Protein AF-A0A6G1U3M0-F1 (afdb_monomer_lite)

Organism: NCBI:txid165179

pLDDT: mean 90.53, std 10.16, range [32.28, 98.75]

Structure (mmCIF, N/CA/C/O backbone):
data_AF-A0A6G1U3M0-F1
#
_entry.id   AF-A0A6G1U3M0-F1
#
loop_
_atom_site.group_PDB
_atom_site.id
_atom_site.type_symbol
_atom_site.label_atom_id
_atom_site.label_alt_id
_atom_site.label_comp_id
_atom_site.label_asym_id
_atom_site.label_entity_id
_atom_site.label_seq_id
_atom_site.pdbx_PDB_ins_code
_atom_site.Cartn_x
_atom_site.Cartn_y
_atom_site.Cartn_z
_atom_site.occupancy
_atom_site.B_iso_or_equiv
_atom_site.auth_seq_id
_atom_site.auth_comp_id
_atom_site.auth_asym_id
_atom_site.auth_atom_id
_atom_site.pdbx_PDB_model_num
ATOM 1 N N . MET A 1 1 ? 19.502 -10.747 -30.727 1.00 72.38 1 MET A N 1
ATOM 2 C CA . MET A 1 1 ? 19.897 -9.466 -30.106 1.00 72.38 1 MET A CA 1
ATOM 3 C C . MET A 1 1 ? 21.375 -9.275 -30.328 1.00 72.38 1 MET A C 1
ATOM 5 O O . MET A 1 1 ? 22.090 -10.270 -30.321 1.00 72.38 1 MET A O 1
ATOM 9 N N . THR A 1 2 ? 21.805 -8.041 -30.568 1.00 90.31 2 THR A N 1
ATOM 10 C CA . THR A 1 2 ? 23.216 -7.715 -30.801 1.00 90.31 2 THR A CA 1
ATOM 11 C C . THR A 1 2 ? 23.738 -6.958 -29.591 1.00 90.31 2 THR A C 1
ATOM 13 O O . THR A 1 2 ? 23.081 -6.024 -29.129 1.00 90.31 2 THR A O 1
ATOM 16 N N . TYR A 1 3 ? 24.885 -7.372 -29.063 1.00 95.06 3 TYR A N 1
ATOM 17 C CA . TYR A 1 3 ? 25.551 -6.678 -27.964 1.00 95.06 3 TYR A CA 1
ATOM 18 C C . TYR A 1 3 ? 26.467 -5.574 -28.481 1.00 95.06 3 TYR A C 1
ATOM 20 O O . TYR A 1 3 ? 26.946 -5.639 -29.614 1.00 95.06 3 TYR A O 1
ATOM 28 N N . LYS A 1 4 ? 26.739 -4.590 -27.624 1.00 95.12 4 LYS A N 1
ATOM 29 C CA . LYS A 1 4 ? 27.793 -3.600 -27.844 1.00 95.12 4 LYS A CA 1
ATOM 30 C C . LYS A 1 4 ? 29.148 -4.306 -27.967 1.00 95.12 4 LYS A C 1
ATOM 32 O O . LYS A 1 4 ? 29.433 -5.254 -27.238 1.00 95.12 4 LYS A O 1
ATOM 37 N N . ASN A 1 5 ? 30.013 -3.815 -28.853 1.00 93.25 5 ASN A N 1
ATOM 38 C CA . ASN A 1 5 ? 31.336 -4.414 -29.093 1.00 93.25 5 ASN A CA 1
ATOM 39 C C . ASN A 1 5 ? 32.220 -4.477 -27.832 1.00 93.25 5 ASN A C 1
ATOM 41 O O . ASN A 1 5 ? 33.058 -5.364 -27.721 1.00 93.25 5 ASN A O 1
ATOM 45 N N . ASN A 1 6 ? 32.030 -3.552 -26.889 1.00 93.94 6 ASN A N 1
ATOM 46 C CA . ASN A 1 6 ? 32.744 -3.472 -25.614 1.00 93.94 6 ASN A CA 1
ATOM 47 C C . ASN A 1 6 ? 31.873 -3.897 -24.414 1.00 93.94 6 ASN A C 1
ATOM 49 O O . ASN A 1 6 ? 32.053 -3.387 -23.310 1.00 93.94 6 ASN A O 1
ATOM 53 N N . TYR A 1 7 ? 30.913 -4.814 -24.601 1.00 94.94 7 TYR A N 1
ATOM 54 C CA . TYR A 1 7 ? 29.978 -5.200 -23.533 1.00 94.94 7 TYR A CA 1
ATOM 55 C C . TYR A 1 7 ? 30.664 -5.724 -22.255 1.00 94.94 7 TYR A C 1
ATOM 57 O O . TYR A 1 7 ? 30.123 -5.549 -21.163 1.00 94.94 7 TYR A O 1
ATOM 65 N N . ASP A 1 8 ? 31.859 -6.319 -22.357 1.00 95.69 8 ASP A N 1
ATOM 66 C CA . ASP A 1 8 ? 32.619 -6.800 -21.195 1.00 95.69 8 ASP A CA 1
ATOM 67 C C . ASP A 1 8 ? 32.977 -5.667 -20.209 1.00 95.69 8 ASP A C 1
ATOM 69 O O . ASP A 1 8 ? 33.116 -5.914 -19.011 1.00 95.69 8 ASP A O 1
ATOM 73 N N . GLU A 1 9 ? 33.107 -4.421 -20.678 1.00 96.44 9 GLU A N 1
ATOM 74 C CA . GLU A 1 9 ? 33.352 -3.250 -19.820 1.00 96.44 9 GLU A CA 1
ATOM 75 C C . GLU A 1 9 ? 32.110 -2.887 -19.002 1.00 96.44 9 GLU A C 1
ATOM 77 O O . GLU A 1 9 ? 32.201 -2.694 -17.789 1.00 96.44 9 GLU A O 1
ATOM 82 N N . PHE A 1 10 ? 30.937 -2.882 -19.642 1.00 96.62 10 PHE A N 1
ATOM 83 C CA . PHE A 1 10 ? 29.656 -2.687 -18.961 1.00 96.62 10 PHE A CA 1
ATOM 84 C C . PHE A 1 10 ? 29.416 -3.784 -17.930 1.00 96.62 10 PHE A C 1
ATOM 86 O O . PHE A 1 10 ? 29.018 -3.496 -16.802 1.00 96.62 10 PHE A O 1
ATOM 93 N N . LYS A 1 11 ? 29.707 -5.037 -18.299 1.00 95.69 11 LYS A N 1
ATOM 94 C CA . LYS A 1 11 ? 29.565 -6.192 -17.414 1.00 95.69 11 LYS A CA 1
ATOM 95 C C . LYS A 1 11 ? 30.404 -6.049 -16.146 1.00 95.69 11 LYS A C 1
ATOM 97 O O . LYS A 1 11 ? 29.877 -6.192 -15.047 1.00 95.69 11 LYS A O 1
ATOM 102 N N . LYS A 1 12 ? 31.682 -5.684 -16.284 1.00 95.81 12 LYS A N 1
ATOM 103 C CA . LYS A 1 12 ? 32.561 -5.418 -15.134 1.00 95.81 12 LYS A CA 1
ATOM 104 C C . LYS A 1 12 ? 32.010 -4.316 -14.233 1.00 95.81 12 LYS A C 1
ATOM 106 O O . LYS A 1 12 ? 32.075 -4.447 -13.013 1.00 95.81 12 LYS A O 1
ATOM 111 N N . LEU A 1 13 ? 31.461 -3.249 -14.817 1.00 94.50 13 LEU A N 1
ATOM 11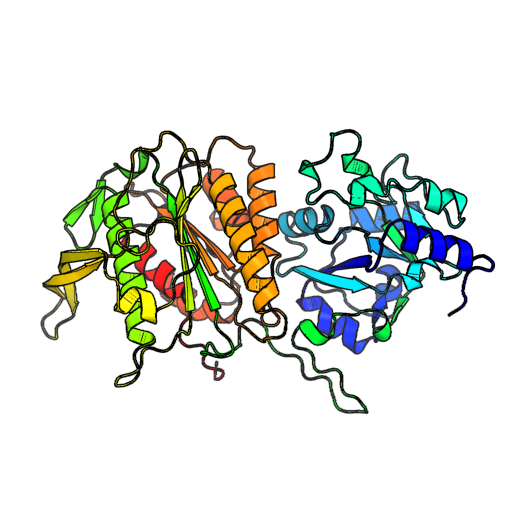2 C CA . LEU A 1 13 ? 30.933 -2.136 -14.034 1.00 94.50 13 LEU A CA 1
ATOM 113 C C . LEU A 1 13 ? 29.682 -2.543 -13.246 1.00 94.50 13 LEU A C 1
ATOM 115 O O . LEU A 1 13 ? 29.586 -2.240 -12.056 1.00 94.50 13 LEU A O 1
ATOM 119 N N . ILE A 1 14 ? 28.751 -3.283 -13.855 1.00 94.31 14 ILE A N 1
ATOM 120 C CA . ILE A 1 14 ? 27.574 -3.751 -13.115 1.00 94.31 14 ILE A CA 1
ATOM 121 C C . ILE A 1 14 ? 27.943 -4.744 -12.007 1.00 94.31 14 ILE A C 1
ATOM 123 O O . ILE A 1 14 ? 27.359 -4.679 -10.927 1.00 94.31 14 ILE A O 1
ATOM 127 N N . GLU A 1 15 ? 28.942 -5.607 -12.230 1.00 94.38 15 GLU A N 1
ATOM 128 C CA . GLU A 1 15 ? 29.451 -6.552 -11.230 1.00 94.38 15 GLU A CA 1
ATOM 129 C C . GLU A 1 15 ? 30.099 -5.800 -10.059 1.00 94.38 15 GLU A C 1
ATOM 131 O O . GLU A 1 15 ? 29.783 -6.066 -8.901 1.00 94.38 15 GLU A O 1
ATOM 136 N N . GLN A 1 16 ? 30.925 -4.789 -10.346 1.00 94.44 16 GLN A N 1
ATOM 137 C CA . GLN A 1 16 ? 31.543 -3.921 -9.339 1.00 94.44 16 GLN A CA 1
ATOM 138 C C . GLN A 1 16 ? 30.497 -3.196 -8.476 1.00 94.44 16 GLN A C 1
ATOM 140 O O . GLN A 1 16 ? 30.653 -3.075 -7.256 1.00 94.44 16 GLN A O 1
ATOM 145 N N . HIS A 1 17 ? 29.416 -2.721 -9.093 1.00 92.56 17 HIS A N 1
ATOM 146 C CA . HIS A 1 17 ? 28.344 -2.002 -8.406 1.00 92.56 17 HIS A CA 1
ATOM 147 C C . HIS A 1 17 ? 27.221 -2.907 -7.879 1.00 92.56 17 HIS A C 1
ATOM 149 O O . HIS A 1 17 ? 26.290 -2.393 -7.263 1.00 92.56 17 HIS A O 1
ATOM 155 N N . HIS A 1 18 ? 27.352 -4.232 -8.026 1.00 92.88 18 HIS A N 1
ATOM 156 C CA . HIS A 1 18 ? 26.386 -5.239 -7.574 1.00 92.88 18 HIS A CA 1
ATOM 157 C C . HIS A 1 18 ? 24.974 -5.036 -8.156 1.00 92.88 18 HIS A C 1
ATOM 159 O O . HIS A 1 18 ? 23.972 -5.297 -7.490 1.00 92.88 18 HIS A O 1
ATOM 165 N N . ILE A 1 19 ? 24.879 -4.575 -9.407 1.00 93.00 19 ILE A N 1
ATOM 166 C CA . ILE A 1 19 ? 23.597 -4.447 -10.108 1.00 93.00 19 ILE A CA 1
ATOM 167 C C . ILE A 1 19 ? 23.210 -5.823 -10.645 1.00 93.00 19 ILE A C 1
ATOM 169 O O . ILE A 1 19 ? 23.734 -6.291 -11.653 1.00 93.00 19 ILE A O 1
ATOM 173 N N . THR A 1 20 ? 22.277 -6.478 -9.962 1.00 94.00 20 THR A N 1
ATOM 174 C CA . THR A 1 20 ? 21.806 -7.826 -10.313 1.00 94.00 20 THR A CA 1
ATOM 175 C C . THR A 1 20 ? 20.482 -7.824 -11.075 1.00 94.00 20 THR A C 1
ATOM 177 O O . THR A 1 20 ? 20.171 -8.798 -11.766 1.00 94.00 20 THR A O 1
ATOM 180 N N . THR A 1 21 ? 19.718 -6.735 -10.978 1.00 96.06 21 THR A N 1
ATOM 181 C CA . THR A 1 21 ? 18.357 -6.610 -11.508 1.00 96.06 21 THR A CA 1
ATOM 182 C C . THR A 1 21 ? 18.044 -5.148 -11.822 1.00 96.06 21 THR A C 1
ATOM 184 O O . THR A 1 21 ? 18.457 -4.249 -11.090 1.00 96.06 21 THR A O 1
ATOM 187 N N . LEU A 1 22 ? 17.306 -4.924 -12.909 1.00 97.56 22 LEU A N 1
ATOM 188 C CA . LEU A 1 22 ? 16.659 -3.655 -13.242 1.00 97.56 22 LEU A CA 1
ATOM 189 C C . LEU A 1 22 ? 15.148 -3.775 -13.031 1.00 97.56 22 LEU A C 1
ATOM 191 O O . LEU A 1 22 ? 14.618 -4.876 -12.922 1.00 97.56 22 LEU A O 1
ATOM 195 N N . TYR A 1 23 ? 14.436 -2.656 -12.999 1.00 97.38 23 TYR A N 1
ATOM 196 C CA . TYR A 1 23 ? 13.029 -2.633 -12.612 1.00 97.38 23 TYR A CA 1
ATOM 197 C C . TYR A 1 23 ? 12.165 -1.874 -13.613 1.00 97.38 23 TYR A C 1
ATOM 199 O O . TYR A 1 23 ? 12.537 -0.810 -14.100 1.00 97.38 23 TYR A O 1
ATOM 207 N N . HIS A 1 24 ? 10.974 -2.391 -13.892 1.00 97.19 24 HIS A N 1
ATOM 208 C CA . HIS A 1 24 ? 9.946 -1.682 -14.649 1.00 97.19 24 HIS A CA 1
ATOM 209 C C . HIS A 1 24 ? 8.618 -1.774 -13.908 1.00 97.19 24 HIS A C 1
ATOM 211 O O . HIS A 1 24 ? 8.101 -2.871 -13.706 1.00 97.19 24 HIS A O 1
ATOM 217 N N . PHE A 1 25 ? 8.048 -0.638 -13.505 1.00 95.62 25 PHE A N 1
ATOM 218 C CA . PHE A 1 25 ? 6.722 -0.638 -12.895 1.00 95.62 25 PHE A CA 1
ATOM 219 C C . PHE A 1 25 ? 5.630 -0.579 -13.968 1.00 95.62 25 PHE A C 1
ATOM 221 O O . PHE A 1 25 ? 5.744 0.133 -14.964 1.00 95.62 25 PHE A O 1
ATOM 228 N N . THR A 1 26 ? 4.545 -1.308 -13.743 1.00 95.06 26 THR A N 1
ATOM 229 C CA . THR A 1 26 ? 3.332 -1.280 -14.569 1.00 95.06 26 THR A CA 1
ATOM 230 C C . THR A 1 26 ? 2.117 -1.561 -13.686 1.00 95.06 26 THR A C 1
ATOM 232 O O . THR A 1 26 ? 2.270 -1.856 -12.504 1.00 95.06 26 THR A O 1
ATOM 235 N N . ASP A 1 27 ? 0.902 -1.456 -14.218 1.00 93.69 27 ASP A N 1
ATOM 236 C CA . ASP A 1 27 ? -0.289 -1.946 -13.519 1.00 93.69 27 ASP A CA 1
ATOM 237 C C . ASP A 1 27 ? -0.496 -3.439 -13.802 1.00 93.69 27 ASP A C 1
ATOM 239 O O . ASP A 1 27 ? -0.243 -3.911 -14.916 1.00 93.69 27 ASP A O 1
ATOM 243 N N . ARG A 1 28 ? -0.999 -4.178 -12.810 1.00 90.00 28 ARG A N 1
ATOM 244 C CA . ARG A 1 28 ? -1.356 -5.595 -12.939 1.00 90.00 28 ARG A CA 1
ATOM 245 C C . ARG A 1 28 ? -2.291 -5.864 -14.126 1.00 90.00 28 ARG A C 1
ATOM 247 O O . ARG A 1 28 ? -2.145 -6.898 -14.772 1.00 90.00 28 ARG A O 1
ATOM 254 N N . GLU A 1 29 ? -3.190 -4.935 -14.461 1.00 89.38 29 GLU A N 1
ATOM 255 C CA . GLU A 1 29 ? -4.094 -5.041 -15.620 1.00 89.38 29 GLU A CA 1
ATOM 256 C C . GLU A 1 29 ? -3.359 -5.080 -16.975 1.00 89.38 29 GLU A C 1
ATOM 258 O O . GLU A 1 29 ? -3.915 -5.550 -17.965 1.00 89.38 29 GLU A O 1
ATOM 263 N N . ASN A 1 30 ? -2.101 -4.630 -17.044 1.00 92.94 30 ASN A N 1
ATOM 264 C CA . ASN A 1 30 ? -1.310 -4.691 -18.274 1.00 92.94 30 ASN A CA 1
ATOM 265 C C . ASN A 1 30 ? -0.571 -6.030 -18.449 1.00 92.94 30 ASN A C 1
ATOM 267 O O . ASN A 1 30 ? -0.087 -6.303 -19.548 1.00 92.94 30 ASN A O 1
ATOM 271 N N . LEU A 1 31 ? -0.448 -6.856 -17.399 1.00 90.94 31 LEU A N 1
ATOM 272 C CA . LEU A 1 31 ? 0.399 -8.056 -17.421 1.00 90.94 31 LEU A CA 1
ATOM 273 C C . LEU A 1 31 ? -0.041 -9.066 -18.478 1.00 90.94 31 LEU A C 1
ATOM 275 O O . LEU A 1 31 ? 0.801 -9.565 -19.216 1.00 90.94 31 LEU A O 1
ATOM 279 N N . GLU A 1 32 ? -1.344 -9.314 -18.610 1.00 88.12 32 GLU A N 1
ATOM 280 C CA . GLU A 1 32 ? -1.874 -10.219 -19.636 1.00 88.12 32 GLU A CA 1
ATOM 281 C C . GLU A 1 32 ? -1.493 -9.755 -21.050 1.00 88.12 32 GLU A C 1
ATOM 283 O O . GLU A 1 32 ? -1.047 -10.557 -21.869 1.00 88.12 32 GLU A O 1
ATOM 288 N N . SER A 1 33 ? -1.594 -8.451 -21.325 1.00 91.75 33 SER A N 1
ATOM 289 C CA . SER A 1 33 ? -1.199 -7.874 -22.614 1.00 91.75 33 SER A CA 1
ATOM 290 C C . SER A 1 33 ? 0.303 -8.039 -22.870 1.00 91.75 33 SER A C 1
ATOM 292 O O . SER A 1 33 ? 0.695 -8.499 -23.942 1.00 91.75 33 SER A O 1
ATOM 294 N N . ILE A 1 34 ? 1.149 -7.736 -21.879 1.00 93.12 34 ILE A N 1
ATOM 295 C CA . ILE A 1 34 ? 2.614 -7.898 -21.957 1.00 93.12 34 ILE A CA 1
ATOM 296 C C . ILE A 1 34 ? 2.973 -9.350 -22.286 1.00 93.12 34 ILE A C 1
ATOM 298 O O . ILE A 1 34 ? 3.768 -9.637 -23.181 1.00 93.12 34 ILE A O 1
ATOM 302 N N . ILE A 1 35 ? 2.344 -10.274 -21.572 1.00 90.56 35 ILE A N 1
ATOM 303 C CA . ILE A 1 35 ? 2.569 -11.706 -21.675 1.00 90.56 35 ILE A CA 1
ATOM 304 C C . ILE A 1 35 ? 2.120 -12.246 -23.045 1.00 90.56 35 ILE A C 1
ATOM 306 O O . ILE A 1 35 ? 2.903 -12.907 -23.730 1.00 90.56 35 ILE A O 1
ATOM 310 N N . ASN A 1 36 ? 0.905 -11.911 -23.491 1.00 89.12 36 ASN A N 1
ATOM 311 C CA . ASN A 1 36 ? 0.354 -12.353 -24.778 1.00 89.12 36 ASN A CA 1
ATOM 312 C C . ASN A 1 36 ? 1.135 -11.808 -25.981 1.00 89.12 36 ASN A C 1
ATOM 314 O O . ASN A 1 36 ? 1.176 -12.446 -27.032 1.00 89.12 36 ASN A O 1
ATOM 318 N N . ASN A 1 37 ? 1.783 -10.652 -25.826 1.00 91.94 37 ASN A N 1
ATOM 319 C CA . ASN A 1 37 ? 2.637 -10.054 -26.851 1.00 91.94 37 ASN A CA 1
ATOM 320 C C . ASN A 1 37 ? 4.119 -10.455 -26.715 1.00 91.94 37 ASN A C 1
ATOM 322 O O . ASN A 1 37 ? 4.964 -9.964 -27.464 1.00 91.94 37 ASN A O 1
ATOM 326 N N . GLY A 1 38 ? 4.458 -11.360 -25.791 1.00 91.69 38 GLY A N 1
ATOM 327 C CA . GLY A 1 38 ? 5.807 -11.908 -25.647 1.00 91.69 38 GLY A CA 1
ATOM 328 C C . GLY A 1 38 ? 6.834 -10.948 -25.038 1.00 91.69 38 GLY A C 1
ATOM 329 O O . GLY A 1 38 ? 8.035 -11.162 -25.219 1.00 91.69 38 GLY A O 1
ATOM 330 N N . GLY A 1 39 ? 6.406 -9.896 -24.334 1.00 94.69 39 GLY A N 1
ATOM 331 C CA . GLY A 1 39 ? 7.287 -8.987 -23.596 1.00 94.69 39 GLY A CA 1
ATOM 332 C C . GLY A 1 39 ? 6.803 -7.535 -23.529 1.00 94.69 39 GLY A C 1
ATOM 333 O O . GLY A 1 39 ? 5.691 -7.203 -23.936 1.00 94.69 39 GLY A O 1
ATOM 334 N N . LEU A 1 40 ? 7.657 -6.654 -23.004 1.00 96.56 40 LEU A N 1
ATOM 335 C CA . LEU A 1 40 ? 7.395 -5.218 -22.883 1.00 96.56 40 LEU A CA 1
ATOM 336 C C . LEU A 1 40 ? 7.747 -4.501 -24.181 1.00 96.56 40 LEU A C 1
ATOM 338 O O . LEU A 1 40 ? 8.893 -4.561 -24.615 1.00 96.56 40 LEU A O 1
ATOM 342 N N . TYR A 1 41 ? 6.799 -3.777 -24.761 1.00 97.31 41 TYR A N 1
ATOM 343 C CA . TYR A 1 41 ? 7.044 -2.873 -25.883 1.00 97.31 41 TYR A CA 1
ATOM 344 C C . TYR A 1 41 ? 7.079 -1.420 -25.416 1.00 97.31 41 TYR A C 1
ATOM 346 O O . TYR A 1 41 ? 6.450 -1.062 -24.416 1.00 97.31 41 TYR A O 1
ATOM 354 N N . SER A 1 42 ? 7.805 -0.570 -26.147 1.00 96.94 42 SER A N 1
ATOM 355 C CA . SER A 1 42 ? 7.694 0.876 -25.956 1.00 96.94 42 SER A CA 1
ATOM 356 C C . SER A 1 42 ? 6.257 1.330 -26.242 1.00 96.94 42 SER A C 1
ATOM 358 O O . SER A 1 42 ? 5.517 0.671 -26.979 1.00 96.94 42 SER A O 1
ATOM 360 N N . TRP A 1 43 ? 5.845 2.478 -25.702 1.00 95.62 43 TRP A N 1
ATOM 361 C CA . TRP A 1 43 ? 4.476 2.942 -25.922 1.00 95.62 43 TRP A CA 1
ATOM 362 C C . TRP A 1 43 ? 4.194 3.246 -27.403 1.00 95.62 43 TRP A C 1
ATOM 364 O O . TRP A 1 43 ? 3.072 3.016 -27.854 1.00 95.62 43 TRP A O 1
ATOM 374 N N . ALA A 1 44 ? 5.189 3.706 -28.170 1.00 96.56 44 ALA A N 1
ATOM 375 C CA . ALA A 1 44 ? 5.022 3.968 -29.598 1.00 96.56 44 ALA A CA 1
ATOM 376 C C . ALA A 1 44 ? 4.953 2.673 -30.416 1.00 96.56 44 ALA A C 1
ATOM 378 O O . ALA A 1 44 ? 4.170 2.581 -31.360 1.00 96.56 44 ALA A O 1
ATOM 379 N N . ASP A 1 45 ? 5.724 1.652 -30.032 1.00 96.94 45 ASP A N 1
ATOM 380 C CA . ASP A 1 45 ? 5.639 0.330 -30.655 1.00 96.94 45 ASP A CA 1
ATOM 381 C C . ASP A 1 45 ? 4.294 -0.346 -30.348 1.00 96.94 45 ASP A C 1
ATOM 383 O O . ASP A 1 45 ? 3.724 -0.993 -31.227 1.00 96.94 45 ASP A O 1
ATOM 387 N N . CYS A 1 46 ? 3.741 -0.149 -29.145 1.00 96.19 46 CYS A N 1
ATOM 388 C CA . CYS A 1 46 ? 2.380 -0.577 -28.818 1.00 96.19 46 CYS A CA 1
ATOM 389 C C . CYS A 1 46 ? 1.343 0.077 -29.742 1.00 96.19 46 CYS A C 1
ATOM 391 O O . CYS A 1 46 ? 0.526 -0.633 -30.327 1.00 96.19 46 CYS A O 1
ATOM 393 N N . GLU A 1 47 ? 1.402 1.402 -29.934 1.00 94.94 47 GLU A N 1
ATOM 394 C CA . GLU A 1 47 ? 0.509 2.122 -30.858 1.00 94.94 47 GLU A CA 1
ATOM 395 C C . GLU A 1 47 ? 0.630 1.585 -32.294 1.00 94.94 47 GLU A C 1
ATOM 397 O O . GLU A 1 47 ? -0.381 1.290 -32.930 1.00 94.94 47 GLU A O 1
ATOM 402 N N . GLN A 1 48 ? 1.855 1.377 -32.788 1.00 96.19 48 GLN A N 1
ATOM 403 C CA . GLN A 1 48 ? 2.096 0.855 -34.137 1.00 96.19 48 GLN A CA 1
ATOM 404 C C . GLN A 1 48 ? 1.569 -0.576 -34.328 1.00 96.19 48 GLN A C 1
ATOM 406 O O . GLN A 1 48 ? 1.094 -0.926 -35.409 1.00 96.19 48 GLN A O 1
ATOM 411 N N . LYS A 1 49 ? 1.658 -1.411 -33.289 1.00 95.38 49 LYS A N 1
ATOM 412 C CA . LYS A 1 49 ? 1.221 -2.816 -33.307 1.00 95.38 49 LYS A CA 1
ATOM 413 C C . LYS A 1 49 ? -0.261 -2.999 -32.971 1.00 95.38 49 LYS A C 1
ATOM 415 O O . LYS A 1 49 ? -0.742 -4.127 -33.011 1.00 95.38 49 LYS A O 1
ATOM 420 N N . GLY A 1 50 ? -0.980 -1.927 -32.630 1.00 95.12 50 GLY A N 1
ATOM 421 C CA . GLY A 1 50 ? -2.368 -2.007 -32.170 1.00 95.12 50 GLY A CA 1
ATOM 422 C C . GLY A 1 50 ? -2.518 -2.659 -30.789 1.00 95.12 50 GLY A C 1
ATOM 423 O O . GLY A 1 50 ? -3.577 -3.198 -30.476 1.00 95.12 50 GLY A O 1
ATOM 424 N N . ILE A 1 51 ? -1.467 -2.630 -29.964 1.00 94.31 51 ILE A N 1
ATOM 425 C CA . ILE A 1 51 ? -1.485 -3.139 -28.591 1.00 94.31 51 ILE A CA 1
ATOM 426 C C . ILE A 1 51 ? -2.025 -2.036 -27.678 1.00 94.31 51 ILE A C 1
ATOM 428 O O . ILE A 1 51 ? -1.417 -0.974 -27.534 1.00 94.31 51 ILE A O 1
ATOM 432 N N . SER A 1 52 ? -3.162 -2.293 -27.034 1.00 91.69 52 SER A N 1
ATOM 433 C CA . SER A 1 52 ? -3.728 -1.372 -26.046 1.00 91.69 52 SER A CA 1
ATOM 434 C C . SER A 1 52 ? -2.989 -1.468 -24.707 1.00 91.69 52 SER A C 1
ATOM 436 O O . SER A 1 52 ? -2.736 -2.566 -24.205 1.00 91.69 52 SER A O 1
ATOM 438 N N . ILE A 1 53 ? -2.678 -0.311 -24.112 1.00 92.25 53 ILE A N 1
ATOM 439 C CA . ILE A 1 53 ? -2.139 -0.192 -22.750 1.00 92.25 53 ILE A CA 1
ATOM 440 C C . ILE A 1 53 ? -3.259 0.351 -21.862 1.00 92.25 53 ILE A C 1
ATOM 442 O O . ILE A 1 53 ? -3.489 1.561 -21.832 1.00 92.25 53 ILE A O 1
ATOM 446 N N . SER A 1 54 ? -3.952 -0.535 -21.150 1.00 90.12 54 SER A N 1
ATOM 447 C CA . SER A 1 54 ? -5.126 -0.188 -20.338 1.00 90.12 54 SER A CA 1
ATOM 448 C C . SER A 1 54 ? -4.812 0.840 -19.245 1.00 90.12 54 SER A C 1
ATOM 450 O O . SER A 1 54 ? -5.611 1.742 -18.995 1.00 90.12 54 SER A O 1
ATOM 452 N N . LYS A 1 55 ? -3.639 0.723 -18.606 1.00 92.69 55 LYS A N 1
ATOM 453 C CA . LYS A 1 55 ? -3.218 1.551 -17.462 1.00 92.69 55 LYS A CA 1
ATOM 454 C C . LYS A 1 55 ? -1.770 2.039 -17.627 1.00 92.69 55 LYS A C 1
ATOM 456 O O . LYS A 1 55 ? -0.846 1.416 -17.102 1.00 92.69 55 LYS A O 1
ATOM 461 N N . PRO A 1 56 ? -1.510 3.101 -18.408 1.00 92.12 56 PRO A N 1
ATOM 462 C CA . PRO A 1 56 ? -0.146 3.513 -18.729 1.00 92.12 56 PRO A CA 1
ATOM 463 C C . PRO A 1 56 ? 0.575 4.188 -17.549 1.00 92.12 56 PRO A C 1
ATOM 465 O O . PRO A 1 56 ? 0.061 5.112 -16.920 1.00 92.12 56 PRO A O 1
ATOM 468 N N . GLY A 1 57 ? 1.833 3.795 -17.316 1.00 87.56 57 GLY A N 1
ATOM 469 C CA . GLY A 1 57 ? 2.711 4.419 -16.316 1.00 87.56 57 GLY A CA 1
ATOM 470 C C . GLY A 1 57 ? 3.198 5.831 -16.679 1.00 87.56 57 GLY A C 1
ATOM 471 O O . GLY A 1 57 ? 3.645 6.560 -15.795 1.00 87.56 57 GLY A O 1
ATOM 472 N N . GLY A 1 58 ? 3.068 6.253 -17.943 1.00 87.88 58 GLY A N 1
ATOM 473 C CA . GLY A 1 58 ? 3.346 7.616 -18.420 1.00 87.88 58 GLY A CA 1
ATOM 474 C C . GLY A 1 58 ? 2.069 8.392 -18.767 1.00 87.88 58 GLY A C 1
ATOM 475 O O . GLY A 1 58 ? 1.065 7.802 -19.166 1.00 87.88 58 GLY A O 1
ATOM 476 N N . SER A 1 59 ? 2.101 9.717 -18.621 1.00 89.44 59 SER A N 1
ATOM 477 C CA . SER A 1 59 ? 1.020 10.622 -19.041 1.00 89.44 59 SER A CA 1
ATOM 478 C C . SER A 1 59 ? 1.101 10.958 -20.538 1.00 89.44 59 SER A C 1
ATOM 480 O O . SER A 1 59 ? 2.122 10.727 -21.185 1.00 89.44 59 SER A O 1
ATOM 482 N N . MET A 1 60 ? 0.055 11.584 -21.088 1.00 89.00 60 MET A N 1
ATOM 483 C CA . MET A 1 60 ? 0.101 12.141 -22.450 1.00 89.00 60 MET A CA 1
ATOM 484 C C . MET A 1 60 ? 1.226 13.171 -22.612 1.00 89.00 60 MET A C 1
ATOM 486 O O . MET A 1 60 ? 1.984 13.099 -23.572 1.00 89.00 60 MET A O 1
ATOM 490 N N . SER A 1 61 ? 1.408 14.053 -21.623 1.00 89.50 61 SER A N 1
ATOM 491 C CA . SER A 1 61 ? 2.513 15.018 -21.621 1.00 89.50 61 SER A CA 1
ATOM 492 C C . SER A 1 61 ? 3.887 14.342 -21.641 1.00 89.50 61 SER A C 1
ATOM 494 O O . SER A 1 61 ? 4.786 14.815 -22.328 1.00 89.50 61 SER A O 1
ATOM 496 N N . SER A 1 62 ? 4.049 13.206 -20.952 1.00 89.12 62 SER A N 1
ATOM 497 C CA . SER A 1 62 ? 5.281 12.410 -21.011 1.00 89.12 62 SER A CA 1
ATOM 498 C C . SER A 1 62 ? 5.542 11.863 -22.416 1.00 89.12 62 SER A C 1
ATOM 500 O O . SER A 1 62 ? 6.683 11.889 -22.864 1.00 89.12 62 SER A O 1
ATOM 502 N N . ARG A 1 63 ? 4.504 11.407 -23.132 1.00 92.81 63 ARG A N 1
ATOM 503 C CA . ARG A 1 63 ? 4.645 10.912 -24.514 1.00 92.81 63 ARG A CA 1
ATOM 504 C C . ARG A 1 63 ? 5.048 12.019 -25.486 1.00 92.81 63 ARG A C 1
ATOM 506 O O . ARG A 1 63 ? 5.810 11.775 -26.417 1.00 92.81 63 ARG A O 1
ATOM 513 N N . ASP A 1 64 ? 4.563 13.238 -25.274 1.00 92.88 64 ASP A N 1
ATOM 514 C CA . ASP A 1 64 ? 4.950 14.381 -26.105 1.00 92.88 64 ASP A CA 1
ATOM 515 C C . ASP A 1 64 ? 6.406 14.800 -25.857 1.00 92.88 64 ASP A C 1
ATOM 517 O O . ASP A 1 64 ? 7.122 15.115 -26.810 1.00 92.88 64 ASP A O 1
ATOM 521 N N . LEU A 1 65 ? 6.877 14.729 -24.606 1.00 91.50 65 LEU A N 1
ATOM 522 C CA . LEU A 1 65 ? 8.295 14.912 -24.279 1.00 91.50 65 LEU A CA 1
ATOM 523 C C . LEU A 1 65 ? 9.166 13.822 -24.916 1.00 91.50 65 LEU A C 1
ATOM 525 O O . LEU A 1 65 ? 10.194 14.137 -25.509 1.00 91.50 65 LEU A O 1
ATOM 529 N N . ASP A 1 66 ? 8.724 12.564 -24.878 1.00 92.50 66 ASP A N 1
ATOM 530 C CA . ASP A 1 66 ? 9.420 11.468 -25.555 1.00 92.50 66 ASP A CA 1
ATOM 531 C C . ASP A 1 66 ? 9.547 11.720 -27.060 1.00 92.50 66 ASP A C 1
ATOM 533 O O . ASP A 1 66 ? 10.623 11.537 -27.621 1.00 92.50 66 ASP A O 1
ATOM 537 N N . ARG A 1 67 ? 8.478 12.179 -27.726 1.00 94.25 67 ARG A N 1
ATOM 538 C CA . ARG A 1 67 ? 8.521 12.530 -29.157 1.00 94.25 67 ARG A CA 1
ATOM 539 C C . ARG A 1 67 ? 9.476 13.687 -29.434 1.00 94.25 67 ARG A C 1
ATOM 541 O O . ARG A 1 67 ? 10.196 13.646 -30.428 1.00 94.25 67 ARG A O 1
ATOM 548 N N . ARG A 1 68 ? 9.486 14.709 -28.572 1.00 93.06 68 ARG A N 1
ATOM 549 C CA . ARG A 1 68 ? 10.407 15.853 -28.675 1.00 93.06 68 ARG A CA 1
ATOM 550 C C . ARG A 1 68 ? 11.864 15.391 -28.622 1.00 93.06 68 ARG A C 1
ATOM 552 O O . ARG A 1 68 ? 12.677 15.866 -29.411 1.00 93.06 68 ARG A O 1
ATOM 559 N N . ASP A 1 69 ? 12.162 14.452 -27.729 1.00 91.12 69 ASP A N 1
ATOM 560 C CA . ASP A 1 69 ? 13.523 13.988 -27.446 1.00 91.12 69 ASP A CA 1
ATOM 561 C C . ASP A 1 69 ? 13.906 12.720 -28.244 1.00 91.12 69 ASP A C 1
ATOM 563 O O . ASP A 1 69 ? 15.005 12.195 -28.090 1.00 91.12 69 ASP A O 1
ATOM 567 N N . ASN A 1 70 ? 13.035 12.247 -29.148 1.00 94.25 70 ASN A N 1
ATOM 568 C CA . ASN A 1 70 ? 13.181 11.016 -29.944 1.00 94.25 70 ASN A CA 1
ATOM 569 C C . ASN A 1 70 ? 13.306 9.717 -29.117 1.00 94.25 70 ASN A C 1
ATOM 571 O O . ASN A 1 70 ? 13.949 8.747 -29.536 1.00 94.25 70 ASN A O 1
ATOM 575 N N . LEU A 1 71 ? 12.666 9.678 -27.947 1.00 95.69 71 LEU A N 1
ATOM 576 C CA . LEU A 1 71 ? 12.699 8.568 -26.992 1.00 95.69 71 LEU A CA 1
ATOM 577 C C . LEU A 1 71 ? 11.439 7.683 -27.014 1.00 95.69 71 LEU A C 1
ATOM 579 O O . LEU A 1 71 ? 11.351 6.713 -26.266 1.00 95.69 71 LEU A O 1
ATOM 583 N N . GLN A 1 72 ? 10.476 7.953 -27.898 1.00 96.44 72 GLN A N 1
ATOM 584 C CA . GLN A 1 72 ? 9.180 7.261 -27.932 1.00 96.44 72 GLN A CA 1
ATOM 585 C C . GLN A 1 72 ? 9.265 5.742 -28.149 1.00 96.44 72 GLN A C 1
ATOM 587 O O . GLN A 1 72 ? 8.383 5.002 -27.720 1.00 96.44 72 GLN A O 1
ATOM 592 N N . ASN A 1 73 ? 10.333 5.282 -28.806 1.00 97.44 73 ASN A N 1
ATOM 593 C CA . ASN A 1 73 ? 10.577 3.875 -29.125 1.00 97.44 73 ASN A CA 1
ATOM 594 C C . ASN A 1 73 ? 11.477 3.173 -28.097 1.00 97.44 73 ASN A C 1
ATOM 596 O O . ASN A 1 73 ? 12.211 2.251 -28.450 1.00 97.44 73 ASN A O 1
ATOM 600 N N . PHE A 1 74 ? 11.493 3.630 -26.846 1.00 97.81 74 PHE A N 1
ATOM 601 C CA . PHE A 1 74 ? 12.280 3.008 -25.786 1.00 97.81 74 PHE A CA 1
ATOM 602 C C . PHE A 1 74 ? 11.395 2.536 -24.633 1.00 97.81 74 PHE A C 1
ATOM 604 O O . PHE A 1 74 ? 10.523 3.254 -24.145 1.00 97.81 74 PHE A O 1
ATOM 611 N N . VAL A 1 75 ? 11.643 1.309 -24.186 1.00 97.12 75 VAL A N 1
ATOM 612 C CA . VAL A 1 75 ? 11.170 0.796 -22.904 1.00 97.12 75 VAL A CA 1
ATOM 613 C C . VAL A 1 75 ? 12.093 1.347 -21.826 1.00 97.12 75 VAL A C 1
ATOM 615 O O . VAL A 1 75 ? 13.307 1.166 -21.888 1.00 97.12 75 VAL A O 1
ATOM 618 N N . ARG A 1 76 ? 11.518 2.030 -20.839 1.00 95.75 76 ARG A N 1
ATOM 619 C CA . ARG A 1 76 ? 12.261 2.606 -19.715 1.00 95.75 76 ARG A CA 1
ATOM 620 C C . ARG A 1 76 ? 12.340 1.591 -18.583 1.00 95.75 76 ARG A C 1
ATOM 622 O O . ARG A 1 76 ? 11.299 1.112 -18.126 1.00 95.75 76 ARG A O 1
ATOM 629 N N . VAL A 1 77 ? 13.545 1.276 -18.128 1.00 96.88 77 VAL A N 1
ATOM 630 C CA . VAL A 1 77 ? 13.778 0.456 -16.931 1.00 96.88 77 VAL A CA 1
ATOM 631 C C . VAL A 1 77 ? 14.702 1.207 -15.974 1.00 96.88 77 VAL A C 1
ATOM 633 O O . VAL A 1 77 ? 15.512 2.023 -16.401 1.00 96.88 77 VAL A O 1
ATOM 636 N N . SER A 1 78 ? 14.561 0.977 -14.675 1.00 96.19 78 SER A N 1
ATOM 637 C CA . SER A 1 78 ? 15.244 1.720 -13.617 1.00 96.19 78 SER A CA 1
ATOM 638 C C . SER A 1 78 ? 16.200 0.835 -12.821 1.00 96.19 78 SER A C 1
ATOM 640 O O . SER A 1 78 ? 16.048 -0.385 -12.783 1.00 96.19 78 SER A O 1
ATOM 642 N N . PHE A 1 79 ? 17.165 1.454 -12.145 1.00 95.19 79 PHE A N 1
ATOM 643 C CA . PHE A 1 79 ? 18.050 0.787 -11.187 1.00 95.19 79 PHE A CA 1
ATOM 644 C C . PHE A 1 79 ? 17.400 0.566 -9.816 1.00 95.19 79 PHE A C 1
ATOM 646 O O . PHE A 1 79 ? 17.924 -0.200 -9.012 1.00 95.19 79 PHE A O 1
ATOM 653 N N . VAL A 1 80 ? 16.266 1.219 -9.543 1.00 92.94 80 VAL A N 1
ATOM 654 C CA . VAL A 1 80 ? 15.596 1.186 -8.236 1.00 92.94 80 VAL A CA 1
ATOM 655 C C . VAL A 1 80 ? 14.209 0.558 -8.337 1.00 92.94 80 VAL A C 1
ATOM 657 O O . VAL A 1 80 ? 13.463 0.803 -9.285 1.00 92.94 80 VAL A O 1
ATOM 660 N N . ARG A 1 81 ? 13.854 -0.254 -7.335 1.00 91.25 81 ARG A N 1
ATOM 661 C CA . ARG A 1 81 ? 12.550 -0.932 -7.261 1.00 91.25 81 ARG A CA 1
ATOM 662 C C . ARG A 1 81 ? 11.419 0.044 -6.931 1.00 91.25 81 ARG A C 1
ATOM 664 O O . ARG A 1 81 ? 10.371 0.016 -7.568 1.00 91.25 81 ARG A O 1
ATOM 671 N N . GLU A 1 82 ? 11.644 0.922 -5.956 1.00 88.38 82 GLU A N 1
ATOM 672 C CA . GLU A 1 82 ? 10.680 1.913 -5.459 1.00 88.38 82 GLU A CA 1
ATOM 673 C C . GLU A 1 82 ? 10.773 3.228 -6.260 1.00 88.38 82 GLU A C 1
ATOM 675 O O . GLU A 1 82 ? 11.098 4.295 -5.738 1.00 88.38 82 GLU A O 1
ATOM 680 N N . HIS A 1 83 ? 10.532 3.156 -7.573 1.00 91.56 83 HIS A N 1
ATOM 681 C CA . HIS A 1 83 ? 10.742 4.299 -8.464 1.00 91.56 83 HIS A CA 1
ATOM 682 C C . HIS A 1 83 ? 9.721 5.439 -8.226 1.00 91.56 83 HIS A C 1
ATOM 684 O O . HIS A 1 83 ? 8.515 5.194 -8.327 1.00 91.56 83 HIS A O 1
ATOM 690 N N . PRO A 1 84 ? 10.145 6.711 -8.034 1.00 90.25 84 PRO A N 1
ATOM 691 C CA . PRO A 1 84 ? 9.246 7.827 -7.704 1.00 90.25 84 PRO A CA 1
ATOM 692 C C . PRO A 1 84 ? 8.075 8.027 -8.675 1.00 90.25 84 PRO A C 1
ATOM 694 O O . PRO A 1 84 ? 6.954 8.329 -8.265 1.00 90.25 84 PRO A O 1
ATOM 697 N N . MET A 1 85 ? 8.306 7.813 -9.975 1.00 91.94 85 MET A N 1
ATOM 698 C CA . MET A 1 85 ? 7.260 7.986 -10.993 1.00 91.94 85 MET A CA 1
ATOM 699 C C . MET A 1 85 ? 6.122 6.961 -10.888 1.00 91.94 85 MET A C 1
ATOM 701 O O . MET A 1 85 ? 5.035 7.231 -11.401 1.00 91.94 85 MET A O 1
ATOM 705 N N . MET A 1 86 ? 6.336 5.830 -10.204 1.00 94.25 86 MET A N 1
ATOM 706 C CA . MET A 1 86 ? 5.270 4.876 -9.890 1.00 94.25 86 MET A CA 1
ATOM 707 C C . MET A 1 86 ? 4.228 5.532 -8.983 1.00 94.25 86 MET A C 1
ATOM 709 O O . MET A 1 86 ? 3.039 5.521 -9.288 1.00 94.25 86 MET A O 1
ATOM 713 N N . TYR A 1 87 ? 4.678 6.192 -7.918 1.00 92.31 87 TYR A N 1
ATOM 714 C CA . TYR A 1 87 ? 3.806 6.842 -6.942 1.00 92.31 87 TYR A CA 1
ATOM 715 C C . TYR A 1 87 ? 3.116 8.081 -7.514 1.00 92.31 87 TYR A C 1
ATOM 717 O O . TYR A 1 87 ? 1.941 8.317 -7.239 1.00 92.31 87 TYR A O 1
ATOM 725 N N . VAL A 1 88 ? 3.797 8.827 -8.393 1.00 91.12 88 VAL A N 1
ATOM 726 C CA . VAL A 1 88 ? 3.161 9.903 -9.174 1.00 91.12 88 VAL A CA 1
ATOM 727 C C . VAL A 1 88 ? 2.029 9.339 -10.039 1.00 91.12 88 VAL A C 1
ATOM 729 O O . VAL A 1 88 ? 0.931 9.883 -10.047 1.00 91.12 88 VAL A O 1
ATOM 732 N N . ALA A 1 89 ? 2.251 8.211 -10.724 1.00 93.12 89 ALA A N 1
ATOM 733 C CA . ALA A 1 89 ? 1.213 7.565 -11.527 1.00 93.12 89 ALA A CA 1
ATOM 734 C C . ALA A 1 89 ? 0.029 7.044 -10.701 1.00 93.12 89 ALA A C 1
ATOM 736 O O . ALA A 1 89 ? -1.104 7.087 -11.184 1.00 93.12 89 ALA A O 1
ATOM 737 N N . MET A 1 90 ? 0.276 6.593 -9.469 1.00 92.44 90 MET A N 1
ATOM 738 C CA . MET A 1 90 ? -0.781 6.220 -8.525 1.00 92.44 90 MET A CA 1
ATOM 739 C C . MET A 1 90 ? -1.603 7.438 -8.093 1.00 92.44 90 MET A C 1
ATOM 741 O O . MET A 1 90 ? -2.830 7.396 -8.142 1.00 92.44 90 MET A O 1
ATOM 745 N N . ASN A 1 91 ? -0.940 8.539 -7.731 1.00 87.94 91 ASN A N 1
ATOM 746 C CA . ASN A 1 91 ? -1.601 9.779 -7.308 1.00 87.94 91 ASN A CA 1
ATOM 747 C C . ASN A 1 91 ? -2.439 10.411 -8.429 1.00 87.94 91 ASN A C 1
ATOM 749 O O . ASN A 1 91 ? -3.525 10.927 -8.171 1.00 87.94 91 ASN A O 1
ATOM 753 N N . ASP A 1 92 ? -1.971 10.317 -9.675 1.00 89.94 92 ASP A N 1
ATOM 754 C CA . ASP A 1 92 ? -2.709 10.763 -10.862 1.00 89.94 92 ASP A CA 1
ATOM 755 C C . ASP A 1 92 ? -3.885 9.831 -11.230 1.00 89.94 92 ASP A C 1
ATOM 757 O O . ASP A 1 92 ? -4.619 10.109 -12.178 1.00 89.94 92 ASP A O 1
ATOM 761 N N . GLY A 1 93 ? -4.043 8.687 -10.550 1.00 88.25 93 GLY A N 1
ATOM 762 C CA . GLY A 1 93 ? -5.058 7.675 -10.862 1.00 88.25 93 GLY A CA 1
ATOM 763 C C . GLY A 1 93 ? -4.806 6.899 -12.161 1.00 88.25 93 GLY A C 1
ATOM 764 O O . GLY A 1 93 ? -5.708 6.225 -12.664 1.00 88.25 93 GLY A O 1
ATOM 765 N N . ARG A 1 94 ? -3.592 6.982 -12.725 1.00 92.50 94 ARG A N 1
ATOM 766 C CA . ARG A 1 94 ? -3.212 6.310 -13.982 1.00 92.50 94 ARG A CA 1
ATOM 767 C C . ARG A 1 94 ? -2.981 4.814 -13.788 1.00 92.50 94 ARG A C 1
ATOM 769 O O . ARG A 1 94 ? -3.326 4.026 -14.668 1.00 92.50 94 ARG A O 1
ATOM 776 N N . ILE A 1 95 ? -2.438 4.435 -12.633 1.00 93.12 95 ILE A N 1
ATOM 777 C CA . ILE A 1 95 ? -2.285 3.044 -12.190 1.00 93.12 95 ILE A CA 1
ATOM 778 C C . ILE A 1 95 ? -2.895 2.893 -10.794 1.00 93.12 95 ILE A C 1
ATOM 780 O O . ILE A 1 95 ? -2.886 3.833 -10.004 1.00 93.12 95 ILE A O 1
ATOM 784 N N . SER A 1 96 ? -3.443 1.721 -10.496 1.00 88.19 96 SER A N 1
ATOM 785 C CA . SER A 1 96 ? -4.156 1.444 -9.242 1.00 88.19 96 SER A CA 1
ATOM 786 C C . SER A 1 96 ? -3.623 0.219 -8.503 1.00 88.19 96 SER A C 1
ATOM 788 O O . SER A 1 96 ? -3.606 0.223 -7.276 1.00 88.19 96 SER A O 1
ATOM 790 N N . ASN A 1 97 ? -3.141 -0.787 -9.235 1.00 89.19 97 ASN A N 1
ATOM 791 C CA . ASN A 1 97 ? -2.584 -2.024 -8.697 1.00 89.19 97 ASN A CA 1
ATOM 792 C C . ASN A 1 97 ? -1.161 -2.199 -9.257 1.00 89.19 97 ASN A C 1
ATOM 794 O O . ASN A 1 97 ? -0.956 -2.996 -10.179 1.00 89.19 97 ASN A O 1
ATOM 798 N N . PRO A 1 98 ? -0.186 -1.400 -8.791 1.00 93.12 98 PRO A N 1
ATOM 799 C CA . PRO A 1 98 ? 1.151 -1.402 -9.363 1.00 93.12 98 PRO A CA 1
ATOM 800 C C . PRO A 1 98 ? 1.871 -2.726 -9.084 1.00 93.12 98 PRO A C 1
ATOM 802 O O . PRO A 1 98 ? 1.777 -3.300 -8.003 1.00 93.12 98 PRO A O 1
ATOM 805 N N . VAL A 1 99 ? 2.640 -3.189 -10.056 1.00 92.69 99 VAL A N 1
ATOM 806 C CA . VAL A 1 99 ? 3.565 -4.316 -9.940 1.00 92.69 99 VAL A CA 1
ATOM 807 C C . VAL A 1 99 ? 4.916 -3.895 -10.495 1.00 92.69 99 VAL A C 1
ATOM 809 O O . VAL A 1 99 ? 4.989 -3.056 -11.396 1.00 92.69 99 VAL A O 1
ATOM 812 N N . VAL A 1 100 ? 5.990 -4.481 -9.969 1.00 94.75 100 VAL A N 1
ATOM 813 C CA . VAL A 1 100 ? 7.354 -4.183 -10.416 1.00 94.75 100 VAL A CA 1
ATOM 814 C C . VAL A 1 100 ? 7.953 -5.418 -11.069 1.00 94.75 100 VAL A C 1
ATOM 816 O O . VAL A 1 100 ? 8.175 -6.437 -10.417 1.00 94.75 100 VAL A O 1
ATOM 819 N N . LEU A 1 101 ? 8.204 -5.315 -12.368 1.00 95.62 101 LEU A N 1
ATOM 820 C CA . LEU A 1 101 ? 8.864 -6.332 -13.169 1.00 95.62 101 LEU A CA 1
ATOM 821 C C . LEU A 1 101 ? 10.369 -6.270 -12.934 1.00 95.62 101 LEU A C 1
ATOM 823 O O . LEU A 1 101 ? 10.967 -5.200 -13.032 1.00 95.62 101 LEU A O 1
ATOM 827 N N . GLU A 1 102 ? 10.967 -7.420 -12.655 1.00 96.31 102 GLU A N 1
ATOM 828 C CA . GLU A 1 102 ? 12.409 -7.585 -12.515 1.00 96.31 102 GLU A CA 1
ATOM 829 C C . GLU A 1 102 ? 13.003 -7.939 -13.871 1.00 96.31 102 GLU A C 1
ATOM 831 O O . GLU A 1 102 ? 12.728 -8.998 -14.434 1.00 96.31 102 GLU A O 1
ATOM 836 N N . ILE A 1 103 ? 13.801 -7.029 -14.408 1.00 98.00 103 ILE A N 1
ATOM 837 C CA . ILE A 1 103 ? 14.395 -7.111 -15.731 1.00 98.00 103 ILE A CA 1
ATOM 838 C C . ILE A 1 103 ? 15.849 -7.553 -15.600 1.00 98.00 103 ILE A C 1
ATOM 840 O O . ILE A 1 103 ? 16.594 -7.083 -14.735 1.00 98.00 103 ILE A O 1
ATOM 844 N N . ASP A 1 104 ? 16.256 -8.472 -16.466 1.00 97.19 104 ASP A N 1
ATOM 845 C CA . ASP A 1 104 ? 17.636 -8.923 -16.533 1.00 97.19 104 ASP A CA 1
ATOM 846 C C . ASP A 1 104 ? 18.582 -7.767 -16.896 1.00 97.19 104 ASP A C 1
ATOM 848 O O . ASP A 1 104 ? 18.341 -7.081 -17.894 1.00 97.19 104 ASP A O 1
ATOM 852 N N . PRO A 1 105 ? 19.661 -7.525 -16.125 1.00 97.00 105 PRO A N 1
ATOM 853 C CA . PRO A 1 105 ? 20.610 -6.460 -16.426 1.00 97.00 105 PRO A CA 1
ATOM 854 C C . PRO A 1 105 ? 21.333 -6.657 -17.766 1.00 97.00 105 PRO A C 1
ATOM 856 O O . PRO A 1 105 ? 21.931 -5.705 -18.259 1.00 97.00 105 PRO A O 1
ATOM 859 N N . GLU A 1 106 ? 21.247 -7.829 -18.407 1.00 96.12 106 GLU A N 1
ATOM 860 C CA . GLU A 1 106 ? 21.763 -8.046 -19.762 1.00 96.12 106 GLU A CA 1
ATOM 861 C C . GLU A 1 106 ? 21.244 -7.014 -20.780 1.00 96.12 106 GLU A C 1
ATOM 863 O O . GLU A 1 106 ? 21.961 -6.659 -21.719 1.00 96.12 106 GLU A O 1
ATOM 868 N N . VAL A 1 107 ? 20.042 -6.456 -20.574 1.00 97.12 107 VAL A N 1
ATOM 869 C CA . VAL A 1 107 ? 19.489 -5.404 -21.447 1.00 97.12 107 VAL A CA 1
ATOM 870 C C . VAL A 1 107 ? 20.375 -4.152 -21.519 1.00 97.12 107 VAL A C 1
ATOM 872 O O . VAL A 1 107 ? 20.301 -3.405 -22.495 1.00 97.12 107 VAL A O 1
ATOM 875 N N . ILE A 1 108 ? 21.253 -3.925 -20.534 1.00 97.31 108 ILE A N 1
ATOM 876 C CA . ILE A 1 108 ? 22.250 -2.840 -20.531 1.00 97.31 108 ILE A CA 1
ATOM 877 C C . ILE A 1 108 ? 23.204 -2.997 -21.711 1.00 97.31 108 ILE A C 1
ATOM 879 O O . ILE A 1 108 ? 23.602 -2.007 -22.314 1.00 97.31 108 ILE A O 1
ATOM 883 N N . TYR A 1 109 ? 23.562 -4.226 -22.068 1.00 95.25 109 TYR A N 1
ATOM 884 C CA . TYR A 1 109 ? 24.614 -4.516 -23.040 1.00 95.25 109 TYR A CA 1
ATOM 885 C C . TYR A 1 109 ? 24.149 -4.447 -24.487 1.00 95.25 109 TYR A C 1
ATOM 887 O O . TYR A 1 109 ? 24.964 -4.586 -25.401 1.00 95.25 109 TYR A O 1
ATOM 895 N N . TRP A 1 110 ? 22.847 -4.305 -24.723 1.00 97.06 110 TRP A N 1
ATOM 896 C CA . TRP A 1 110 ? 22.305 -4.333 -26.072 1.00 97.06 110 TRP A CA 1
ATOM 897 C C . TRP A 1 110 ? 22.769 -3.113 -26.867 1.00 97.06 110 TRP A C 1
ATOM 899 O O . TRP A 1 110 ? 22.904 -2.009 -26.336 1.00 97.06 110 TRP A O 1
ATOM 909 N N . GLN A 1 111 ? 23.023 -3.328 -28.158 1.00 96.56 111 GLN A N 1
ATOM 910 C CA . GLN A 1 111 ? 23.642 -2.351 -29.054 1.00 96.56 111 GLN A CA 1
ATOM 911 C C . GLN A 1 111 ? 22.968 -0.973 -28.975 1.00 96.56 111 GLN A C 1
ATOM 913 O O . GLN A 1 111 ? 23.658 0.037 -28.826 1.00 96.56 111 GLN A O 1
ATOM 918 N N . ASP A 1 112 ? 21.635 -0.958 -28.990 1.00 96.25 112 ASP A N 1
ATOM 919 C CA . ASP A 1 112 ? 20.815 0.256 -29.040 1.00 96.25 112 ASP A CA 1
ATOM 920 C C . ASP A 1 112 ? 20.360 0.760 -27.662 1.00 96.25 112 ASP A C 1
ATOM 922 O O . ASP A 1 112 ? 19.579 1.708 -27.592 1.00 96.25 112 ASP A O 1
ATOM 926 N N . SER A 1 113 ? 20.814 0.148 -26.563 1.00 97.06 113 SER A N 1
ATOM 927 C CA . SER A 1 113 ? 20.484 0.630 -25.219 1.00 97.06 113 SER A CA 1
ATOM 928 C C . SER A 1 113 ? 21.180 1.957 -24.926 1.00 97.06 113 SER A C 1
ATOM 930 O O . SER A 1 113 ? 22.362 2.136 -25.256 1.00 97.06 113 SER A O 1
ATOM 932 N N . LEU A 1 114 ? 20.432 2.868 -24.298 1.00 97.56 114 LEU A N 1
ATOM 933 C CA . LEU A 1 114 ? 20.911 4.165 -23.820 1.00 97.56 114 LEU A CA 1
ATOM 934 C C . LEU A 1 114 ? 20.811 4.248 -22.294 1.00 97.56 114 LEU A C 1
ATOM 936 O O . LEU A 1 114 ? 20.036 3.523 -21.668 1.00 97.56 114 LEU A O 1
ATOM 940 N N . TYR A 1 115 ? 21.559 5.174 -21.711 1.00 97.25 115 TYR A N 1
ATOM 941 C CA . TYR A 1 115 ? 21.644 5.404 -20.275 1.00 97.25 115 TYR A CA 1
ATOM 942 C C . TYR A 1 115 ? 21.370 6.870 -19.998 1.00 97.25 115 TYR A C 1
ATOM 944 O O . TYR A 1 115 ? 21.996 7.736 -20.609 1.00 97.25 115 TYR A O 1
ATOM 952 N N . ALA A 1 116 ? 20.428 7.126 -19.098 1.00 95.56 116 ALA A N 1
ATOM 953 C CA . ALA A 1 116 ? 20.082 8.454 -18.634 1.00 95.56 116 ALA A CA 1
ATOM 954 C C . ALA A 1 116 ? 20.476 8.600 -17.160 1.00 95.56 116 ALA A C 1
ATOM 956 O O . ALA A 1 116 ? 20.076 7.785 -16.328 1.00 95.56 116 ALA A O 1
ATOM 957 N N . ASP A 1 117 ? 21.238 9.644 -16.829 1.00 93.00 117 ASP A N 1
ATOM 958 C CA . ASP A 1 117 ? 21.691 9.932 -15.455 1.00 93.00 117 ASP A CA 1
ATOM 959 C C . ASP A 1 117 ? 20.546 10.282 -14.489 1.00 93.00 117 ASP A C 1
ATOM 961 O O . ASP A 1 117 ? 20.680 10.186 -13.273 1.00 93.00 117 ASP A O 1
ATOM 965 N N . ARG A 1 118 ? 19.405 10.684 -15.039 1.00 90.94 118 ARG A N 1
ATOM 966 C CA . ARG A 1 118 ? 18.150 11.017 -14.362 1.00 90.94 118 ARG A CA 1
ATOM 967 C C . ARG A 1 118 ? 16.995 10.723 -15.317 1.00 90.94 118 ARG A C 1
ATOM 969 O O . ARG A 1 118 ? 17.222 10.242 -16.422 1.00 90.94 118 ARG A O 1
ATOM 976 N N . ASN A 1 119 ? 15.776 11.115 -14.945 1.00 85.69 119 ASN A N 1
ATOM 977 C CA . ASN A 1 119 ? 14.620 11.048 -15.843 1.00 85.69 119 ASN A CA 1
ATOM 978 C C . ASN A 1 119 ? 14.964 11.634 -17.228 1.00 85.69 119 ASN A C 1
ATOM 980 O O . ASN A 1 119 ? 15.252 12.831 -17.333 1.00 85.69 119 ASN A O 1
ATOM 984 N N . ALA A 1 120 ? 14.902 10.797 -18.269 1.00 81.81 120 ALA A N 1
ATOM 985 C CA . ALA A 1 120 ? 15.504 11.082 -19.573 1.00 81.81 120 ALA A CA 1
ATOM 986 C C . ALA A 1 120 ? 14.931 12.315 -20.294 1.00 81.81 120 ALA A C 1
ATOM 988 O O . ALA A 1 120 ? 15.601 12.921 -21.121 1.00 81.81 120 ALA A O 1
ATOM 989 N N . THR A 1 121 ? 13.702 12.713 -19.961 1.00 84.06 121 THR A N 1
ATOM 990 C CA . THR A 1 121 ? 13.001 13.865 -20.563 1.00 84.06 121 THR A CA 1
ATOM 991 C C . THR A 1 121 ? 13.138 15.160 -19.755 1.00 84.06 121 THR A C 1
ATOM 993 O O . THR A 1 121 ? 12.598 16.208 -20.130 1.00 84.06 121 THR A O 1
ATOM 996 N N . LYS A 1 122 ? 13.823 15.111 -18.604 1.00 84.44 122 LYS A N 1
ATOM 997 C CA . LYS A 1 122 ? 14.012 16.268 -17.722 1.00 84.44 122 LYS A CA 1
ATOM 998 C C . LYS A 1 122 ? 15.135 17.161 -18.250 1.00 84.44 122 LYS A C 1
ATOM 1000 O O . LYS A 1 122 ? 16.162 16.683 -18.721 1.00 84.44 122 LYS A O 1
ATOM 1005 N N . ASN A 1 123 ? 14.972 18.479 -18.117 1.00 82.94 123 ASN A N 1
ATOM 1006 C CA . ASN A 1 123 ? 16.001 19.435 -18.534 1.00 82.94 123 ASN A CA 1
ATOM 1007 C C . ASN A 1 123 ? 17.352 19.128 -17.860 1.00 82.94 123 ASN A C 1
ATOM 1009 O O . ASN A 1 123 ? 17.433 19.003 -16.634 1.00 82.94 123 ASN A O 1
ATOM 1013 N N . GLY A 1 124 ? 18.405 19.034 -18.675 1.00 83.75 124 GLY A N 1
ATOM 1014 C CA . GLY A 1 124 ? 19.760 18.715 -18.225 1.00 83.75 124 GLY A CA 1
ATOM 1015 C C . GLY A 1 124 ? 20.015 17.230 -17.953 1.00 83.75 124 GLY A C 1
ATOM 1016 O O . GLY A 1 124 ? 20.974 16.934 -17.245 1.00 83.75 124 GLY A O 1
ATOM 1017 N N . ALA A 1 125 ? 19.164 16.324 -18.445 1.00 88.62 125 ALA A N 1
ATOM 1018 C CA . ALA A 1 125 ? 19.470 14.897 -18.489 1.00 88.62 125 ALA A CA 1
ATOM 1019 C C . ALA A 1 125 ? 20.607 14.622 -19.482 1.00 88.62 125 ALA A C 1
ATOM 1021 O O . ALA A 1 125 ? 20.610 15.144 -20.600 1.00 88.62 125 ALA A O 1
ATOM 1022 N N . LEU A 1 126 ? 21.563 13.802 -19.061 1.00 91.38 126 LEU A N 1
ATOM 1023 C CA . LEU A 1 126 ? 22.621 13.273 -19.907 1.00 91.38 126 LEU A CA 1
ATOM 1024 C C . LEU A 1 126 ? 22.173 11.900 -20.387 1.00 91.38 126 LEU A C 1
ATOM 1026 O O . LEU A 1 126 ? 22.030 10.985 -19.580 1.00 91.38 126 LEU A O 1
ATOM 1030 N N . VAL A 1 127 ? 21.915 11.789 -21.689 1.00 95.00 127 VAL A N 1
ATOM 1031 C CA . VAL A 1 127 ? 21.479 10.546 -22.328 1.00 95.00 127 VAL A CA 1
ATOM 1032 C C . VAL A 1 127 ? 22.512 10.142 -23.365 1.00 95.00 127 VAL A C 1
ATOM 1034 O O . VAL A 1 127 ? 22.774 10.891 -24.307 1.00 95.00 127 VAL A O 1
ATOM 1037 N N . GLY A 1 128 ? 23.077 8.951 -23.207 1.00 95.56 128 GLY A N 1
ATOM 1038 C CA . GLY A 1 128 ? 24.110 8.452 -24.105 1.00 95.56 128 GLY A CA 1
ATOM 1039 C C . GLY A 1 128 ? 24.144 6.932 -24.188 1.00 95.56 128 GLY A C 1
ATOM 1040 O O . GLY A 1 128 ? 23.321 6.247 -23.592 1.00 95.56 128 GLY A O 1
ATOM 1041 N N . SER A 1 129 ? 25.056 6.394 -24.992 1.00 95.31 129 SER A N 1
ATOM 1042 C CA . SER A 1 129 ? 25.108 4.958 -25.330 1.00 95.31 129 SER A CA 1
ATOM 1043 C C . SER A 1 129 ? 26.465 4.311 -25.063 1.00 95.31 129 SER A C 1
ATOM 1045 O O . SER A 1 129 ? 26.616 3.100 -25.265 1.00 95.31 129 SER A O 1
ATOM 1047 N N . SER A 1 130 ? 27.449 5.117 -24.659 1.00 96.06 130 SER A N 1
ATOM 1048 C CA . SER A 1 130 ? 28.836 4.714 -24.463 1.00 96.06 130 SER A CA 1
ATOM 1049 C C . SER A 1 130 ? 29.097 4.244 -23.032 1.00 96.06 130 SER A C 1
ATOM 1051 O O . SER A 1 130 ? 28.279 4.431 -22.128 1.00 96.06 130 SER A O 1
ATOM 1053 N N . ILE A 1 131 ? 30.263 3.630 -22.826 1.00 95.19 131 ILE A N 1
ATOM 1054 C CA . ILE A 1 131 ? 30.722 3.247 -21.488 1.00 95.19 131 ILE A CA 1
ATOM 1055 C C . ILE A 1 131 ? 30.991 4.478 -20.612 1.00 95.19 131 ILE A C 1
ATOM 1057 O O . ILE A 1 131 ? 30.747 4.436 -19.408 1.00 95.19 131 ILE A O 1
ATOM 1061 N N . ASP A 1 132 ? 31.407 5.594 -21.213 1.00 94.75 132 ASP A N 1
ATOM 1062 C CA . ASP A 1 132 ? 31.629 6.852 -20.501 1.00 94.75 132 ASP A CA 1
ATOM 1063 C C . ASP A 1 132 ? 30.307 7.417 -19.971 1.00 94.75 132 ASP A C 1
ATOM 1065 O O . ASP A 1 132 ? 30.242 7.849 -18.822 1.00 94.75 132 ASP A O 1
ATOM 1069 N N . ASP A 1 133 ? 29.231 7.348 -20.759 1.00 95.44 133 ASP A N 1
ATOM 1070 C CA . ASP A 1 133 ? 27.890 7.764 -20.322 1.00 95.44 133 ASP A CA 1
ATOM 1071 C C . ASP A 1 133 ? 27.395 6.894 -19.157 1.00 95.44 133 ASP A C 1
ATOM 1073 O O . ASP A 1 133 ? 26.849 7.393 -18.175 1.00 95.44 133 ASP A O 1
ATOM 1077 N N . PHE A 1 134 ? 27.631 5.582 -19.244 1.00 95.50 134 PHE A N 1
ATOM 1078 C CA . PHE A 1 134 ? 27.226 4.632 -18.212 1.00 95.50 134 PHE A CA 1
ATOM 1079 C C . PHE A 1 134 ? 28.050 4.760 -16.923 1.00 95.50 134 PHE A C 1
ATOM 1081 O O . PHE A 1 134 ? 27.509 4.642 -15.827 1.00 95.50 134 PHE A O 1
ATOM 1088 N N . SER A 1 135 ? 29.352 5.035 -17.027 1.00 93.50 135 SER A N 1
ATOM 1089 C CA . SER A 1 135 ? 30.236 5.186 -15.862 1.00 93.50 135 SER A CA 1
ATOM 1090 C C . SER A 1 135 ? 30.001 6.470 -15.066 1.00 93.50 135 SER A C 1
ATOM 1092 O O . SER A 1 135 ? 30.339 6.524 -13.885 1.00 93.50 135 SER A O 1
ATOM 1094 N N . GLN A 1 136 ? 29.375 7.474 -15.684 1.00 93.25 136 GLN A N 1
ATOM 1095 C CA . GLN A 1 136 ? 28.982 8.726 -15.035 1.00 93.25 136 GLN A CA 1
ATOM 1096 C C . GLN A 1 136 ? 27.682 8.617 -14.230 1.00 93.25 136 GLN A C 1
ATOM 1098 O O . GLN A 1 136 ? 27.316 9.566 -13.538 1.00 93.25 136 GLN A O 1
ATOM 1103 N N . LEU A 1 137 ? 26.976 7.485 -14.294 1.00 94.38 137 LEU A N 1
ATOM 1104 C CA . LEU A 1 137 ? 25.794 7.268 -13.469 1.00 94.38 137 LEU A CA 1
ATOM 1105 C C . LEU A 1 137 ? 26.153 7.298 -11.980 1.00 94.38 137 LEU A C 1
ATOM 1107 O O . LEU A 1 137 ? 27.166 6.755 -11.535 1.00 94.38 137 LEU A O 1
ATOM 1111 N N . HIS A 1 138 ? 25.273 7.892 -11.177 1.00 93.31 138 HIS A N 1
ATOM 1112 C CA . HIS A 1 138 ? 25.476 7.989 -9.737 1.00 93.31 138 HIS A CA 1
ATOM 1113 C C . HIS A 1 138 ? 25.065 6.678 -9.044 1.00 93.31 138 HIS A C 1
ATOM 1115 O O . HIS A 1 138 ? 24.050 6.591 -8.357 1.00 93.31 138 HIS A O 1
ATOM 1121 N N . PHE A 1 139 ? 25.878 5.630 -9.198 1.00 90.75 139 PHE A N 1
ATOM 1122 C CA . PHE A 1 139 ? 25.584 4.290 -8.671 1.00 90.75 139 PHE A CA 1
ATOM 1123 C C . PHE A 1 139 ? 25.326 4.237 -7.159 1.00 90.75 139 PHE A C 1
ATOM 1125 O O . PHE A 1 139 ? 24.657 3.326 -6.675 1.00 90.75 139 PHE A O 1
ATOM 1132 N N . ASN A 1 140 ? 25.870 5.187 -6.393 1.00 87.69 140 ASN A N 1
ATOM 1133 C CA . ASN A 1 140 ? 25.621 5.265 -4.955 1.00 87.69 140 ASN A CA 1
ATOM 1134 C C . ASN A 1 140 ? 24.199 5.738 -4.637 1.00 87.69 140 ASN A C 1
ATOM 1136 O O . ASN A 1 140 ? 23.633 5.276 -3.650 1.00 87.69 140 ASN A O 1
ATOM 1140 N N . SER A 1 141 ? 23.593 6.570 -5.485 1.00 88.56 141 SER A N 1
ATOM 1141 C CA . SER A 1 141 ? 22.218 7.042 -5.299 1.00 88.56 141 SER A CA 1
ATOM 1142 C C . SER A 1 141 ? 21.235 5.874 -5.413 1.00 88.56 141 SER A C 1
ATOM 1144 O O . SER A 1 141 ? 20.269 5.813 -4.664 1.00 88.56 141 SER A O 1
ATOM 1146 N N . PHE A 1 142 ? 21.524 4.873 -6.254 1.00 86.81 142 PHE A N 1
ATOM 1147 C CA . PHE A 1 142 ? 20.677 3.679 -6.419 1.00 86.81 142 PHE A CA 1
ATOM 1148 C C . PHE A 1 142 ? 20.709 2.733 -5.208 1.00 86.81 142 PHE A C 1
ATOM 1150 O O . PHE A 1 142 ? 19.847 1.868 -5.087 1.00 86.81 142 PHE A O 1
ATOM 1157 N N . LYS A 1 143 ? 21.702 2.878 -4.317 1.00 84.56 143 LYS A N 1
ATOM 1158 C CA . LYS A 1 143 ? 21.830 2.070 -3.091 1.00 84.56 143 LYS A CA 1
ATOM 1159 C C . LYS A 1 143 ? 20.981 2.601 -1.936 1.00 84.56 143 LYS A C 1
ATOM 1161 O O . LYS A 1 143 ? 20.836 1.902 -0.933 1.00 84.56 143 LYS A O 1
ATOM 1166 N N . ALA A 1 144 ? 20.458 3.823 -2.043 1.00 84.12 144 ALA A N 1
ATOM 1167 C CA . ALA A 1 144 ? 19.540 4.360 -1.048 1.00 84.12 144 ALA A CA 1
ATOM 1168 C C . ALA A 1 144 ? 18.237 3.551 -1.039 1.00 84.12 144 ALA A C 1
ATOM 1170 O O . ALA A 1 144 ? 17.725 3.168 -2.094 1.00 84.12 144 ALA A O 1
ATOM 1171 N N . LYS A 1 145 ? 17.694 3.303 0.160 1.00 78.25 145 LYS A N 1
ATOM 1172 C CA . LYS A 1 145 ? 16.443 2.548 0.304 1.00 78.25 145 LYS A CA 1
ATOM 1173 C C . LYS A 1 145 ? 15.285 3.320 -0.313 1.00 78.25 145 LYS A C 1
ATOM 1175 O O . LYS A 1 145 ? 14.516 2.737 -1.068 1.00 78.25 145 LYS A O 1
ATOM 1180 N N . LYS A 1 146 ? 15.204 4.623 -0.030 1.00 78.88 146 LYS A N 1
ATOM 1181 C CA . LYS A 1 146 ? 14.163 5.511 -0.543 1.00 78.88 146 LYS A CA 1
ATOM 1182 C C . LYS A 1 146 ? 14.754 6.744 -1.205 1.00 78.88 146 LYS A C 1
ATOM 1184 O O . LYS A 1 146 ? 15.830 7.221 -0.856 1.00 78.88 146 LYS A O 1
ATOM 1189 N N . HIS A 1 147 ? 13.971 7.325 -2.108 1.00 80.94 147 HIS A N 1
ATOM 1190 C CA . HIS A 1 147 ? 14.272 8.614 -2.726 1.00 80.94 147 HIS A CA 1
ATOM 1191 C C . HIS A 1 147 ? 14.514 9.722 -1.688 1.00 80.94 147 HIS A C 1
ATOM 1193 O O . HIS A 1 147 ? 15.437 10.512 -1.841 1.00 80.94 147 HIS A O 1
ATOM 1199 N N . PHE A 1 148 ? 13.713 9.757 -0.620 1.00 81.25 148 PHE A N 1
ATOM 1200 C CA . PHE A 1 148 ? 13.788 10.784 0.423 1.00 81.25 148 PHE A CA 1
ATOM 1201 C C . PHE A 1 148 ? 14.943 10.591 1.417 1.00 81.25 148 PHE A C 1
ATOM 1203 O O . PHE A 1 148 ? 15.197 11.498 2.204 1.00 81.25 148 PHE A O 1
ATOM 1210 N N . ASP A 1 149 ? 15.665 9.466 1.353 1.00 84.00 149 ASP A N 1
ATOM 1211 C CA . ASP A 1 149 ? 16.875 9.243 2.159 1.00 84.00 149 ASP A CA 1
ATOM 1212 C C . ASP A 1 149 ? 18.098 9.969 1.569 1.00 84.00 149 ASP A C 1
ATOM 1214 O O . ASP A 1 149 ? 19.151 10.033 2.201 1.00 84.00 149 ASP A O 1
ATOM 1218 N N . LEU A 1 150 ? 17.977 10.476 0.337 1.00 85.88 150 LEU A N 1
ATOM 1219 C CA . LEU A 1 150 ? 19.024 11.208 -0.365 1.00 85.88 150 LEU A CA 1
ATOM 1220 C C . LEU A 1 150 ? 18.909 12.714 -0.136 1.00 85.88 150 LEU A C 1
ATOM 1222 O O . LEU A 1 150 ? 17.806 13.273 -0.082 1.00 85.88 150 LEU A O 1
ATOM 1226 N N . ASP A 1 151 ? 20.066 13.374 -0.141 1.00 87.56 151 ASP A N 1
ATOM 1227 C CA . ASP A 1 151 ? 20.158 14.828 -0.211 1.00 87.56 151 ASP A CA 1
ATOM 1228 C C . ASP A 1 151 ? 19.426 15.366 -1.456 1.00 87.56 151 ASP A C 1
ATOM 1230 O O . ASP A 1 151 ? 19.340 14.717 -2.506 1.00 87.56 151 ASP A O 1
ATOM 1234 N N . ALA A 1 152 ? 18.862 16.569 -1.339 1.00 84.81 152 ALA A N 1
ATOM 1235 C CA . ALA A 1 152 ? 17.952 17.134 -2.340 1.00 84.81 152 ALA A CA 1
ATOM 1236 C C . ALA A 1 152 ? 18.575 17.276 -3.745 1.00 84.81 152 ALA A C 1
ATOM 1238 O O . ALA A 1 152 ? 17.874 17.224 -4.759 1.00 84.81 152 ALA A O 1
ATOM 1239 N N . ASP A 1 153 ? 19.889 17.465 -3.829 1.00 87.19 153 ASP A N 1
ATOM 1240 C CA . ASP A 1 153 ? 20.646 17.550 -5.074 1.00 87.19 153 ASP A CA 1
ATOM 1241 C C . ASP A 1 153 ? 20.911 16.182 -5.721 1.00 87.19 153 ASP A C 1
ATOM 1243 O O . ASP A 1 153 ? 20.978 16.118 -6.956 1.00 87.19 153 ASP A O 1
ATOM 1247 N N . GLU A 1 154 ? 20.963 15.113 -4.920 1.00 90.50 154 GLU A N 1
ATOM 1248 C CA . GLU A 1 154 ? 21.159 13.723 -5.352 1.00 90.50 154 GLU A CA 1
ATOM 1249 C C . GLU A 1 154 ? 19.856 13.011 -5.743 1.00 90.50 154 GLU A C 1
ATOM 1251 O O . GLU A 1 154 ? 19.840 12.145 -6.621 1.00 90.50 154 GLU A O 1
ATOM 1256 N N . GLN A 1 155 ? 18.727 13.432 -5.1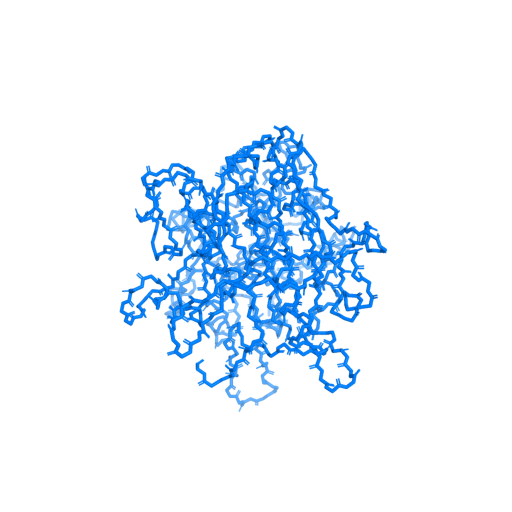74 1.00 87.44 155 GLN A N 1
ATOM 1257 C CA . GLN A 1 155 ? 17.392 12.878 -5.433 1.00 87.44 155 GLN A CA 1
ATOM 1258 C C . GLN A 1 155 ? 17.051 12.716 -6.923 1.00 87.44 155 GLN A C 1
ATOM 1260 O O . GLN A 1 155 ? 16.408 11.745 -7.330 1.00 87.44 155 GLN A O 1
ATOM 1265 N N . LYS A 1 156 ? 17.483 13.650 -7.778 1.00 89.19 156 LYS A N 1
ATOM 1266 C CA . LYS A 1 156 ? 17.219 13.588 -9.227 1.00 89.19 156 LYS A CA 1
ATOM 1267 C C . LYS A 1 156 ? 17.895 12.392 -9.907 1.00 89.19 156 LYS A C 1
ATOM 1269 O O . LYS A 1 156 ? 17.317 11.864 -10.853 1.00 89.19 156 LYS A O 1
ATOM 1274 N N . PHE A 1 157 ? 19.061 11.966 -9.422 1.00 92.31 157 PHE A N 1
ATOM 1275 C CA . PHE A 1 157 ? 19.805 10.842 -9.986 1.00 92.31 157 PHE A CA 1
ATOM 1276 C C . PHE A 1 157 ? 19.221 9.495 -9.554 1.00 92.31 157 PHE A C 1
ATOM 1278 O O . PHE A 1 157 ? 19.367 8.516 -10.269 1.00 92.31 157 PHE A O 1
ATOM 1285 N N . TYR A 1 158 ? 18.429 9.443 -8.474 1.00 91.12 158 TYR A N 1
ATOM 1286 C CA . TYR A 1 158 ? 17.635 8.255 -8.113 1.00 91.12 158 TYR A CA 1
ATOM 1287 C C . TYR A 1 158 ? 16.687 7.791 -9.238 1.00 91.12 158 TYR A C 1
ATOM 1289 O O . TYR A 1 158 ? 16.256 6.644 -9.267 1.00 91.12 158 TYR A O 1
ATOM 1297 N N . GLN A 1 159 ? 16.356 8.693 -10.169 1.00 90.75 159 GLN A N 1
ATOM 1298 C CA . GLN A 1 159 ? 15.503 8.438 -11.332 1.00 90.75 159 GLN A CA 1
ATOM 1299 C C . GLN A 1 159 ? 16.306 8.120 -12.602 1.00 90.75 159 GLN A C 1
ATOM 1301 O O . GLN A 1 159 ? 15.812 8.369 -13.698 1.00 90.75 159 GLN A O 1
ATOM 1306 N N . ALA A 1 160 ? 17.552 7.658 -12.483 1.00 93.88 160 ALA A N 1
ATOM 1307 C CA . ALA A 1 160 ? 18.319 7.183 -13.630 1.00 93.88 160 ALA A CA 1
ATOM 1308 C C . ALA A 1 160 ? 17.609 6.009 -14.326 1.00 93.88 160 ALA A C 1
ATOM 1310 O O . ALA A 1 160 ? 16.974 5.162 -13.681 1.00 93.88 160 ALA A O 1
ATOM 1311 N N . GLU A 1 161 ? 17.737 5.955 -15.649 1.00 95.25 161 GLU A N 1
ATOM 1312 C CA . GLU A 1 161 ? 17.015 5.013 -16.505 1.00 95.25 161 GLU A CA 1
ATOM 1313 C C . GLU A 1 161 ? 17.963 4.342 -17.504 1.00 95.25 161 GLU A C 1
ATOM 1315 O O . GLU A 1 161 ? 18.860 4.969 -18.069 1.00 95.25 161 GLU A O 1
ATOM 1320 N N . VAL A 1 162 ? 17.715 3.063 -17.776 1.00 97.25 162 VAL A N 1
ATOM 1321 C CA . VAL A 1 162 ? 18.194 2.383 -18.978 1.00 97.25 162 VAL A CA 1
ATOM 1322 C C . VAL A 1 162 ? 17.051 2.401 -19.989 1.00 97.25 162 VAL A C 1
ATOM 1324 O O . VAL A 1 162 ? 15.932 1.967 -19.705 1.00 97.25 162 VAL A O 1
ATOM 1327 N N . LEU A 1 163 ? 17.326 2.931 -21.175 1.00 97.94 163 LEU A N 1
ATOM 1328 C CA . LEU A 1 163 ? 16.376 3.036 -22.274 1.00 97.94 163 LEU A CA 1
ATOM 1329 C C . LEU A 1 163 ? 16.653 1.892 -23.246 1.00 97.94 163 LEU A C 1
ATOM 1331 O O . LEU A 1 163 ? 17.658 1.899 -23.954 1.00 97.94 163 LEU A O 1
ATOM 1335 N N . VAL A 1 164 ? 15.756 0.911 -23.289 1.00 97.75 164 VAL A N 1
ATOM 1336 C CA . VAL A 1 164 ? 15.899 -0.287 -24.120 1.00 97.75 164 VAL A CA 1
ATOM 1337 C C . VAL A 1 164 ? 15.064 -0.145 -25.386 1.00 97.75 164 VAL A C 1
ATOM 1339 O O . VAL A 1 164 ? 13.855 0.075 -25.325 1.00 97.75 164 VAL A O 1
ATOM 1342 N N . LYS A 1 165 ? 15.697 -0.249 -26.555 1.00 97.38 165 LYS A N 1
ATOM 1343 C CA . LYS A 1 165 ? 15.037 0.028 -27.835 1.00 97.38 165 LYS A CA 1
ATOM 1344 C C . LYS A 1 165 ? 13.944 -1.002 -28.160 1.00 97.38 165 LYS A C 1
ATOM 1346 O O . LYS A 1 165 ? 14.191 -2.203 -28.185 1.00 97.38 165 LYS A O 1
ATOM 1351 N N . ASN A 1 166 ? 12.760 -0.502 -28.501 1.00 96.50 166 ASN A N 1
ATOM 1352 C CA . ASN A 1 166 ? 11.565 -1.187 -29.001 1.00 96.50 166 ASN A CA 1
ATOM 1353 C C . ASN A 1 166 ? 10.910 -2.231 -28.077 1.00 96.50 166 ASN A C 1
ATOM 1355 O O . ASN A 1 166 ? 9.711 -2.131 -27.814 1.00 96.50 166 ASN A O 1
ATOM 1359 N N . HIS A 1 167 ? 11.641 -3.266 -27.643 1.00 96.75 167 HIS A N 1
ATOM 1360 C CA . HIS A 1 167 ? 11.065 -4.467 -27.026 1.00 96.75 167 HIS A CA 1
ATOM 1361 C C . HIS A 1 167 ? 12.017 -5.160 -26.045 1.00 96.75 167 HIS A C 1
ATOM 1363 O O . HIS A 1 167 ? 13.172 -5.413 -26.378 1.00 96.75 167 HIS A O 1
ATOM 1369 N N . ILE A 1 168 ? 11.503 -5.543 -24.874 1.00 97.75 168 ILE A N 1
ATOM 1370 C CA . ILE A 1 168 ? 12.149 -6.456 -23.922 1.00 97.75 168 ILE A CA 1
ATOM 1371 C C . ILE A 1 168 ? 11.357 -7.771 -23.915 1.00 97.75 168 ILE A C 1
ATOM 1373 O O . ILE A 1 168 ? 10.240 -7.793 -23.392 1.00 97.75 168 ILE A O 1
ATOM 1377 N N . PRO A 1 169 ? 11.893 -8.874 -24.470 1.00 96.06 169 PRO A N 1
ATOM 1378 C CA . PRO A 1 169 ? 11.204 -10.158 -24.482 1.00 96.06 169 PRO A CA 1
ATOM 1379 C C . PRO A 1 169 ? 10.961 -10.741 -23.096 1.00 96.06 169 PRO A C 1
ATOM 1381 O O . PRO A 1 169 ? 11.745 -10.539 -22.171 1.00 96.06 169 PRO A O 1
ATOM 1384 N N . LEU A 1 170 ? 9.919 -11.567 -23.005 1.00 93.00 170 LEU A N 1
ATOM 1385 C CA . LEU A 1 170 ? 9.456 -12.198 -21.769 1.00 93.00 170 LEU A CA 1
ATOM 1386 C C . LEU A 1 170 ? 10.558 -12.945 -20.999 1.00 93.00 170 LEU A C 1
ATOM 1388 O O . LEU A 1 170 ? 10.578 -12.904 -19.776 1.00 93.00 170 LEU A O 1
ATOM 1392 N N . GLN A 1 171 ? 11.499 -13.581 -21.704 1.00 93.44 171 GLN A N 1
ATOM 1393 C CA . GLN A 1 171 ? 12.606 -14.328 -21.089 1.00 93.44 171 GLN A CA 1
ATOM 1394 C C . GLN A 1 171 ? 13.560 -13.457 -20.250 1.00 93.44 171 GLN A C 1
ATOM 1396 O O . GLN A 1 171 ? 14.288 -13.990 -19.423 1.00 93.44 171 GLN A O 1
ATOM 1401 N N . PHE A 1 172 ? 13.560 -12.134 -20.458 1.00 95.88 172 PHE A N 1
ATOM 1402 C CA . PHE A 1 172 ? 14.349 -11.180 -19.673 1.00 95.88 172 PHE A CA 1
ATOM 1403 C C . PHE A 1 172 ? 13.550 -10.568 -18.514 1.00 95.88 172 PHE A C 1
ATOM 1405 O O . PHE A 1 172 ? 14.064 -9.690 -17.828 1.00 95.88 172 PHE A O 1
ATOM 1412 N N . ILE A 1 173 ? 12.307 -11.009 -18.286 1.00 95.88 173 ILE A N 1
ATOM 1413 C CA . ILE A 1 173 ? 11.469 -10.600 -17.154 1.00 95.88 173 ILE A CA 1
ATOM 1414 C C . ILE A 1 173 ? 11.474 -11.732 -16.119 1.00 95.88 173 ILE A C 1
ATOM 1416 O O . ILE A 1 173 ? 10.693 -12.680 -16.198 1.00 95.88 173 ILE A O 1
ATOM 1420 N N . LYS A 1 174 ? 12.379 -11.636 -15.143 1.00 92.81 174 LYS A N 1
ATOM 1421 C CA . LYS A 1 174 ? 12.740 -12.700 -14.192 1.00 92.81 174 LYS A CA 1
ATOM 1422 C C . LYS A 1 174 ? 11.581 -13.157 -13.311 1.00 92.81 174 LYS A C 1
ATOM 1424 O O . LYS A 1 174 ? 11.463 -14.341 -13.015 1.00 92.81 174 LYS A O 1
ATOM 1429 N N . ASN A 1 175 ? 10.723 -12.226 -12.900 1.00 90.81 175 ASN A N 1
ATOM 1430 C CA . ASN A 1 175 ? 9.665 -12.475 -11.922 1.00 90.81 175 ASN A CA 1
ATOM 1431 C C . ASN A 1 175 ? 8.262 -12.586 -12.540 1.00 90.81 175 ASN A C 1
ATOM 1433 O O . ASN A 1 175 ? 7.276 -12.545 -11.809 1.00 90.81 175 ASN A O 1
ATOM 1437 N N . ILE A 1 176 ? 8.133 -12.740 -13.866 1.00 87.62 176 ILE A N 1
ATOM 1438 C CA . ILE A 1 176 ? 6.812 -12.725 -14.517 1.00 87.62 176 ILE A CA 1
ATOM 1439 C C . ILE A 1 176 ? 5.880 -13.850 -14.023 1.00 87.62 176 ILE A C 1
ATOM 1441 O O . ILE A 1 176 ? 4.670 -13.654 -13.920 1.00 87.62 176 ILE A O 1
ATOM 1445 N N . GLY A 1 177 ? 6.441 -15.004 -13.643 1.00 78.56 177 GLY A N 1
ATOM 1446 C CA . GLY A 1 177 ? 5.686 -16.118 -13.056 1.00 78.56 177 GLY A CA 1
ATOM 1447 C C . GLY A 1 177 ? 5.124 -15.826 -11.659 1.00 78.56 177 GLY A C 1
ATOM 1448 O O . GLY A 1 177 ? 4.144 -16.447 -11.251 1.00 78.56 177 GLY A O 1
ATOM 1449 N N . ASN A 1 178 ? 5.674 -14.838 -10.947 1.00 79.75 178 ASN A N 1
ATOM 1450 C CA . ASN A 1 178 ? 5.255 -14.501 -9.585 1.00 79.75 178 ASN A CA 1
ATOM 1451 C C . ASN A 1 178 ? 3.921 -13.741 -9.563 1.00 79.75 178 ASN A C 1
ATOM 1453 O O . ASN A 1 178 ? 3.314 -13.592 -8.515 1.00 79.75 178 ASN A O 1
ATOM 1457 N N . PHE A 1 179 ? 3.398 -13.283 -10.701 1.00 79.12 179 PHE A N 1
ATOM 1458 C CA . PHE A 1 179 ? 2.139 -12.528 -10.731 1.00 79.12 179 PHE A CA 1
ATOM 1459 C C . PHE A 1 179 ? 0.889 -13.397 -10.934 1.00 79.12 179 PHE A C 1
ATOM 1461 O O . PHE A 1 179 ? -0.155 -12.878 -11.327 1.00 79.12 179 PHE A O 1
ATOM 1468 N N . GLY A 1 180 ? 0.984 -14.706 -10.675 1.00 65.19 180 GLY A N 1
ATOM 1469 C CA . GLY A 1 180 ? -0.135 -15.641 -10.826 1.00 65.19 180 GLY A CA 1
ATOM 1470 C C . GLY A 1 180 ? -0.376 -16.096 -12.270 1.00 65.19 180 GLY A C 1
ATOM 1471 O O . GLY A 1 180 ? -1.480 -16.529 -12.598 1.00 65.19 180 GLY A O 1
ATOM 1472 N N . PHE A 1 181 ? 0.643 -16.005 -13.132 1.00 64.06 181 PHE A N 1
ATOM 1473 C CA . PHE A 1 181 ? 0.605 -16.514 -14.504 1.00 64.06 181 PHE A CA 1
ATOM 1474 C C . PHE A 1 181 ? 1.436 -17.791 -14.603 1.00 64.06 181 PHE A C 1
ATOM 1476 O O . PHE A 1 181 ? 2.621 -17.805 -14.273 1.00 64.06 181 PHE A O 1
ATOM 1483 N N . THR A 1 182 ? 0.833 -18.868 -15.101 1.00 54.72 182 THR A N 1
ATOM 1484 C CA . THR A 1 182 ? 1.591 -20.060 -15.495 1.00 54.72 182 THR A CA 1
ATOM 1485 C C . THR A 1 182 ? 2.107 -19.863 -16.914 1.00 54.72 182 THR A C 1
ATOM 1487 O O . THR A 1 182 ? 1.317 -19.774 -17.851 1.00 54.72 182 THR A O 1
ATOM 1490 N N . ILE A 1 183 ? 3.431 -19.776 -17.082 1.00 53.41 183 ILE A N 1
ATOM 1491 C CA . ILE A 1 183 ? 4.061 -19.748 -18.408 1.00 53.41 183 ILE A CA 1
ATOM 1492 C C . ILE A 1 183 ? 4.045 -21.192 -18.943 1.00 53.41 183 ILE A C 1
ATOM 1494 O O . ILE A 1 183 ? 4.737 -22.047 -18.385 1.00 53.41 183 ILE A O 1
ATOM 1498 N N . PRO A 1 184 ? 3.262 -21.520 -19.983 1.00 45.22 184 PRO A N 1
ATOM 1499 C CA . PRO A 1 184 ? 3.185 -22.870 -20.508 1.00 45.22 184 PRO A CA 1
ATOM 1500 C C . PRO A 1 184 ? 4.498 -23.198 -21.213 1.00 45.22 184 PRO A C 1
ATOM 1502 O O . PRO A 1 184 ? 4.958 -22.447 -22.072 1.00 45.22 184 PRO A O 1
ATOM 1505 N N . SER A 1 185 ? 5.078 -24.354 -20.898 1.00 47.12 185 SER A N 1
ATOM 1506 C CA . SER A 1 185 ? 6.310 -24.832 -21.529 1.00 47.12 185 SER A CA 1
ATOM 1507 C C . SER A 1 185 ? 6.134 -25.281 -22.984 1.00 47.12 185 SER A C 1
ATOM 1509 O O . SER A 1 185 ? 7.135 -25.494 -23.657 1.00 47.12 185 SER A O 1
ATOM 1511 N N . GLN A 1 186 ? 4.907 -25.384 -23.504 1.00 39.88 186 GLN A N 1
ATOM 1512 C CA . GLN A 1 186 ? 4.595 -25.545 -24.929 1.00 39.88 186 GLN A CA 1
ATOM 1513 C C . GLN A 1 186 ? 3.076 -25.407 -25.139 1.00 39.88 186 GLN A C 1
ATOM 1515 O O . GLN A 1 186 ? 2.295 -26.116 -24.512 1.00 39.88 186 GLN A O 1
ATOM 1520 N N . SER A 1 187 ? 2.667 -24.494 -26.028 1.00 47.00 187 SER A N 1
ATOM 1521 C CA . SER A 1 187 ? 1.385 -24.503 -26.766 1.00 47.00 187 SER A CA 1
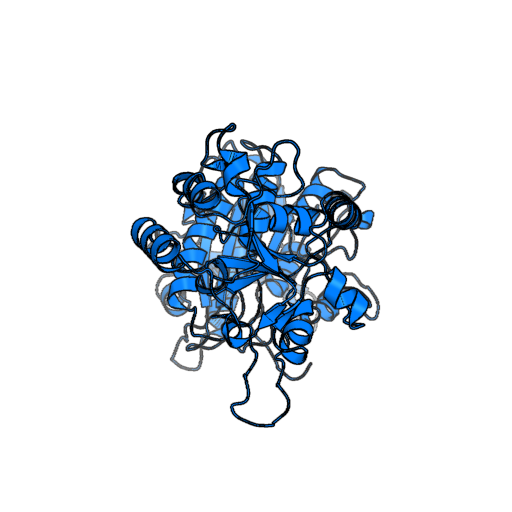ATOM 1522 C C . SER A 1 187 ? 0.094 -24.887 -26.009 1.00 47.00 187 SER A C 1
ATOM 1524 O O . SER A 1 187 ? -0.715 -25.658 -26.523 1.00 47.00 187 SER A O 1
ATOM 1526 N N . ALA A 1 188 ? -0.151 -24.317 -24.831 1.00 42.22 188 ALA A N 1
ATOM 1527 C CA . ALA A 1 188 ? -1.476 -24.279 -24.205 1.00 42.22 188 ALA A CA 1
ATOM 1528 C C . ALA A 1 188 ? -1.737 -22.848 -23.719 1.00 42.22 188 ALA A C 1
ATOM 1530 O O . ALA A 1 188 ? -0.800 -22.172 -23.318 1.00 42.22 188 ALA A O 1
ATOM 1531 N N . GLN A 1 189 ? -2.970 -22.352 -23.826 1.00 43.78 189 GLN A N 1
ATOM 1532 C CA . GLN A 1 189 ? -3.333 -20.975 -23.463 1.00 43.78 189 GLN A CA 1
ATOM 1533 C C . GLN A 1 189 ? -2.860 -20.619 -22.044 1.00 43.78 189 GLN A C 1
ATOM 1535 O O . GLN A 1 189 ? -3.031 -21.412 -21.118 1.00 43.78 189 GLN A O 1
ATOM 1540 N N . MET A 1 190 ? -2.277 -19.428 -21.879 1.00 49.00 190 MET A N 1
ATOM 1541 C CA . MET A 1 190 ? -1.900 -18.913 -20.564 1.00 49.00 190 MET A CA 1
ATOM 1542 C C . MET A 1 190 ? -3.133 -18.768 -19.681 1.00 49.00 190 MET A C 1
ATOM 1544 O O . MET A 1 190 ? -4.086 -18.087 -20.048 1.00 49.00 190 MET A O 1
ATOM 1548 N N . GLN A 1 191 ? -3.118 -19.428 -18.523 1.00 53.09 191 GLN A N 1
ATOM 1549 C CA . GLN A 1 191 ? -4.161 -19.260 -17.519 1.00 53.09 191 GLN A CA 1
ATOM 1550 C C . GLN A 1 191 ? -3.800 -18.053 -16.657 1.00 53.09 191 GLN A C 1
ATOM 1552 O O . GLN A 1 191 ? -2.811 -18.075 -15.920 1.00 53.09 191 GLN A O 1
ATOM 1557 N N . THR A 1 192 ? -4.586 -16.986 -16.793 1.00 59.12 192 THR A N 1
ATOM 1558 C CA . THR A 1 192 ? -4.484 -15.783 -15.970 1.00 59.12 192 THR A CA 1
ATOM 1559 C C . THR A 1 192 ? -5.288 -16.003 -14.689 1.00 59.12 192 THR A C 1
ATOM 1561 O O . THR A 1 192 ? -6.480 -16.316 -14.727 1.00 59.12 192 THR A O 1
ATOM 1564 N N . LYS A 1 193 ? -4.641 -15.900 -13.524 1.00 72.38 193 LYS A N 1
ATOM 1565 C CA . LYS A 1 193 ? -5.349 -15.948 -12.242 1.00 72.38 193 LYS A CA 1
ATOM 1566 C C . LYS A 1 193 ? -5.879 -14.555 -11.903 1.00 72.38 193 LYS A C 1
ATOM 1568 O O . LYS A 1 193 ? -5.126 -13.583 -11.876 1.00 72.38 193 LYS A O 1
ATOM 1573 N N . THR A 1 194 ? -7.170 -14.450 -11.593 1.00 80.00 194 THR A N 1
ATOM 1574 C CA . THR A 1 194 ? -7.743 -13.216 -11.041 1.00 80.00 194 THR A CA 1
ATOM 1575 C C . THR A 1 194 ? -7.142 -12.934 -9.663 1.00 80.00 194 THR A C 1
ATOM 1577 O O . THR A 1 194 ? -7.167 -13.795 -8.784 1.00 80.00 194 THR A O 1
ATOM 1580 N N . ALA A 1 195 ? -6.615 -11.726 -9.466 1.00 86.44 195 ALA A N 1
ATOM 1581 C CA . ALA A 1 195 ? -6.066 -11.293 -8.184 1.00 86.44 195 ALA A CA 1
ATOM 1582 C C . ALA A 1 195 ? -7.131 -11.285 -7.070 1.00 86.44 195 ALA A C 1
ATOM 1584 O O . ALA A 1 195 ? -8.322 -11.100 -7.329 1.00 86.44 195 ALA A O 1
ATOM 1585 N N . TYR A 1 196 ? -6.677 -11.400 -5.825 1.00 90.50 196 TYR A N 1
ATOM 1586 C CA . TYR A 1 196 ? -7.463 -11.417 -4.599 1.00 90.50 196 TYR A CA 1
ATOM 1587 C C . TYR A 1 196 ? -8.386 -12.638 -4.503 1.00 90.50 196 TYR A C 1
ATOM 1589 O O . TYR A 1 196 ? -9.509 -12.528 -4.006 1.00 90.50 196 TYR A O 1
ATOM 1597 N N . THR A 1 197 ? -7.928 -13.805 -4.959 1.00 88.94 197 THR A N 1
ATOM 1598 C CA . THR A 1 197 ? -8.694 -15.065 -4.949 1.00 88.94 197 THR A CA 1
ATOM 1599 C C . THR A 1 197 ? -7.982 -16.220 -4.243 1.00 88.94 197 THR A C 1
ATOM 1601 O O . THR A 1 197 ? -8.579 -17.288 -4.079 1.00 88.94 197 THR A O 1
ATOM 1604 N N . ALA A 1 198 ? -6.738 -16.031 -3.786 1.00 89.25 198 ALA A N 1
ATOM 1605 C CA . ALA A 1 198 ? -5.994 -17.049 -3.054 1.00 89.25 198 ALA A CA 1
ATOM 1606 C C . ALA A 1 198 ? -6.760 -17.490 -1.808 1.00 89.25 198 ALA A C 1
ATOM 1608 O O . ALA A 1 198 ? -7.268 -16.676 -1.038 1.00 89.25 198 ALA A O 1
ATOM 1609 N N . GLN A 1 199 ? -6.829 -18.799 -1.586 1.00 90.44 199 GLN A N 1
ATOM 1610 C CA . GLN A 1 199 ? -7.445 -19.334 -0.384 1.00 90.44 199 GLN A CA 1
ATOM 1611 C C . GLN A 1 199 ? -6.502 -19.155 0.809 1.00 90.44 199 GLN A C 1
ATOM 1613 O O . GLN A 1 199 ? -5.339 -19.562 0.764 1.00 90.44 199 GLN A O 1
ATOM 1618 N N . ILE A 1 200 ? -7.030 -18.621 1.911 1.00 93.25 200 ILE A N 1
ATOM 1619 C CA . ILE A 1 200 ? -6.277 -18.506 3.159 1.00 93.25 200 ILE A CA 1
ATOM 1620 C C . ILE A 1 200 ? -6.230 -19.871 3.850 1.00 93.25 200 ILE A C 1
ATOM 1622 O O . ILE A 1 200 ? -7.263 -20.464 4.177 1.00 93.25 200 ILE A O 1
ATOM 1626 N N . THR A 1 201 ? -5.018 -20.374 4.071 1.00 92.25 201 THR A N 1
ATOM 1627 C CA . THR A 1 201 ? -4.758 -21.658 4.734 1.00 92.25 201 THR A CA 1
ATOM 1628 C C . THR A 1 201 ? -3.519 -21.559 5.627 1.00 92.25 201 THR A C 1
ATOM 1630 O O . THR A 1 201 ? -2.850 -20.535 5.666 1.00 92.25 201 THR A O 1
ATOM 1633 N N . ARG A 1 202 ? -3.150 -22.648 6.315 1.00 90.75 202 ARG A N 1
ATOM 1634 C CA . ARG A 1 202 ? -1.874 -22.717 7.056 1.00 90.75 202 ARG A CA 1
ATOM 1635 C C . ARG A 1 202 ? -0.650 -22.623 6.146 1.00 90.75 202 ARG A C 1
ATOM 1637 O O . ARG A 1 202 ? 0.415 -22.210 6.592 1.00 90.75 202 ARG A O 1
ATOM 1644 N N . ASN A 1 203 ? -0.774 -23.084 4.899 1.00 90.81 203 ASN A N 1
ATOM 1645 C CA . ASN A 1 203 ? 0.338 -23.051 3.956 1.00 90.81 203 ASN A CA 1
ATOM 1646 C C . ASN A 1 203 ? 0.440 -21.693 3.255 1.00 90.81 203 ASN A C 1
ATOM 1648 O O . ASN A 1 203 ? 1.551 -21.234 3.004 1.00 90.81 203 ASN A O 1
ATOM 1652 N N . THR A 1 204 ? -0.705 -21.060 3.002 1.00 92.44 204 THR A N 1
ATOM 1653 C CA . THR A 1 204 ? -0.883 -19.754 2.352 1.00 92.44 204 THR A CA 1
ATOM 1654 C C . THR A 1 204 ? -1.586 -18.783 3.315 1.00 92.44 204 THR A C 1
ATOM 1656 O O . THR A 1 204 ? -2.773 -18.492 3.129 1.00 92.44 204 THR A O 1
ATOM 1659 N N . PRO A 1 205 ? -0.919 -18.352 4.404 1.00 95.19 205 PRO A N 1
ATOM 1660 C CA . PRO A 1 205 ? -1.527 -17.435 5.363 1.00 95.19 205 PRO A CA 1
ATOM 1661 C C . PRO A 1 205 ? -1.690 -16.035 4.762 1.00 95.19 205 PRO A C 1
ATOM 1663 O O . PRO A 1 205 ? -1.083 -15.705 3.745 1.00 95.19 205 PRO A O 1
ATOM 1666 N N . THR A 1 206 ? -2.485 -15.197 5.422 1.00 96.69 206 THR A N 1
ATOM 1667 C CA . THR A 1 206 ? -2.535 -13.746 5.169 1.00 96.69 206 THR A CA 1
ATOM 1668 C C . THR A 1 206 ? -2.127 -12.986 6.423 1.00 96.69 206 THR A C 1
ATOM 1670 O O . THR A 1 206 ? -2.275 -13.504 7.531 1.00 96.69 206 THR A O 1
ATOM 1673 N N . ALA A 1 207 ? -1.669 -11.747 6.262 1.00 98.00 207 ALA A N 1
ATOM 1674 C CA . ALA A 1 207 ? -1.389 -10.866 7.387 1.00 98.00 207 ALA A CA 1
ATOM 1675 C C . ALA A 1 207 ? -2.489 -9.812 7.593 1.00 98.00 207 ALA A C 1
ATOM 1677 O O . ALA A 1 207 ? -3.048 -9.277 6.630 1.00 98.00 207 ALA A O 1
ATOM 1678 N N . PHE A 1 208 ? -2.774 -9.496 8.856 1.00 98.50 208 PHE A N 1
ATOM 1679 C CA . PHE A 1 208 ? -3.623 -8.375 9.258 1.00 98.50 208 PHE A CA 1
ATOM 1680 C C . PHE A 1 208 ? -2.839 -7.447 10.182 1.00 98.50 208 PHE A C 1
ATOM 1682 O O . PHE A 1 208 ? -2.308 -7.896 11.196 1.00 98.50 208 PHE A O 1
ATOM 1689 N N . ILE A 1 209 ? -2.776 -6.159 9.850 1.00 98.75 209 ILE A N 1
ATOM 1690 C CA . ILE A 1 209 ? -2.116 -5.146 10.680 1.00 98.75 209 ILE A CA 1
ATOM 1691 C C . ILE A 1 209 ? -3.148 -4.097 11.080 1.00 98.75 209 ILE A C 1
ATOM 1693 O O . ILE A 1 209 ? -3.734 -3.446 10.218 1.00 98.75 209 ILE A O 1
ATOM 1697 N N . PHE A 1 210 ? -3.355 -3.906 12.378 1.00 98.75 210 PHE A N 1
ATOM 1698 C CA . PHE A 1 210 ? -4.218 -2.846 12.896 1.00 98.75 210 PHE A CA 1
ATOM 1699 C C . PHE A 1 210 ? -3.352 -1.686 13.379 1.00 98.75 210 PHE A C 1
ATOM 1701 O O . PHE A 1 210 ? -2.529 -1.874 14.274 1.00 98.75 210 PHE A O 1
ATOM 1708 N N . LEU A 1 211 ? -3.531 -0.503 12.790 1.00 98.69 211 LEU A N 1
ATOM 1709 C CA . LEU A 1 211 ? -2.913 0.738 13.255 1.00 98.69 211 LEU A CA 1
ATOM 1710 C C . LEU A 1 211 ? -3.954 1.494 14.074 1.00 98.69 211 LEU A C 1
ATOM 1712 O O . LEU A 1 211 ? -5.034 1.802 13.571 1.00 98.69 211 LEU A O 1
ATOM 1716 N N . ILE A 1 212 ? -3.646 1.751 15.339 1.00 98.31 212 ILE A N 1
ATOM 1717 C CA . ILE A 1 212 ? -4.581 2.339 16.293 1.00 98.31 212 ILE A CA 1
ATOM 1718 C C . ILE A 1 212 ? -3.998 3.658 16.771 1.00 98.31 212 ILE A C 1
ATOM 1720 O O . ILE A 1 212 ? -2.953 3.675 17.425 1.00 98.31 212 ILE A O 1
ATOM 1724 N N . ASP A 1 213 ? -4.691 4.745 16.451 1.00 97.31 213 ASP A N 1
ATOM 1725 C CA . ASP A 1 213 ? -4.400 6.059 17.000 1.00 97.31 213 ASP A CA 1
ATOM 1726 C C . ASP A 1 213 ? -4.587 6.043 18.521 1.00 97.31 213 ASP A C 1
ATOM 1728 O O . ASP A 1 213 ? -5.617 5.606 19.037 1.00 97.31 213 ASP A O 1
ATOM 1732 N N . GLN A 1 214 ? -3.568 6.498 19.238 1.00 96.62 214 GLN A N 1
ATOM 1733 C CA . GLN A 1 214 ? -3.531 6.587 20.696 1.00 96.62 214 GLN A CA 1
ATOM 1734 C C . GLN A 1 214 ? -3.316 8.031 21.162 1.00 96.62 214 GLN A C 1
ATOM 1736 O O . GLN A 1 214 ? -2.844 8.290 22.279 1.00 96.62 214 GLN A O 1
ATOM 1741 N N . SER A 1 215 ? -3.660 8.984 20.293 1.00 95.12 215 SER A N 1
ATOM 1742 C CA . SER A 1 215 ? -3.601 10.410 20.568 1.00 95.12 215 SER A CA 1
ATOM 1743 C C . SER A 1 215 ? -4.595 10.838 21.655 1.00 95.12 215 SER A C 1
ATOM 1745 O O . SER A 1 215 ? -5.590 10.170 21.943 1.00 95.12 215 SER A O 1
ATOM 1747 N N . VAL A 1 216 ? -4.358 12.000 22.268 1.00 94.06 216 VAL A N 1
ATOM 1748 C CA . VAL A 1 216 ? -5.253 12.570 23.289 1.00 94.06 216 VAL A CA 1
ATOM 1749 C C . VAL A 1 216 ? -6.658 12.860 22.742 1.00 94.06 216 VAL A C 1
ATOM 1751 O O . VAL A 1 216 ? -7.610 12.864 23.528 1.00 94.06 216 VAL A O 1
ATOM 1754 N N . SER A 1 217 ? -6.840 13.070 21.431 1.00 91.31 217 SER A N 1
ATOM 1755 C CA . SER A 1 217 ? -8.178 13.322 20.873 1.00 91.31 217 SER A CA 1
ATOM 1756 C C . SER A 1 217 ? -9.093 12.098 20.967 1.00 91.31 217 SER A C 1
ATOM 1758 O O . SER A 1 217 ? -10.283 12.263 21.241 1.00 91.31 217 SER A O 1
ATOM 1760 N N . MET A 1 218 ? -8.525 10.888 20.990 1.00 94.56 218 MET A N 1
ATOM 1761 C CA . MET A 1 218 ? -9.243 9.629 21.226 1.00 94.56 218 MET A CA 1
ATOM 1762 C C . MET A 1 218 ? -9.915 9.528 22.616 1.00 94.56 218 MET A C 1
ATOM 1764 O O . MET A 1 218 ? -10.623 8.558 22.902 1.00 94.56 218 MET A O 1
ATOM 1768 N N . ARG A 1 219 ? -9.739 10.525 23.501 1.00 94.69 219 ARG A N 1
ATOM 1769 C CA . ARG A 1 219 ? -10.496 10.666 24.763 1.00 94.69 219 ARG A CA 1
ATOM 1770 C C . ARG A 1 219 ? -11.913 11.204 24.581 1.00 94.69 219 ARG A C 1
ATOM 1772 O O . ARG A 1 219 ? -12.687 11.166 25.538 1.00 94.69 219 ARG A O 1
ATOM 1779 N N . LYS A 1 220 ? -12.253 11.738 23.402 1.00 93.12 220 LYS A N 1
ATOM 1780 C CA . LYS A 1 220 ? -13.622 12.171 23.090 1.00 93.12 220 LYS A CA 1
ATOM 1781 C C . LYS A 1 220 ? -14.599 11.017 23.306 1.00 93.12 220 LYS A C 1
ATOM 1783 O O . LYS A 1 220 ? -14.261 9.858 23.079 1.00 93.12 220 LYS A O 1
ATOM 1788 N N . TYR A 1 221 ? -15.807 11.340 23.752 1.00 93.81 221 TYR A N 1
ATOM 1789 C CA . TYR A 1 221 ? -16.828 10.341 24.053 1.00 93.81 221 TYR A CA 1
ATOM 1790 C C . TYR A 1 221 ? -17.597 9.955 22.792 1.00 93.81 221 TYR A C 1
ATOM 1792 O O . TYR A 1 221 ? -17.869 10.786 21.931 1.00 93.81 221 TYR A O 1
ATOM 1800 N N . THR A 1 222 ? -17.939 8.679 22.695 1.00 93.94 222 THR A N 1
ATOM 1801 C CA . THR A 1 222 ? -18.766 8.083 21.649 1.00 93.94 222 THR A CA 1
ATOM 1802 C C . THR A 1 222 ? -19.753 7.108 22.290 1.00 93.94 222 THR A C 1
ATOM 1804 O O . THR A 1 222 ? -19.762 6.915 23.507 1.00 93.94 222 THR A O 1
ATOM 1807 N N . THR A 1 223 ? -20.599 6.482 21.480 1.00 91.06 223 THR A N 1
ATOM 1808 C CA . THR A 1 223 ? -21.539 5.460 21.937 1.00 91.06 223 THR A CA 1
ATOM 1809 C C . THR A 1 223 ? -21.267 4.136 21.234 1.00 91.06 223 THR A C 1
ATOM 1811 O O . THR A 1 223 ? -21.229 4.074 20.007 1.00 91.06 223 THR A O 1
ATOM 1814 N N . LEU A 1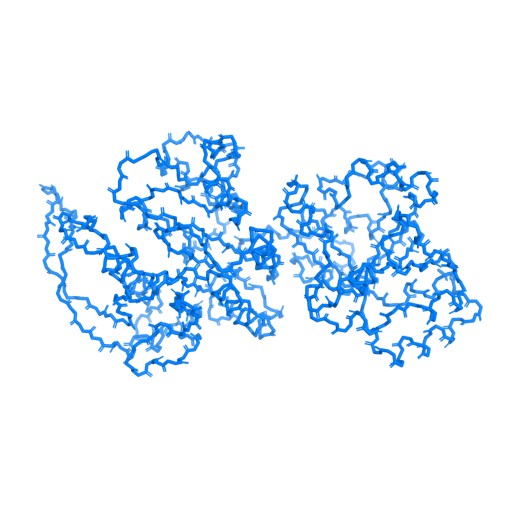 224 ? -21.135 3.060 22.010 1.00 88.94 224 LEU A N 1
ATOM 1815 C CA . LEU A 1 224 ? -21.023 1.687 21.518 1.00 88.94 224 LEU A CA 1
ATOM 1816 C C . LEU A 1 224 ? -22.075 0.822 22.221 1.00 88.94 224 LEU A C 1
ATOM 1818 O O . LEU A 1 224 ? -22.109 0.760 23.445 1.00 88.94 224 LEU A O 1
ATOM 1822 N N . TYR A 1 225 ? -22.966 0.184 21.454 1.00 85.25 225 TYR A N 1
ATOM 1823 C CA . TYR A 1 225 ? -24.094 -0.612 21.980 1.00 85.25 225 TYR A CA 1
ATOM 1824 C C . TYR A 1 225 ? -24.948 0.123 23.035 1.00 85.25 225 TYR A C 1
ATOM 1826 O O . TYR A 1 225 ? -25.408 -0.469 24.012 1.00 85.25 225 TYR A O 1
ATOM 1834 N N . GLY A 1 226 ? -25.137 1.434 22.854 1.00 83.06 226 GLY A N 1
ATOM 1835 C CA . GLY A 1 226 ? -25.901 2.287 23.769 1.00 83.06 226 GLY A CA 1
ATOM 1836 C C . GLY A 1 226 ? -25.161 2.710 25.045 1.00 83.06 226 GLY A C 1
ATOM 1837 O O . GLY A 1 226 ? -25.746 3.416 25.862 1.00 83.06 226 GLY A O 1
ATOM 1838 N N . GLU A 1 227 ? -23.900 2.309 25.228 1.00 88.62 227 GLU A N 1
ATOM 1839 C CA . GLU A 1 227 ? -23.038 2.750 26.329 1.00 88.62 227 GLU A CA 1
ATOM 1840 C C . GLU A 1 227 ? -22.149 3.916 25.876 1.00 88.62 227 GLU A C 1
ATOM 1842 O O . GLU A 1 227 ? -21.505 3.841 24.827 1.00 88.62 227 GLU A O 1
ATOM 1847 N N . GLU A 1 228 ? -22.116 4.989 26.668 1.00 93.31 228 GLU A N 1
ATOM 1848 C CA . GLU A 1 228 ? -21.222 6.124 26.445 1.00 93.31 228 GLU A CA 1
ATOM 1849 C C . GLU A 1 228 ? -19.822 5.805 26.987 1.00 93.31 228 GLU A C 1
ATOM 1851 O O . GLU A 1 228 ? -19.674 5.393 28.137 1.00 93.31 228 GLU A O 1
ATOM 1856 N N . MET A 1 229 ? -18.789 5.981 26.165 1.00 94.50 229 MET A N 1
ATOM 1857 C CA . MET A 1 229 ? -17.400 5.691 26.535 1.00 94.50 229 MET A CA 1
ATOM 1858 C C . MET A 1 229 ? -16.415 6.502 25.683 1.00 94.50 229 MET A C 1
ATOM 1860 O O . MET A 1 229 ? -16.796 6.979 24.613 1.00 94.50 229 MET A O 1
ATOM 1864 N N . PRO A 1 230 ? -15.142 6.647 26.096 1.00 95.81 230 PRO A N 1
ATOM 1865 C CA . PRO A 1 230 ? -14.106 7.222 25.239 1.00 95.81 230 PRO A CA 1
ATOM 1866 C C . PRO A 1 230 ? -13.939 6.451 23.918 1.00 95.81 230 PRO A C 1
ATOM 1868 O O . PRO A 1 230 ? -14.063 5.225 23.893 1.00 95.81 230 PRO A O 1
ATOM 1871 N N . MET A 1 231 ? -13.592 7.139 22.827 1.00 95.81 231 MET A N 1
ATOM 1872 C CA . MET A 1 231 ? -13.343 6.511 21.522 1.00 95.81 231 MET A CA 1
ATOM 1873 C C . MET A 1 231 ? -12.257 5.440 21.591 1.00 95.81 231 MET A C 1
ATOM 1875 O O . MET A 1 231 ? -12.451 4.359 21.042 1.00 95.81 231 MET A O 1
ATOM 1879 N N . ALA A 1 232 ? -11.156 5.695 22.303 1.00 96.75 232 ALA A N 1
ATOM 1880 C CA . ALA A 1 232 ? -10.100 4.701 22.506 1.00 96.75 232 ALA A CA 1
ATOM 1881 C C . ALA A 1 232 ? -10.629 3.399 23.131 1.00 96.75 232 ALA A C 1
ATOM 1883 O O . ALA A 1 232 ? -10.223 2.312 22.725 1.00 96.75 232 ALA A O 1
ATOM 1884 N N . GLU A 1 233 ? -11.568 3.497 24.079 1.00 95.88 233 GLU A N 1
ATOM 1885 C CA . GLU A 1 233 ? -12.206 2.334 24.709 1.00 95.88 233 GLU A CA 1
ATOM 1886 C C . GLU A 1 233 ? -13.117 1.600 23.723 1.00 95.88 233 GLU A C 1
ATOM 1888 O O . GLU A 1 233 ? -13.029 0.377 23.592 1.00 95.88 233 GLU A O 1
ATOM 1893 N N . ALA A 1 234 ? -13.941 2.332 22.970 1.00 95.38 234 ALA A N 1
ATOM 1894 C CA . ALA A 1 234 ? -14.798 1.736 21.950 1.00 95.38 234 ALA A CA 1
ATOM 1895 C C . ALA A 1 234 ? -13.979 1.008 20.867 1.00 95.38 234 ALA A C 1
ATOM 1897 O O . ALA A 1 234 ? -14.275 -0.142 20.534 1.00 95.38 234 ALA A O 1
ATOM 1898 N N . VAL A 1 235 ? -12.905 1.634 20.373 1.00 97.00 235 VAL A N 1
ATOM 1899 C CA . VAL A 1 235 ? -11.988 1.043 19.388 1.00 97.00 235 VAL A CA 1
ATOM 1900 C C . VAL A 1 235 ? -11.290 -0.186 19.962 1.00 97.00 235 VAL A C 1
ATOM 1902 O O . VAL A 1 235 ? -11.294 -1.232 19.314 1.00 97.00 235 VAL A O 1
ATOM 1905 N N . ALA A 1 236 ? -10.759 -0.122 21.188 1.00 96.75 236 ALA A N 1
ATOM 1906 C CA . ALA A 1 236 ? -10.116 -1.271 21.822 1.00 96.75 236 ALA A CA 1
ATOM 1907 C C . ALA A 1 236 ? -11.081 -2.457 21.980 1.00 96.75 236 ALA A C 1
ATOM 1909 O O . ALA A 1 236 ? -10.694 -3.601 21.732 1.00 96.75 236 ALA A O 1
ATOM 1910 N N . ARG A 1 237 ? -12.350 -2.215 22.338 1.00 94.81 237 ARG A N 1
ATOM 1911 C CA . ARG A 1 237 ? -13.379 -3.269 22.396 1.00 94.81 237 ARG A CA 1
ATOM 1912 C C . ARG A 1 237 ? -13.665 -3.868 21.020 1.00 94.81 237 ARG A C 1
ATOM 1914 O O . ARG A 1 237 ? -13.706 -5.089 20.898 1.00 94.81 237 ARG A O 1
ATOM 1921 N N . ILE A 1 238 ? -13.827 -3.041 19.987 1.00 95.38 238 ILE A N 1
ATOM 1922 C CA . ILE A 1 238 ? -14.112 -3.508 18.620 1.00 95.38 238 ILE A CA 1
ATOM 1923 C C . ILE A 1 238 ? -12.939 -4.317 18.057 1.00 95.38 238 ILE A C 1
ATOM 1925 O O . ILE A 1 238 ? -13.151 -5.395 17.502 1.00 95.38 238 ILE A O 1
ATOM 1929 N N . VAL A 1 239 ? -11.702 -3.853 18.244 1.00 97.19 239 VAL A N 1
ATOM 1930 C CA . VAL A 1 239 ? -10.506 -4.573 17.786 1.00 97.19 239 VAL A CA 1
ATOM 1931 C C . VAL A 1 239 ? -10.330 -5.885 18.553 1.00 97.19 239 VAL A C 1
ATOM 1933 O O . VAL A 1 239 ? -10.142 -6.920 17.921 1.00 97.19 239 VAL A O 1
ATOM 1936 N N . ASN A 1 240 ? -10.465 -5.900 19.886 1.00 97.00 240 ASN A N 1
ATOM 1937 C CA . ASN A 1 240 ? -10.422 -7.150 20.660 1.00 97.00 240 ASN A CA 1
ATOM 1938 C C . ASN A 1 240 ? -11.518 -8.134 20.224 1.00 97.00 240 ASN A C 1
ATOM 1940 O O . ASN A 1 240 ? -11.255 -9.330 20.091 1.00 97.00 240 ASN A O 1
ATOM 1944 N N . HIS A 1 241 ? -12.729 -7.643 19.944 1.00 94.12 241 HIS A N 1
ATOM 1945 C CA . HIS A 1 241 ? -13.792 -8.485 19.409 1.00 94.12 241 HIS A CA 1
ATOM 1946 C C . HIS A 1 241 ? -13.399 -9.086 18.052 1.00 94.12 241 HIS A C 1
ATOM 1948 O O . HIS A 1 241 ? -13.543 -10.295 17.866 1.00 94.12 241 HIS A O 1
ATOM 1954 N N . GLN A 1 242 ? -12.840 -8.282 17.143 1.00 95.56 242 GLN A N 1
ATOM 1955 C CA . GLN A 1 242 ? -12.363 -8.762 15.848 1.00 95.56 242 GLN A CA 1
ATOM 1956 C C . GLN A 1 242 ? -11.251 -9.812 15.992 1.00 95.56 242 GLN A C 1
ATOM 1958 O O . GLN A 1 242 ? -11.273 -10.829 15.299 1.00 95.56 242 GLN A O 1
ATOM 1963 N N . LEU A 1 243 ? -10.297 -9.606 16.904 1.00 96.75 243 LEU A N 1
ATOM 1964 C CA . LEU A 1 243 ? -9.246 -10.583 17.204 1.00 96.75 243 LEU A CA 1
ATOM 1965 C C . LEU A 1 243 ? -9.844 -11.914 17.665 1.00 96.75 243 LEU A C 1
ATOM 1967 O O . LEU A 1 243 ? -9.462 -12.971 17.161 1.00 96.75 243 LEU A O 1
ATOM 1971 N N . ASN A 1 244 ? -10.829 -11.865 18.562 1.00 95.06 244 ASN A N 1
ATOM 1972 C CA . ASN A 1 244 ? -11.520 -13.061 19.023 1.00 95.06 244 ASN A CA 1
ATOM 1973 C C . ASN A 1 244 ? -12.245 -13.780 17.872 1.00 95.06 244 ASN A C 1
ATOM 1975 O O . ASN A 1 244 ? -12.126 -14.996 17.745 1.00 95.06 244 ASN A O 1
ATOM 1979 N N . GLU A 1 245 ? -12.930 -13.053 16.984 1.00 93.88 245 GLU A N 1
ATOM 1980 C CA . GLU A 1 245 ? -13.571 -13.642 15.798 1.00 93.88 245 GLU A CA 1
ATOM 1981 C C . GLU A 1 245 ? -12.557 -14.326 14.869 1.00 93.88 245 GLU A C 1
ATOM 1983 O O . GLU A 1 245 ? -12.801 -15.435 14.383 1.00 93.88 245 GLU A O 1
ATOM 1988 N N . LEU A 1 246 ? -11.388 -13.713 14.653 1.00 95.19 246 LEU A N 1
ATOM 1989 C CA . LEU A 1 246 ? -10.302 -14.319 13.881 1.00 95.19 246 LEU A CA 1
ATOM 1990 C C . LEU A 1 246 ? -9.797 -15.613 14.539 1.00 95.19 246 LEU A C 1
ATOM 1992 O O . LEU A 1 246 ? -9.662 -16.630 13.855 1.00 95.19 246 LEU A O 1
ATOM 1996 N N . VAL A 1 247 ? -9.588 -15.616 15.859 1.00 95.38 247 VAL A N 1
ATOM 1997 C CA . VAL A 1 247 ? -9.182 -16.814 16.615 1.00 95.38 247 VAL A CA 1
ATOM 1998 C C . VAL A 1 247 ? -10.238 -17.915 16.513 1.00 95.38 247 VAL A C 1
ATOM 2000 O O . VAL A 1 247 ? -9.910 -19.055 16.182 1.00 95.38 247 VAL A O 1
ATOM 2003 N N . LEU A 1 248 ? -11.516 -17.593 16.729 1.00 93.38 248 LEU A N 1
ATOM 2004 C CA . LEU A 1 248 ? -12.614 -18.562 16.678 1.00 93.38 248 LEU A CA 1
ATOM 2005 C C . LEU A 1 248 ? -12.732 -19.232 15.303 1.00 93.38 248 LEU A C 1
ATOM 2007 O O . LEU A 1 248 ? -12.949 -20.443 15.219 1.00 93.38 248 LEU A O 1
ATOM 2011 N N . ARG A 1 249 ? -12.519 -18.485 14.211 1.00 91.81 249 ARG A N 1
ATOM 2012 C CA . ARG A 1 249 ? -12.535 -19.028 12.837 1.00 91.81 249 ARG A CA 1
ATOM 2013 C C . ARG A 1 249 ? -11.413 -20.048 12.589 1.00 91.81 249 ARG A C 1
ATOM 2015 O O . ARG A 1 249 ? -11.586 -20.966 11.773 1.00 91.81 249 ARG A O 1
ATOM 2022 N N . CYS A 1 250 ? -10.306 -19.923 13.319 1.00 93.19 250 CYS A N 1
ATOM 2023 C CA . CYS A 1 250 ? -9.139 -20.801 13.266 1.00 93.19 250 CYS A CA 1
ATOM 2024 C C . CYS A 1 250 ? -9.279 -22.084 14.098 1.00 93.19 250 CYS A C 1
ATOM 2026 O O . CYS A 1 250 ? -8.512 -23.026 13.893 1.00 93.19 250 CYS A O 1
ATOM 2028 N N . ILE A 1 251 ? -10.258 -22.172 15.002 1.00 93.12 251 ILE A N 1
ATOM 2029 C CA . ILE A 1 251 ? -10.486 -23.373 15.813 1.00 93.12 251 ILE A CA 1
ATOM 2030 C C . ILE A 1 251 ? -11.219 -24.430 14.977 1.00 93.12 251 ILE A C 1
ATOM 2032 O O . ILE A 1 251 ? -12.317 -24.202 14.460 1.00 93.12 251 ILE A O 1
ATOM 2036 N N . LYS A 1 252 ? -10.610 -25.613 14.839 1.00 90.94 252 LYS A N 1
ATOM 2037 C CA . LYS A 1 252 ? -11.179 -26.786 14.159 1.00 90.94 252 LYS A CA 1
ATOM 2038 C C . LYS A 1 252 ? -11.046 -28.008 15.064 1.00 90.94 252 LYS A C 1
ATOM 2040 O O . LYS A 1 252 ? -10.000 -28.649 15.124 1.00 90.94 252 LYS A O 1
ATOM 2045 N N . GLY A 1 253 ? -12.130 -28.339 15.767 1.00 89.19 253 GLY A N 1
ATOM 2046 C CA . GLY A 1 253 ? -12.110 -29.396 16.779 1.00 89.19 253 GLY A CA 1
ATOM 2047 C C . GLY A 1 253 ? -11.189 -29.008 17.936 1.00 89.19 253 GLY A C 1
ATOM 2048 O O . GLY A 1 253 ? -11.394 -27.970 18.559 1.00 89.19 253 GLY A O 1
ATOM 2049 N N . SER A 1 254 ? -10.173 -29.826 18.210 1.00 86.81 254 SER A N 1
ATOM 2050 C CA . SER A 1 254 ? -9.174 -29.567 19.255 1.00 86.81 254 SER A CA 1
ATOM 2051 C C . SER A 1 254 ? -7.986 -28.715 18.793 1.00 86.81 254 SER A C 1
ATOM 2053 O O . SER A 1 254 ? -7.241 -28.221 19.634 1.00 86.81 254 SER A O 1
ATOM 2055 N N . GLU A 1 255 ? -7.788 -28.540 17.484 1.00 92.69 255 GLU A N 1
ATOM 2056 C CA . GLU A 1 255 ? -6.652 -27.803 16.920 1.00 92.69 255 GLU A CA 1
ATOM 2057 C C . GLU A 1 255 ? -7.023 -26.334 16.668 1.00 92.69 255 GLU A C 1
ATOM 2059 O O . GLU A 1 255 ? -8.117 -26.025 16.185 1.00 92.69 255 GLU A O 1
ATOM 2064 N N . THR A 1 256 ? -6.086 -25.427 16.944 1.00 94.31 256 THR A N 1
ATOM 2065 C CA . THR A 1 256 ? -6.129 -24.046 16.445 1.00 94.31 256 THR A CA 1
ATOM 2066 C C . THR A 1 256 ? -5.186 -23.940 15.253 1.00 94.31 256 THR A C 1
ATOM 2068 O O . THR A 1 256 ? -4.005 -24.250 15.369 1.00 94.31 256 THR A O 1
ATOM 2071 N N . ARG A 1 257 ? -5.704 -23.543 14.091 1.00 94.50 257 ARG A N 1
ATOM 2072 C CA . ARG A 1 257 ? -4.932 -23.468 12.846 1.00 94.50 257 ARG A CA 1
ATOM 2073 C C . ARG A 1 257 ? -4.496 -22.038 12.569 1.00 94.50 257 ARG A C 1
ATOM 2075 O O . ARG A 1 257 ? -5.340 -21.168 12.405 1.00 94.50 257 ARG A O 1
ATOM 2082 N N . ASP A 1 258 ? -3.197 -21.813 12.437 1.00 95.81 258 ASP A N 1
ATOM 2083 C CA . ASP A 1 258 ? -2.655 -20.476 12.173 1.00 95.81 258 ASP A CA 1
ATOM 2084 C C . ASP A 1 258 ? -2.841 -20.080 10.706 1.00 95.81 258 ASP A C 1
ATOM 2086 O O . ASP A 1 258 ? -1.985 -20.322 9.858 1.00 95.81 258 ASP A O 1
ATOM 2090 N N . TYR A 1 259 ? -4.013 -19.532 10.399 1.00 95.50 259 TYR A N 1
ATOM 2091 C CA . TYR A 1 259 ? -4.353 -19.001 9.079 1.00 95.50 259 TYR A CA 1
ATOM 2092 C C . TYR A 1 259 ? -3.898 -17.553 8.876 1.00 95.50 259 TYR A C 1
ATOM 2094 O O . TYR A 1 259 ? -3.827 -17.087 7.738 1.00 95.50 259 TYR A O 1
ATOM 2102 N N . TYR A 1 260 ? -3.622 -16.844 9.971 1.00 96.94 260 TYR A N 1
ATOM 2103 C CA . TYR A 1 260 ? -3.348 -15.415 9.967 1.00 96.94 260 TYR A CA 1
ATOM 2104 C C . TYR A 1 260 ? -2.072 -15.116 10.750 1.00 96.94 260 TYR A C 1
ATOM 2106 O O . TYR A 1 260 ? -1.841 -15.731 11.791 1.00 96.94 260 TYR A O 1
ATOM 2114 N N . ASP A 1 261 ? -1.304 -14.138 10.288 1.00 98.06 261 ASP A N 1
ATOM 2115 C CA . ASP A 1 261 ? -0.308 -13.442 11.100 1.00 98.06 261 ASP A CA 1
ATOM 2116 C C . ASP A 1 261 ? -0.885 -12.062 11.449 1.00 98.06 261 ASP A C 1
ATOM 2118 O O . ASP A 1 261 ? -1.253 -11.293 10.560 1.00 98.06 261 ASP A O 1
ATOM 2122 N N . ILE A 1 262 ? -1.044 -11.753 12.736 1.00 98.69 262 ILE A N 1
ATOM 2123 C CA . ILE A 1 262 ? -1.742 -10.537 13.176 1.00 98.69 262 ILE A CA 1
ATOM 2124 C C . ILE A 1 262 ? -0.762 -9.617 13.895 1.00 98.69 262 ILE A C 1
ATOM 2126 O O . ILE A 1 262 ? -0.017 -10.081 14.750 1.00 98.69 262 ILE A O 1
ATOM 2130 N N . ALA A 1 263 ? -0.763 -8.326 13.572 1.00 98.75 263 ALA A N 1
ATOM 2131 C CA . ALA A 1 263 ? 0.009 -7.310 14.281 1.00 98.75 263 ALA A CA 1
ATOM 2132 C C . ALA A 1 263 ? -0.899 -6.171 14.758 1.00 98.75 263 ALA A C 1
ATOM 2134 O O . ALA A 1 263 ? -1.814 -5.745 14.048 1.00 98.75 263 ALA A O 1
ATOM 2135 N N . ILE A 1 264 ? -0.611 -5.656 15.953 1.00 98.62 264 ILE A N 1
ATOM 2136 C CA . ILE A 1 264 ? -1.226 -4.444 16.499 1.00 98.62 264 ILE A CA 1
ATOM 2137 C C . ILE A 1 264 ? -0.138 -3.390 16.624 1.00 98.62 264 ILE A C 1
ATOM 2139 O O . ILE A 1 264 ? 0.865 -3.616 17.299 1.00 98.62 264 ILE A O 1
ATOM 2143 N N . ILE A 1 265 ? -0.356 -2.230 16.016 1.00 98.69 265 ILE A N 1
ATOM 2144 C CA . ILE A 1 265 ? 0.526 -1.076 16.128 1.00 98.69 265 ILE A CA 1
ATOM 2145 C C . ILE A 1 265 ? -0.264 0.061 16.769 1.00 98.69 265 ILE A C 1
ATOM 2147 O O . ILE A 1 265 ? -1.156 0.636 16.148 1.00 98.69 265 ILE A O 1
ATOM 2151 N N . GLY A 1 266 ? 0.066 0.383 18.017 1.00 98.12 266 GLY A N 1
ATOM 2152 C CA . GLY A 1 266 ? -0.368 1.633 18.636 1.00 98.12 266 GLY A CA 1
ATOM 2153 C C . GLY A 1 266 ? 0.530 2.765 18.154 1.00 98.12 266 GLY A C 1
ATOM 2154 O O . GLY A 1 266 ? 1.746 2.571 18.050 1.00 98.12 266 GLY A O 1
ATOM 2155 N N . TYR A 1 267 ? -0.043 3.924 17.830 1.00 97.56 267 TYR A N 1
ATOM 2156 C CA . TYR A 1 267 ? 0.754 5.070 17.404 1.00 97.56 267 TYR A CA 1
ATOM 2157 C C . TYR A 1 267 ? 0.279 6.400 17.984 1.00 97.56 267 TYR A C 1
ATOM 2159 O O . TYR A 1 267 ? -0.898 6.604 18.271 1.00 97.56 267 TYR A O 1
ATOM 2167 N N . GLY A 1 268 ? 1.234 7.313 18.131 1.00 95.00 268 GLY A N 1
ATOM 2168 C CA . GLY A 1 268 ? 1.013 8.672 18.598 1.00 95.00 268 GLY A CA 1
ATOM 2169 C C . GLY A 1 268 ? 2.201 9.560 18.251 1.00 95.00 268 GLY A C 1
ATOM 2170 O O . GLY A 1 268 ? 2.326 9.976 17.105 1.00 95.00 268 GLY A O 1
ATOM 2171 N N . GLU A 1 269 ? 3.109 9.809 19.199 1.00 92.56 269 GLU A N 1
ATOM 2172 C CA . GLU A 1 269 ? 4.411 10.432 18.890 1.00 92.56 269 GLU A CA 1
ATOM 2173 C C . GLU A 1 269 ? 5.356 9.460 18.174 1.00 92.56 269 GLU A C 1
ATOM 2175 O O . GLU A 1 269 ? 6.053 9.844 17.241 1.00 92.56 269 GLU A O 1
ATOM 2180 N N . ASN A 1 270 ? 5.323 8.192 18.583 1.00 94.81 270 ASN A N 1
ATOM 2181 C CA . ASN A 1 270 ? 6.041 7.076 17.974 1.00 94.81 270 ASN A CA 1
ATOM 2182 C C . ASN A 1 270 ? 5.055 5.935 17.678 1.00 94.81 270 ASN A C 1
ATOM 2184 O O . ASN A 1 270 ? 3.897 5.992 18.098 1.00 94.81 270 ASN A O 1
ATOM 2188 N N . ALA A 1 271 ? 5.513 4.887 16.990 1.00 97.12 271 ALA A N 1
ATOM 2189 C CA . ALA A 1 271 ? 4.742 3.668 16.749 1.00 97.12 271 ALA A CA 1
ATOM 2190 C C . ALA A 1 271 ? 5.387 2.454 17.433 1.00 97.12 271 ALA A C 1
ATOM 2192 O O . ALA A 1 271 ? 6.605 2.280 17.392 1.00 97.12 271 ALA A O 1
ATOM 2193 N N . TYR A 1 272 ? 4.574 1.598 18.049 1.00 97.12 272 TYR A N 1
ATOM 2194 C CA . TYR A 1 272 ? 5.032 0.444 18.830 1.00 97.12 272 TYR A CA 1
ATOM 2195 C C . TYR A 1 272 ? 4.040 -0.717 18.764 1.00 97.12 272 TYR A C 1
ATOM 2197 O O . TYR A 1 272 ? 2.905 -0.560 18.322 1.00 97.12 272 TYR A O 1
ATOM 2205 N N . SER A 1 273 ? 4.477 -1.900 19.199 1.00 97.88 273 SER A N 1
ATOM 2206 C CA . SER A 1 273 ? 3.587 -3.053 19.347 1.00 97.88 273 SER A CA 1
ATOM 2207 C C . SER A 1 273 ? 2.521 -2.783 20.411 1.00 97.88 273 SER A C 1
ATOM 2209 O O . SER A 1 273 ? 2.846 -2.430 21.542 1.00 97.88 273 SER A O 1
ATOM 2211 N N . GLY A 1 274 ? 1.249 -2.944 20.049 1.00 97.25 274 GLY A N 1
ATOM 2212 C CA . GLY A 1 274 ? 0.111 -2.699 20.939 1.00 97.25 274 GLY A CA 1
ATOM 2213 C C . GLY A 1 274 ? -0.329 -3.905 21.773 1.00 97.25 274 GLY A C 1
ATOM 2214 O O . GLY A 1 274 ? -1.316 -3.795 22.502 1.00 97.25 274 GLY A O 1
ATOM 2215 N N . TRP A 1 275 ? 0.354 -5.048 21.666 1.00 98.31 275 TRP A N 1
ATOM 2216 C CA . TRP A 1 275 ? 0.046 -6.232 22.470 1.00 98.31 275 TRP A CA 1
ATOM 2217 C C . TRP A 1 275 ? 0.308 -5.993 23.960 1.00 98.31 275 TRP A C 1
ATOM 2219 O O . TRP A 1 275 ? 1.243 -5.285 24.334 1.00 98.31 275 TRP A O 1
ATOM 2229 N N . LYS A 1 276 ? -0.504 -6.616 24.818 1.00 98.00 276 LYS A N 1
ATOM 2230 C CA . LYS A 1 276 ? -0.371 -6.576 26.281 1.00 98.00 276 LYS A CA 1
ATOM 2231 C C . LYS A 1 276 ? -0.147 -7.972 26.862 1.00 98.00 276 LYS A C 1
ATOM 2233 O O . LYS A 1 276 ? -0.396 -8.985 26.208 1.00 98.00 276 LYS A O 1
ATOM 2238 N N . GLY A 1 277 ? 0.298 -8.024 28.116 1.00 96.69 277 GLY A N 1
ATOM 2239 C CA . GLY A 1 277 ? 0.550 -9.280 28.824 1.00 96.69 277 GLY A CA 1
ATOM 2240 C C . GLY A 1 277 ? 1.759 -10.027 28.267 1.00 96.69 277 GLY A C 1
ATOM 2241 O O . GLY A 1 277 ? 2.764 -9.420 27.920 1.00 96.69 277 GLY A O 1
ATOM 2242 N N . GLU A 1 278 ? 1.659 -11.351 28.155 1.00 97.31 278 GLU A N 1
ATOM 2243 C CA . GLU A 1 278 ? 2.762 -12.209 27.684 1.00 97.31 278 GLU A CA 1
ATOM 2244 C C . GLU A 1 278 ? 3.144 -11.978 26.210 1.00 97.31 278 GLU A C 1
ATOM 2246 O O . GLU A 1 278 ? 4.195 -12.431 25.761 1.00 97.31 278 GLU A O 1
ATOM 2251 N N . LEU A 1 279 ? 2.306 -11.261 25.459 1.00 97.81 279 LEU A N 1
ATOM 2252 C CA . LEU A 1 279 ? 2.537 -10.923 24.056 1.00 97.81 279 LEU A CA 1
ATOM 2253 C C . LEU A 1 279 ? 3.158 -9.529 23.870 1.00 97.81 279 LEU A C 1
ATOM 2255 O O . LEU A 1 279 ? 3.407 -9.125 22.736 1.00 97.81 279 LEU A O 1
ATOM 2259 N N . GLU A 1 280 ? 3.400 -8.778 24.946 1.00 97.00 280 GLU A N 1
ATOM 2260 C CA . GLU A 1 280 ? 3.956 -7.426 24.867 1.00 97.00 280 GLU A CA 1
ATOM 2261 C C . GLU A 1 280 ? 5.315 -7.405 24.142 1.00 97.00 280 GLU A C 1
ATOM 2263 O O . GLU A 1 280 ? 6.174 -8.266 24.337 1.00 97.00 280 GLU A O 1
ATOM 2268 N N . GLY A 1 281 ? 5.493 -6.431 23.245 1.00 94.69 281 GLY A N 1
ATOM 2269 C CA . GLY A 1 281 ? 6.702 -6.286 22.428 1.00 94.69 281 GLY A CA 1
ATOM 2270 C C . GLY A 1 281 ? 6.804 -7.229 21.222 1.00 94.69 281 GLY A C 1
ATOM 2271 O O . GLY A 1 281 ? 7.694 -7.043 20.396 1.00 94.69 281 GLY A O 1
ATOM 2272 N N . ARG A 1 282 ? 5.900 -8.206 21.066 1.00 97.56 282 ARG A N 1
ATOM 2273 C CA . ARG A 1 282 ? 5.831 -9.052 19.861 1.00 97.56 282 ARG A CA 1
ATOM 2274 C C . ARG A 1 282 ? 5.407 -8.228 18.645 1.00 97.56 282 ARG A C 1
ATOM 2276 O O . ARG A 1 282 ? 4.614 -7.306 18.778 1.00 97.56 282 ARG A O 1
ATOM 2283 N N . ASP A 1 283 ? 5.856 -8.591 17.450 1.00 97.12 283 ASP A N 1
ATOM 2284 C CA . ASP A 1 283 ? 5.333 -7.997 16.216 1.00 97.12 283 ASP A CA 1
ATOM 2285 C C . ASP A 1 283 ? 4.107 -8.780 15.715 1.00 97.12 283 ASP A C 1
ATOM 2287 O O . ASP A 1 283 ? 2.977 -8.497 16.125 1.00 97.12 283 ASP A O 1
ATOM 2291 N N . PHE A 1 284 ? 4.321 -9.811 14.888 1.00 98.38 284 PHE A N 1
ATOM 2292 C CA . PHE A 1 284 ? 3.262 -10.732 14.480 1.00 98.38 284 PHE A CA 1
ATOM 2293 C C . PHE A 1 284 ? 2.993 -11.809 15.543 1.00 98.38 284 PHE A C 1
ATOM 2295 O O . PHE A 1 284 ? 3.911 -12.450 16.072 1.00 98.38 284 PHE A O 1
ATOM 2302 N N . VAL A 1 285 ? 1.708 -12.030 15.814 1.00 98.50 285 VAL A N 1
ATOM 2303 C CA . VAL A 1 285 ? 1.180 -13.057 16.715 1.00 98.50 285 VAL A CA 1
ATOM 2304 C C . VAL A 1 285 ? 0.143 -13.891 15.968 1.00 98.50 285 VAL A C 1
ATOM 2306 O O . VAL A 1 285 ? -0.681 -13.370 15.210 1.00 98.50 285 VAL A O 1
ATOM 2309 N N . LYS A 1 286 ? 0.189 -15.206 16.176 1.00 97.88 286 LYS A N 1
ATOM 2310 C CA . LYS A 1 286 ? -0.701 -16.162 15.515 1.00 97.88 286 LYS A CA 1
ATOM 2311 C C . LYS A 1 286 ? -1.977 -16.453 16.317 1.00 97.88 286 LYS A C 1
ATOM 2313 O O . LYS A 1 286 ? -1.993 -16.298 17.537 1.00 97.88 286 LYS A O 1
ATOM 2318 N N . PRO A 1 287 ? -3.047 -16.956 15.672 1.00 97.44 287 PRO A N 1
ATOM 2319 C CA . PRO A 1 287 ? -4.279 -17.368 16.343 1.00 97.44 287 PRO A CA 1
ATOM 2320 C C . PRO A 1 287 ? -4.095 -18.379 17.483 1.00 97.44 287 PRO A C 1
ATOM 2322 O O . PRO A 1 287 ? -4.810 -18.291 18.481 1.00 97.44 287 PRO A O 1
ATOM 2325 N N . SER A 1 288 ? -3.175 -19.341 17.349 1.00 97.38 288 SER A N 1
ATOM 2326 C CA . SER A 1 288 ? -2.830 -20.275 18.433 1.00 97.38 288 SER A CA 1
ATOM 2327 C C . SER A 1 288 ? -2.289 -19.549 19.665 1.00 97.38 288 SER A C 1
ATOM 2329 O O . SER A 1 288 ? -2.822 -19.735 20.755 1.00 97.38 288 SER A O 1
ATOM 2331 N N . GLU A 1 289 ? -1.322 -18.653 19.473 1.00 97.75 289 GLU A N 1
ATOM 2332 C CA . GLU A 1 289 ? -0.718 -17.850 20.540 1.00 97.75 289 GLU A CA 1
ATOM 2333 C C . GLU A 1 289 ? -1.745 -16.923 21.206 1.00 97.75 289 GLU A C 1
ATOM 2335 O O . GLU A 1 289 ? -1.810 -16.851 22.430 1.00 97.75 289 GLU A O 1
ATOM 2340 N N . LEU A 1 290 ? -2.618 -16.269 20.429 1.00 97.50 290 LEU A N 1
ATOM 2341 C CA . LEU A 1 290 ? -3.698 -15.443 20.986 1.00 97.50 290 LEU A CA 1
ATOM 2342 C C . LEU A 1 290 ? -4.649 -16.263 21.866 1.00 97.50 290 LEU A C 1
ATOM 2344 O O . LEU A 1 290 ? -5.069 -15.805 22.928 1.00 97.50 290 LEU A O 1
ATOM 2348 N N . LYS A 1 291 ? -4.993 -17.484 21.449 1.00 96.19 291 LYS A N 1
ATOM 2349 C CA . LYS A 1 291 ? -5.861 -18.367 22.236 1.00 96.19 291 LYS A CA 1
ATOM 2350 C C . LYS A 1 291 ? -5.208 -18.792 23.555 1.00 96.19 291 LYS A C 1
ATOM 2352 O O . LYS A 1 291 ? -5.915 -18.943 24.549 1.00 96.19 291 LYS A O 1
ATOM 2357 N N . GLU A 1 292 ? -3.900 -19.030 23.543 1.00 96.75 292 GLU A N 1
ATOM 2358 C CA . GLU A 1 292 ? -3.135 -19.502 24.702 1.00 96.75 292 GLU A CA 1
ATOM 2359 C C . GLU A 1 292 ? -2.811 -18.377 25.691 1.00 96.75 292 GLU A C 1
ATOM 2361 O O . GLU A 1 292 ? -2.820 -18.618 26.898 1.00 96.75 292 GLU A O 1
ATOM 2366 N N . HIS A 1 293 ? -2.623 -17.150 25.197 1.00 97.00 293 HIS A N 1
ATOM 2367 C CA . HIS A 1 293 ? -2.155 -16.008 25.985 1.00 97.00 293 HIS A CA 1
ATOM 2368 C C . HIS A 1 293 ? -3.129 -14.808 25.959 1.00 97.00 293 HIS A C 1
ATOM 2370 O O . HIS A 1 293 ? -2.758 -13.719 25.508 1.00 97.00 293 HIS A O 1
ATOM 2376 N N . PRO A 1 294 ? -4.391 -14.947 26.424 1.00 96.38 294 PRO A N 1
ATOM 2377 C CA . PRO A 1 294 ? -5.258 -13.790 26.637 1.00 96.38 294 PRO A CA 1
ATOM 2378 C C . PRO A 1 294 ? -4.700 -12.917 27.768 1.00 96.38 294 PRO A C 1
ATOM 2380 O O . PRO A 1 294 ? -4.319 -13.425 28.820 1.00 96.38 294 PRO A O 1
ATOM 2383 N N . TYR A 1 295 ? -4.696 -11.597 27.585 1.00 96.38 295 TYR A N 1
ATOM 2384 C CA . TYR A 1 295 ? -4.174 -10.671 28.591 1.00 96.38 295 TYR A CA 1
ATOM 2385 C C . TYR A 1 295 ? -5.113 -10.545 29.799 1.00 96.38 295 TYR A C 1
ATOM 2387 O O . TYR A 1 295 ? -4.683 -10.680 30.944 1.00 96.38 295 TYR A O 1
ATOM 2395 N N . LYS A 1 296 ? -6.408 -10.309 29.561 1.00 94.56 296 LYS A N 1
ATOM 2396 C CA . LYS A 1 296 ? -7.422 -10.260 30.627 1.00 94.56 296 LYS A CA 1
ATOM 2397 C C . LYS A 1 296 ? -8.810 -10.629 30.120 1.00 94.56 296 LYS A C 1
ATOM 2399 O O . LYS A 1 296 ? -9.057 -10.658 28.917 1.00 94.56 296 LYS A O 1
ATOM 2404 N N . LYS A 1 297 ? -9.724 -10.898 31.054 1.00 91.62 297 LYS A N 1
ATOM 2405 C CA . LYS A 1 297 ? -11.158 -11.060 30.787 1.00 91.62 297 LYS A CA 1
ATOM 2406 C C . LYS A 1 297 ? -11.908 -9.834 31.281 1.00 91.62 297 LYS A C 1
ATOM 2408 O O . LYS A 1 297 ? -11.632 -9.353 32.379 1.00 91.62 297 LYS A O 1
ATOM 2413 N N . ILE A 1 298 ? -12.861 -9.359 30.492 1.00 88.19 298 ILE A N 1
ATOM 2414 C CA . ILE A 1 298 ? -13.771 -8.277 30.862 1.00 88.19 298 ILE A CA 1
ATOM 2415 C C . ILE A 1 298 ? -15.216 -8.713 30.644 1.00 88.19 298 ILE A C 1
ATOM 2417 O O . ILE A 1 298 ? -15.506 -9.561 29.805 1.00 88.19 298 ILE A O 1
ATOM 2421 N N . THR A 1 299 ? -16.139 -8.115 31.388 1.00 84.56 299 THR A N 1
ATOM 2422 C CA . THR A 1 299 ? -17.573 -8.233 31.111 1.00 84.56 299 THR A CA 1
ATOM 2423 C C . THR A 1 299 ? -17.996 -7.039 30.269 1.00 84.56 299 THR A C 1
ATOM 2425 O O . THR A 1 299 ? -17.804 -5.899 30.683 1.00 84.56 299 THR A O 1
ATOM 2428 N N . THR A 1 300 ? -18.558 -7.292 29.090 1.00 79.00 300 THR A N 1
ATOM 2429 C CA . THR A 1 300 ? -19.044 -6.248 28.180 1.00 79.00 300 THR A CA 1
ATOM 2430 C C . THR A 1 300 ? -20.517 -6.455 27.853 1.00 79.00 300 THR A C 1
ATOM 2432 O O . THR A 1 300 ? -21.023 -7.579 27.868 1.00 79.00 300 THR A O 1
ATOM 2435 N N . LYS A 1 301 ? -21.225 -5.368 27.548 1.00 78.94 301 LYS A N 1
ATOM 2436 C CA . LYS A 1 301 ? -22.612 -5.421 27.080 1.00 78.94 301 LYS A CA 1
ATOM 2437 C C . LYS A 1 301 ? -22.632 -5.574 25.564 1.00 78.94 301 LYS A C 1
ATOM 2439 O O . LYS A 1 301 ? -22.000 -4.802 24.850 1.00 78.94 301 LYS A O 1
ATOM 2444 N N . LYS A 1 302 ? -23.396 -6.549 25.071 1.00 73.62 302 LYS A N 1
ATOM 2445 C CA . LYS A 1 302 ? -23.629 -6.763 23.639 1.00 73.62 302 LYS A CA 1
ATOM 2446 C C . LYS A 1 302 ? -25.102 -6.829 23.304 1.00 73.62 302 LYS A C 1
ATOM 2448 O O . LYS A 1 302 ? -25.898 -7.449 24.010 1.00 73.62 302 LYS A O 1
ATOM 2453 N N . GLU A 1 303 ? -25.448 -6.255 22.162 1.00 75.94 303 GLU A N 1
ATOM 2454 C CA . GLU A 1 303 ? -26.748 -6.453 21.541 1.00 75.94 303 GLU A CA 1
ATOM 2455 C C . GLU A 1 303 ? -26.811 -7.829 20.873 1.00 75.94 303 GLU A C 1
ATOM 2457 O O . GLU A 1 303 ? -26.081 -8.131 19.935 1.00 75.94 303 GLU A O 1
ATOM 2462 N N . THR A 1 304 ? -27.712 -8.684 21.350 1.00 67.88 304 THR A N 1
ATOM 2463 C CA . THR A 1 304 ? -27.999 -9.983 20.740 1.00 67.88 304 THR A CA 1
ATOM 2464 C C . THR A 1 304 ? -29.375 -9.947 20.089 1.00 67.88 304 THR A C 1
ATOM 2466 O O . THR A 1 304 ? -30.381 -9.629 20.733 1.00 67.88 304 THR A O 1
ATOM 2469 N N . ARG A 1 305 ? -29.448 -10.310 18.803 1.00 66.62 305 ARG A N 1
ATOM 2470 C CA . ARG A 1 305 ? -30.726 -10.490 18.101 1.00 66.62 305 ARG A CA 1
ATOM 2471 C C . ARG A 1 305 ? -31.418 -11.762 18.585 1.00 66.62 305 ARG A C 1
ATOM 2473 O O . ARG A 1 305 ? -30.904 -12.865 18.432 1.00 66.62 305 ARG A O 1
ATOM 2480 N N . THR A 1 306 ? -32.622 -11.609 19.127 1.00 69.81 306 THR A N 1
ATOM 2481 C CA . THR A 1 306 ? -33.498 -12.719 19.522 1.00 69.81 306 THR A CA 1
ATOM 2482 C C . THR A 1 306 ? -34.768 -12.726 18.672 1.00 69.81 306 THR A C 1
ATOM 2484 O O . THR A 1 306 ? -35.114 -11.729 18.039 1.00 69.81 306 THR A O 1
ATOM 2487 N N . ARG A 1 307 ? -35.538 -13.825 18.710 1.00 70.50 307 ARG A N 1
ATOM 2488 C CA . ARG A 1 307 ? -36.863 -13.903 18.056 1.00 70.50 307 ARG A CA 1
ATOM 2489 C C . ARG A 1 307 ? -37.861 -12.833 18.543 1.00 70.50 307 ARG A C 1
ATOM 2491 O O . ARG A 1 307 ? -38.873 -12.632 17.886 1.00 70.50 307 ARG A O 1
ATOM 2498 N N . LYS A 1 308 ? -37.604 -12.175 19.684 1.00 71.62 308 LYS A N 1
ATOM 2499 C CA . LYS A 1 308 ? -38.453 -11.131 20.290 1.00 71.62 308 LYS A CA 1
ATOM 2500 C C . LYS A 1 308 ? -37.881 -9.708 20.146 1.00 71.62 308 LYS A C 1
ATOM 2502 O O . LYS A 1 308 ? -38.401 -8.795 20.776 1.00 71.62 308 LYS A O 1
ATOM 2507 N N . GLY A 1 309 ? -36.825 -9.521 19.350 1.00 75.94 309 GLY A N 1
ATOM 2508 C CA . GLY A 1 309 ? -36.133 -8.239 19.179 1.00 75.94 309 GLY A CA 1
ATOM 2509 C C . GLY A 1 309 ? -34.691 -8.260 19.693 1.00 75.94 309 GLY A C 1
ATOM 2510 O O . GLY A 1 309 ? -34.140 -9.321 20.007 1.00 75.94 309 GLY A O 1
ATOM 2511 N N . VAL A 1 310 ? -34.067 -7.084 19.750 1.00 75.81 310 VAL A N 1
ATOM 2512 C CA . VAL A 1 310 ? -32.692 -6.903 20.238 1.00 75.81 310 VAL A CA 1
ATOM 2513 C C . VAL A 1 310 ? -32.694 -6.874 21.766 1.00 75.81 310 VAL A C 1
ATOM 2515 O O . VAL A 1 310 ? -33.470 -6.139 22.373 1.00 75.81 310 VAL A O 1
ATOM 2518 N N . LYS A 1 311 ? -31.847 -7.694 22.394 1.00 79.81 311 LYS A N 1
ATOM 2519 C CA . LYS A 1 311 ? -31.641 -7.708 23.847 1.00 79.81 311 LYS A CA 1
ATOM 2520 C C . LYS A 1 311 ? -30.178 -7.415 24.153 1.00 79.81 311 LYS A C 1
ATOM 2522 O O . LYS A 1 311 ? -29.306 -8.068 23.587 1.00 79.81 311 LYS A O 1
ATOM 2527 N N . VAL A 1 312 ? -29.923 -6.499 25.083 1.00 76.69 312 VAL A N 1
ATOM 2528 C CA . VAL A 1 312 ? -28.581 -6.274 25.634 1.00 76.69 312 VAL A CA 1
ATOM 2529 C C . VAL A 1 312 ? -28.290 -7.353 26.680 1.00 76.69 312 VAL A C 1
ATOM 2531 O O . VAL A 1 312 ? -29.089 -7.564 27.597 1.00 76.69 312 VAL A O 1
ATOM 2534 N N . VAL A 1 313 ? -27.183 -8.073 26.517 1.00 81.75 313 VAL A N 1
ATOM 2535 C CA . VAL A 1 313 ? -26.729 -9.139 27.422 1.00 81.75 313 VAL A CA 1
ATOM 2536 C C . VAL A 1 313 ? -25.280 -8.869 27.813 1.00 81.75 313 VAL A C 1
ATOM 2538 O O . VAL A 1 313 ? -24.495 -8.403 26.989 1.00 81.75 313 VAL A O 1
ATOM 2541 N N . GLU A 1 314 ? -24.937 -9.147 29.067 1.00 80.94 314 GLU A N 1
ATOM 2542 C CA . GLU A 1 314 ? -23.552 -9.128 29.536 1.00 80.94 314 GLU A CA 1
ATOM 2543 C C . GLU A 1 314 ? -22.846 -10.420 29.119 1.00 80.94 314 GLU A C 1
ATOM 2545 O O . GLU A 1 314 ? -23.352 -11.521 29.349 1.00 80.94 314 GLU A O 1
ATOM 2550 N N . VAL A 1 315 ? -21.697 -10.277 28.467 1.00 83.75 315 VAL A N 1
ATOM 2551 C CA . VAL A 1 315 ? -20.886 -11.374 27.938 1.00 83.75 315 VAL A CA 1
ATOM 2552 C C . VAL A 1 315 ? -19.460 -11.203 28.451 1.00 83.75 315 VAL A C 1
ATOM 2554 O O . VAL A 1 315 ? -18.918 -10.098 28.433 1.00 83.75 315 VAL A O 1
ATOM 2557 N N . GLU A 1 316 ? -18.853 -12.292 28.922 1.00 85.56 316 GLU A N 1
ATOM 2558 C CA . GLU A 1 316 ? -17.421 -12.314 29.216 1.00 85.56 316 GLU A CA 1
ATOM 2559 C C . GLU A 1 316 ? -16.624 -12.422 27.915 1.00 85.56 316 GLU A C 1
ATOM 2561 O O . GLU A 1 316 ? -16.794 -13.371 27.147 1.00 85.56 316 GLU A O 1
ATOM 2566 N N . GLU A 1 317 ? -15.728 -11.467 27.689 1.00 87.75 317 GLU A N 1
ATOM 2567 C CA . GLU A 1 317 ? -14.818 -11.445 26.549 1.00 87.75 317 GLU A CA 1
ATOM 2568 C C . GLU A 1 317 ? -13.365 -11.364 27.011 1.00 87.75 317 GLU A C 1
ATOM 2570 O O . GLU A 1 317 ? -13.040 -10.785 28.047 1.00 87.75 317 GLU A O 1
ATOM 2575 N N . VAL A 1 318 ? -12.483 -11.976 26.228 1.00 93.00 318 VAL A N 1
ATOM 2576 C CA . VAL A 1 318 ? -11.034 -11.872 26.403 1.00 93.00 318 VAL A CA 1
ATOM 2577 C C . VAL A 1 318 ? -10.500 -10.648 25.660 1.00 93.00 318 VAL A C 1
ATOM 2579 O O . VAL A 1 318 ? -11.043 -10.245 24.632 1.00 93.00 318 VAL A O 1
ATOM 2582 N N . GLN A 1 319 ? -9.426 -10.064 26.183 1.00 95.12 319 GLN A N 1
ATOM 2583 C CA . GLN A 1 319 ? -8.703 -8.954 25.572 1.00 95.12 319 GLN A CA 1
ATOM 2584 C C . GLN A 1 319 ? -7.216 -9.281 25.450 1.00 95.12 319 GLN A C 1
ATOM 2586 O O . GLN A 1 319 ? -6.665 -10.001 26.282 1.00 95.12 319 GLN A O 1
ATOM 2591 N N . TRP A 1 320 ? -6.581 -8.690 24.442 1.00 98.19 320 TRP A N 1
ATOM 2592 C CA . TRP A 1 320 ? -5.138 -8.724 24.172 1.00 98.19 320 TRP A CA 1
ATOM 2593 C C . TRP A 1 320 ? -4.528 -7.326 24.067 1.00 98.19 320 TRP A C 1
ATOM 2595 O O . TRP A 1 320 ? -3.312 -7.179 24.159 1.00 98.19 320 TRP A O 1
ATOM 2605 N N . ILE A 1 321 ? -5.372 -6.312 23.875 1.00 97.31 321 ILE A N 1
ATOM 2606 C CA . ILE A 1 321 ? -4.988 -4.902 23.810 1.00 97.31 321 ILE A CA 1
ATOM 2607 C C . ILE A 1 321 ? -5.824 -4.089 24.800 1.00 97.31 321 ILE A C 1
ATOM 2609 O O . ILE A 1 321 ? -6.941 -4.485 25.148 1.00 97.31 321 ILE A O 1
ATOM 2613 N N . GLU A 1 322 ? -5.310 -2.930 25.200 1.00 95.88 322 GLU A N 1
ATOM 2614 C CA . GLU A 1 322 ? -6.018 -1.957 26.037 1.00 95.88 322 GLU A CA 1
ATOM 2615 C C . GLU A 1 322 ? -6.209 -0.628 25.309 1.00 95.88 322 GLU A C 1
ATOM 2617 O O . GLU A 1 322 ? -5.468 -0.295 24.383 1.00 95.88 322 GLU A O 1
ATOM 2622 N N . ALA A 1 323 ? -7.214 0.127 25.750 1.00 95.69 323 ALA A N 1
ATOM 2623 C CA . ALA A 1 323 ? -7.430 1.493 25.313 1.00 95.69 323 ALA A CA 1
ATOM 2624 C C . ALA A 1 323 ? -6.286 2.399 25.781 1.00 95.69 323 ALA A C 1
ATOM 2626 O O . ALA A 1 323 ? -5.886 2.357 26.943 1.00 95.69 323 ALA A O 1
ATOM 2627 N N . GLU A 1 324 ? -5.801 3.251 24.884 1.00 95.00 324 GLU A N 1
ATOM 2628 C CA . GLU A 1 324 ? -4.751 4.226 25.161 1.00 95.00 324 GLU A CA 1
ATOM 2629 C C . GLU A 1 324 ? -5.058 5.517 24.391 1.00 95.00 324 GLU A C 1
ATOM 2631 O O . GLU A 1 324 ? -5.538 5.472 23.260 1.00 95.00 324 GLU A O 1
ATOM 2636 N N . ALA A 1 325 ? -4.844 6.660 25.041 1.00 94.25 325 ALA A N 1
ATOM 2637 C CA . ALA A 1 325 ? -5.163 7.993 24.528 1.00 94.25 325 ALA A CA 1
ATOM 2638 C C . ALA A 1 325 ? -4.322 9.075 25.235 1.00 94.25 325 ALA A C 1
ATOM 2640 O O . ALA A 1 325 ? -4.835 10.117 25.661 1.00 94.25 325 ALA A O 1
ATOM 2641 N N . THR A 1 326 ? -3.053 8.786 25.528 1.00 91.56 326 THR A N 1
ATOM 2642 C CA . THR A 1 326 ? -2.135 9.698 26.237 1.00 91.56 326 THR A CA 1
ATOM 2643 C C . THR A 1 326 ? -1.159 10.415 25.315 1.00 91.56 326 THR A C 1
ATOM 2645 O O . THR A 1 326 ? -0.522 11.370 25.757 1.00 91.56 326 THR A O 1
ATOM 2648 N N . GLN A 1 327 ? -1.046 10.002 24.053 1.00 92.25 327 GLN A N 1
ATOM 2649 C CA . GLN A 1 327 ? -0.034 10.531 23.147 1.00 92.25 327 GLN A CA 1
ATOM 2650 C C . GLN A 1 327 ? -0.424 11.919 22.624 1.00 92.25 327 GLN A C 1
ATOM 2652 O O . GLN A 1 327 ? -1.555 12.154 22.210 1.00 92.25 327 GLN A O 1
ATOM 2657 N N . SER A 1 328 ? 0.510 12.864 22.614 1.00 90.81 328 SER A N 1
ATOM 2658 C CA . SER A 1 328 ? 0.209 14.245 22.201 1.00 90.81 328 SER A CA 1
ATOM 2659 C C . SER A 1 328 ? 0.056 14.421 20.687 1.00 90.81 328 SER A C 1
ATOM 2661 O O . SER A 1 328 ? -0.517 15.413 20.242 1.00 90.81 328 SER A O 1
ATOM 2663 N N . TRP A 1 329 ? 0.581 13.481 19.902 1.00 92.38 329 TRP A N 1
ATOM 2664 C CA . TRP A 1 329 ? 0.709 13.588 18.452 1.00 92.38 329 TRP A CA 1
ATOM 2665 C C . TRP A 1 329 ? 0.011 12.435 17.732 1.00 92.38 329 TRP A C 1
ATOM 2667 O O . TRP A 1 329 ? -0.313 11.419 18.341 1.00 92.38 329 TRP A O 1
ATOM 2677 N N . THR A 1 330 ? -0.189 12.605 16.425 1.00 92.31 330 THR A N 1
ATOM 2678 C CA . THR A 1 330 ? -0.826 11.636 15.520 1.00 92.31 330 THR A CA 1
ATOM 2679 C C . THR A 1 330 ? 0.116 11.403 14.336 1.00 92.31 330 THR A C 1
ATOM 2681 O O . THR A 1 330 ? -0.193 11.697 13.177 1.00 92.31 330 THR A O 1
ATOM 2684 N N . HIS A 1 331 ? 1.326 10.925 14.629 1.00 96.06 331 HIS A N 1
ATOM 2685 C CA . HIS A 1 331 ? 2.374 10.656 13.648 1.00 96.06 331 HIS A CA 1
ATOM 2686 C C . HIS A 1 331 ? 2.116 9.331 12.916 1.00 96.06 331 HIS A C 1
ATOM 2688 O O . HIS A 1 331 ? 2.832 8.342 13.082 1.00 96.06 331 HIS A O 1
ATOM 2694 N N . VAL A 1 332 ? 1.094 9.311 12.055 1.00 96.69 332 VAL A N 1
ATOM 2695 C CA . VAL A 1 332 ? 0.724 8.119 11.263 1.00 96.69 332 VAL A CA 1
ATOM 2696 C C . VAL A 1 332 ? 1.879 7.604 10.392 1.00 96.69 332 VAL A C 1
ATOM 2698 O O . VAL A 1 332 ? 1.970 6.412 10.114 1.00 96.69 332 VAL A O 1
ATOM 2701 N N . HIS A 1 333 ? 2.808 8.481 10.001 1.00 96.06 333 HIS A N 1
ATOM 2702 C CA . HIS A 1 333 ? 3.976 8.110 9.207 1.00 96.06 333 HIS A CA 1
ATOM 2703 C C . HIS A 1 333 ? 4.900 7.117 9.930 1.00 96.06 333 HIS A C 1
ATOM 2705 O O . HIS A 1 333 ? 5.423 6.222 9.274 1.00 96.06 333 HIS A O 1
ATOM 2711 N N . HIS A 1 334 ? 5.031 7.185 11.261 1.00 97.25 334 HIS A N 1
ATOM 2712 C CA . HIS A 1 334 ? 5.768 6.168 12.024 1.00 97.25 334 HIS A CA 1
ATOM 2713 C C . HIS A 1 334 ? 5.033 4.823 12.050 1.00 97.25 334 HIS A C 1
ATOM 2715 O O . HIS A 1 334 ? 5.662 3.765 12.018 1.00 97.25 334 HIS A O 1
ATOM 2721 N N . ALA A 1 335 ? 3.696 4.843 12.070 1.00 98.00 335 ALA A N 1
ATOM 2722 C CA . ALA A 1 335 ? 2.894 3.625 11.992 1.00 98.00 335 ALA A CA 1
ATOM 2723 C C . ALA A 1 335 ? 3.029 2.958 10.616 1.00 98.00 335 ALA A C 1
ATOM 2725 O O . ALA A 1 335 ? 3.206 1.743 10.539 1.00 98.00 335 ALA A O 1
ATOM 2726 N N . PHE A 1 336 ? 3.004 3.750 9.538 1.00 98.31 336 PHE A N 1
ATOM 2727 C CA . PHE A 1 336 ? 3.239 3.262 8.178 1.00 98.31 336 PHE A CA 1
ATOM 2728 C C . PHE A 1 336 ? 4.653 2.709 7.999 1.00 98.31 336 PHE A C 1
ATOM 2730 O O . PHE A 1 336 ? 4.806 1.636 7.423 1.00 98.31 336 PHE A O 1
ATOM 2737 N N . GLU A 1 337 ? 5.669 3.378 8.543 1.00 97.31 337 GLU A N 1
ATOM 2738 C CA . GLU A 1 337 ? 7.051 2.898 8.506 1.00 97.31 337 GLU A CA 1
ATOM 2739 C C . GLU A 1 337 ? 7.210 1.555 9.235 1.00 97.31 337 GLU A C 1
ATOM 2741 O O . GLU A 1 337 ? 7.758 0.607 8.668 1.00 97.31 337 GLU A O 1
ATOM 2746 N N . LYS A 1 338 ? 6.660 1.426 10.453 1.00 98.25 338 LYS A N 1
ATOM 2747 C CA . LYS A 1 338 ? 6.681 0.154 11.188 1.00 98.25 338 LYS A CA 1
ATOM 2748 C C . LYS A 1 338 ? 5.915 -0.938 10.438 1.00 98.25 338 LYS A C 1
ATOM 2750 O O . LYS A 1 338 ? 6.419 -2.052 10.324 1.00 98.25 338 LYS A O 1
ATOM 2755 N N . ALA A 1 339 ? 4.735 -0.633 9.892 1.00 98.62 339 ALA A N 1
ATOM 2756 C CA . ALA A 1 339 ? 3.958 -1.585 9.101 1.00 98.62 339 ALA A CA 1
ATOM 2757 C C . ALA A 1 339 ? 4.717 -2.052 7.849 1.00 98.62 339 ALA A C 1
ATOM 2759 O O . ALA A 1 339 ? 4.699 -3.243 7.546 1.00 98.62 339 ALA A O 1
ATOM 2760 N N . LYS A 1 340 ? 5.426 -1.144 7.163 1.00 97.56 340 LYS A N 1
ATOM 2761 C CA . LYS A 1 340 ? 6.268 -1.483 6.010 1.00 97.56 340 LYS A CA 1
ATOM 2762 C C . LYS A 1 340 ? 7.369 -2.458 6.414 1.00 97.56 340 LYS A C 1
ATOM 2764 O O . LYS A 1 340 ? 7.503 -3.487 5.768 1.00 97.56 340 LYS A O 1
ATOM 2769 N N . GLY A 1 341 ? 8.086 -2.186 7.508 1.00 97.25 341 GLY A N 1
ATOM 2770 C CA . GLY A 1 341 ? 9.131 -3.083 8.014 1.00 97.25 341 GLY A CA 1
ATOM 2771 C C . GLY A 1 341 ? 8.613 -4.494 8.312 1.00 97.25 341 GLY A C 1
ATOM 2772 O O . GLY A 1 341 ? 9.204 -5.473 7.868 1.00 97.25 341 GLY A O 1
ATOM 2773 N N . LEU A 1 342 ? 7.452 -4.602 8.970 1.00 98.31 342 LEU A N 1
ATOM 2774 C CA . LEU A 1 342 ? 6.814 -5.899 9.227 1.00 98.31 342 LEU A CA 1
ATOM 2775 C C . LEU A 1 342 ? 6.428 -6.629 7.938 1.00 98.31 342 LEU A C 1
ATOM 2777 O O . LEU A 1 342 ? 6.594 -7.844 7.832 1.00 98.31 342 LEU A O 1
ATOM 2781 N N . LEU A 1 343 ? 5.890 -5.904 6.957 1.00 98.00 343 LEU A N 1
ATOM 2782 C CA . LEU A 1 343 ? 5.491 -6.497 5.688 1.00 98.00 343 LEU A CA 1
ATOM 2783 C C . LEU A 1 343 ? 6.680 -6.860 4.800 1.00 98.00 343 LEU A C 1
ATOM 2785 O O . LEU A 1 343 ? 6.574 -7.852 4.089 1.00 98.00 343 LEU A O 1
ATOM 2789 N N . ASP A 1 344 ? 7.790 -6.123 4.851 1.00 95.88 344 ASP A N 1
ATOM 2790 C CA . ASP A 1 344 ? 9.017 -6.464 4.124 1.00 95.88 344 ASP A CA 1
ATOM 2791 C C . ASP A 1 344 ? 9.510 -7.855 4.582 1.00 95.88 344 ASP A C 1
ATOM 2793 O O . ASP A 1 344 ? 9.676 -8.757 3.757 1.00 95.88 344 ASP A O 1
ATOM 2797 N N . GLU A 1 345 ? 9.612 -8.076 5.899 1.00 96.12 345 GLU A N 1
ATOM 2798 C CA . GLU A 1 345 ? 9.986 -9.375 6.485 1.00 96.12 345 GLU A CA 1
ATOM 2799 C C . GLU A 1 345 ? 8.960 -10.479 6.179 1.00 96.12 345 GLU A C 1
ATOM 2801 O O . GLU A 1 345 ? 9.312 -11.615 5.837 1.00 96.12 345 GLU A O 1
ATOM 2806 N N . TRP A 1 346 ? 7.665 -10.162 6.288 1.00 96.94 346 TRP A N 1
ATOM 2807 C CA . TRP A 1 346 ? 6.602 -11.126 6.008 1.00 96.94 346 TRP A CA 1
ATOM 2808 C C . TRP A 1 346 ? 6.615 -11.554 4.536 1.00 96.94 346 TRP A C 1
ATOM 2810 O O . TRP A 1 346 ? 6.536 -12.743 4.227 1.00 96.94 346 TRP A O 1
ATOM 2820 N N . MET A 1 347 ? 6.769 -10.613 3.607 1.00 93.38 347 MET A N 1
ATOM 2821 C CA . MET A 1 347 ? 6.808 -10.912 2.178 1.00 93.38 347 MET A CA 1
ATOM 2822 C C . MET A 1 347 ? 8.048 -11.709 1.796 1.00 93.38 347 MET A C 1
ATOM 2824 O O . MET A 1 347 ? 7.918 -12.657 1.028 1.00 93.38 347 MET A O 1
ATOM 2828 N N . GLU A 1 348 ? 9.216 -11.410 2.367 1.00 92.12 348 GLU A N 1
ATOM 2829 C CA . GLU A 1 348 ? 10.423 -12.216 2.153 1.00 92.12 348 GLU A CA 1
ATOM 2830 C C . GLU A 1 348 ? 10.198 -13.676 2.569 1.00 92.12 348 GLU A C 1
ATOM 2832 O O . GLU A 1 348 ? 10.534 -14.604 1.836 1.00 92.12 348 GLU A O 1
ATOM 2837 N N . LYS A 1 349 ? 9.528 -13.913 3.697 1.00 93.06 349 LYS A N 1
ATOM 2838 C CA . LYS A 1 349 ? 9.209 -15.269 4.163 1.00 93.06 349 LYS A CA 1
ATOM 2839 C C . LYS A 1 349 ? 8.160 -15.992 3.308 1.00 93.06 349 LYS A C 1
ATOM 2841 O O . LYS A 1 349 ? 8.131 -17.225 3.277 1.00 93.06 349 LYS A O 1
ATOM 2846 N N . HIS A 1 350 ? 7.275 -15.248 2.648 1.00 90.56 350 HIS A N 1
ATOM 2847 C CA . HIS A 1 350 ? 6.109 -15.783 1.940 1.00 90.56 350 HIS A CA 1
ATOM 2848 C C . HIS A 1 350 ? 6.164 -15.616 0.410 1.00 90.56 350 HIS A C 1
ATOM 2850 O O . HIS A 1 350 ? 5.198 -15.972 -0.260 1.00 90.56 350 HIS A O 1
ATOM 2856 N N . HIS A 1 351 ? 7.281 -15.147 -0.157 1.00 83.88 351 HIS A N 1
ATOM 2857 C CA . HIS A 1 351 ? 7.397 -14.775 -1.575 1.00 83.88 351 HIS A CA 1
ATOM 2858 C C . HIS A 1 351 ? 7.091 -15.910 -2.571 1.00 83.88 351 HIS A C 1
ATOM 2860 O O . HIS A 1 351 ? 6.495 -15.671 -3.619 1.00 83.88 351 HIS A O 1
ATOM 2866 N N . GLU A 1 352 ? 7.441 -17.159 -2.248 1.00 82.25 352 GLU A N 1
ATOM 2867 C CA . GLU A 1 352 ? 7.185 -18.318 -3.125 1.00 82.25 352 GLU A CA 1
ATOM 2868 C C . GLU A 1 352 ? 5.737 -18.827 -3.057 1.00 82.25 352 GLU A C 1
ATOM 2870 O O . GLU A 1 352 ? 5.360 -19.775 -3.748 1.00 82.25 352 GLU A O 1
ATOM 2875 N N . LYS A 1 353 ? 4.912 -18.240 -2.187 1.00 86.88 353 LYS A N 1
ATOM 2876 C CA . LYS A 1 353 ? 3.569 -18.725 -1.893 1.00 86.88 353 LYS A CA 1
ATOM 2877 C C . LYS A 1 353 ? 2.523 -17.813 -2.505 1.00 86.88 353 LYS A C 1
ATOM 2879 O O . LYS A 1 353 ? 2.620 -16.591 -2.494 1.00 86.88 353 LYS A O 1
ATOM 2884 N N . ASP A 1 354 ? 1.458 -18.437 -2.979 1.00 88.50 354 ASP A N 1
ATOM 2885 C CA . ASP A 1 354 ? 0.260 -17.754 -3.451 1.00 88.50 354 ASP A CA 1
ATOM 2886 C C . ASP A 1 354 ? -0.617 -17.331 -2.260 1.00 88.50 354 ASP A C 1
ATOM 2888 O O . ASP A 1 354 ? -1.700 -17.865 -2.026 1.00 88.50 354 ASP A O 1
ATOM 2892 N N . CYS A 1 355 ? -0.076 -16.447 -1.420 1.00 92.50 355 CYS A N 1
ATOM 2893 C CA . CYS A 1 355 ? -0.760 -15.908 -0.251 1.00 92.50 355 CYS A CA 1
ATOM 2894 C C . CYS A 1 355 ? -1.740 -14.808 -0.658 1.00 92.50 355 CYS A C 1
ATOM 2896 O O . CYS A 1 355 ? -1.431 -14.003 -1.531 1.00 92.50 355 CYS A O 1
ATOM 2898 N N . TYR A 1 356 ? -2.880 -14.732 0.031 1.00 94.12 356 TYR A N 1
ATOM 2899 C CA . TYR A 1 356 ? -3.752 -13.564 -0.069 1.00 94.12 356 TYR A CA 1
ATOM 2900 C C . TYR A 1 356 ? -3.010 -12.320 0.452 1.00 94.12 356 TYR A C 1
ATOM 2902 O O . TYR A 1 356 ? -2.287 -12.432 1.451 1.00 94.12 356 TYR A O 1
ATOM 2910 N N . PRO A 1 357 ? -3.151 -11.147 -0.190 1.00 95.19 357 PRO A N 1
ATOM 2911 C CA . PRO A 1 357 ? -2.406 -9.968 0.214 1.00 95.19 357 PRO A CA 1
ATOM 2912 C C . PRO A 1 357 ? -2.774 -9.482 1.621 1.00 95.19 357 PRO A C 1
ATOM 2914 O O . PRO A 1 357 ? -3.955 -9.473 1.986 1.00 95.19 357 PRO A O 1
ATOM 2917 N N . PRO A 1 358 ? -1.781 -8.994 2.386 1.00 97.62 358 PRO A N 1
ATOM 2918 C CA . PRO A 1 358 ? -2.016 -8.381 3.682 1.00 97.62 358 PRO A CA 1
ATOM 2919 C C . PRO A 1 358 ? -3.030 -7.235 3.636 1.00 97.62 358 PRO A C 1
ATOM 2921 O O . PRO A 1 358 ? -3.090 -6.474 2.666 1.00 97.62 358 PRO A O 1
ATOM 2924 N N . THR A 1 359 ? -3.797 -7.077 4.715 1.00 98.44 359 THR A N 1
ATOM 2925 C CA . THR A 1 359 ? -4.672 -5.913 4.910 1.00 98.44 359 THR A CA 1
ATOM 2926 C C . THR A 1 359 ? -4.237 -5.118 6.137 1.00 98.44 359 THR A C 1
ATOM 2928 O O . THR A 1 359 ? -4.080 -5.669 7.226 1.00 98.44 359 THR A O 1
ATOM 2931 N N . ILE A 1 360 ? -4.045 -3.815 5.948 1.00 98.75 360 ILE A N 1
ATOM 2932 C CA . ILE A 1 360 ? -3.744 -2.836 6.989 1.00 98.75 360 ILE A CA 1
ATOM 2933 C C . ILE A 1 360 ? -5.020 -2.044 7.263 1.00 98.75 360 ILE A C 1
ATOM 2935 O O . ILE A 1 360 ? -5.617 -1.504 6.333 1.00 98.75 360 ILE A O 1
ATOM 2939 N N . ILE A 1 361 ? -5.431 -1.952 8.524 1.00 98.62 361 ILE A N 1
ATOM 2940 C CA . ILE A 1 361 ? -6.598 -1.177 8.946 1.00 98.62 361 ILE A CA 1
ATOM 2941 C C . ILE A 1 361 ? -6.136 -0.100 9.917 1.00 98.62 361 ILE A C 1
ATOM 2943 O O . ILE A 1 361 ? -5.781 -0.391 11.056 1.00 98.62 361 ILE A O 1
ATOM 2947 N N . ASN A 1 362 ? -6.131 1.140 9.442 1.00 98.56 362 ASN A N 1
ATOM 2948 C CA . ASN A 1 362 ? -5.808 2.324 10.218 1.00 98.56 362 ASN A CA 1
ATOM 2949 C C . ASN A 1 362 ? -7.079 2.953 10.797 1.00 98.56 362 ASN A C 1
ATOM 2951 O O . ASN A 1 362 ? -8.018 3.231 10.048 1.00 98.56 362 ASN A O 1
ATOM 2955 N N . ILE A 1 363 ? -7.099 3.184 12.110 1.00 98.19 363 ILE A N 1
ATOM 2956 C CA . ILE A 1 363 ? -8.227 3.755 12.853 1.00 98.19 363 ILE A CA 1
ATOM 2957 C C . ILE A 1 363 ? -7.740 5.001 13.597 1.00 98.19 363 ILE A C 1
ATOM 2959 O O . ILE A 1 363 ? -6.845 4.904 14.433 1.00 98.19 363 ILE A O 1
ATOM 2963 N N . THR A 1 364 ? -8.349 6.154 13.315 1.00 95.69 364 THR A N 1
ATOM 2964 C CA . THR A 1 364 ? -7.974 7.464 13.883 1.00 95.69 364 THR A CA 1
ATOM 2965 C C . THR A 1 364 ? -9.188 8.369 14.057 1.00 95.69 364 THR A C 1
ATOM 2967 O O . THR A 1 364 ? -10.169 8.204 13.339 1.00 95.69 364 THR A O 1
ATOM 2970 N N . ASP A 1 365 ? -9.142 9.332 14.977 1.00 90.06 365 ASP A N 1
ATOM 2971 C CA . ASP A 1 365 ? -10.165 10.380 15.122 1.00 90.06 365 ASP A CA 1
ATOM 2972 C C . ASP A 1 365 ? -9.691 11.767 14.647 1.00 90.06 365 ASP A C 1
ATOM 2974 O O . ASP A 1 365 ? -10.382 12.771 14.849 1.00 90.06 365 ASP A O 1
ATOM 2978 N N . GLY A 1 366 ? -8.489 11.843 14.062 1.00 80.06 366 GLY A N 1
ATOM 2979 C CA . GLY A 1 366 ? -7.780 13.101 13.871 1.00 80.06 366 GLY A CA 1
ATOM 2980 C C . GLY A 1 366 ? -7.067 13.256 12.532 1.00 80.06 366 GLY A C 1
ATOM 2981 O O . GLY A 1 366 ? -6.888 12.328 11.743 1.00 80.06 366 GLY A O 1
ATOM 2982 N N . ILE A 1 367 ? -6.638 14.494 12.282 1.00 84.12 367 ILE A N 1
ATOM 2983 C CA . ILE A 1 367 ? -5.724 14.833 11.189 1.00 84.12 367 ILE A CA 1
ATOM 2984 C C . ILE A 1 367 ? -4.311 14.467 11.644 1.00 84.12 367 ILE A C 1
ATOM 2986 O O . ILE A 1 367 ? -3.869 14.913 12.705 1.00 84.12 367 ILE A O 1
ATOM 2990 N N . PHE A 1 368 ? -3.587 13.694 10.834 1.00 89.00 368 PHE A N 1
ATOM 2991 C CA . PHE A 1 368 ? -2.189 13.391 11.123 1.00 89.00 368 PHE A CA 1
ATOM 2992 C C . PHE A 1 368 ? -1.329 14.662 11.168 1.00 89.00 368 PHE A C 1
ATOM 2994 O O . PHE A 1 368 ? -1.612 15.666 10.512 1.00 89.00 368 PHE A O 1
ATOM 3001 N N . ASN A 1 369 ? -0.243 14.610 11.932 1.00 91.44 369 ASN A N 1
ATOM 3002 C CA . ASN A 1 369 ? 0.698 15.716 12.097 1.00 91.44 369 ASN A CA 1
ATOM 3003 C C . ASN A 1 369 ? 2.150 15.204 12.088 1.00 91.44 369 ASN A C 1
ATOM 3005 O O . ASN A 1 369 ? 2.404 14.025 11.828 1.00 91.44 369 ASN A O 1
ATOM 3009 N N . GLY A 1 370 ? 3.113 16.114 12.255 1.00 91.25 370 GLY A N 1
ATOM 3010 C CA . GLY A 1 370 ? 4.549 15.798 12.271 1.00 91.25 370 GLY A CA 1
ATOM 3011 C C . GLY A 1 370 ? 5.189 15.516 10.905 1.00 91.25 370 GLY A C 1
ATOM 3012 O O . GLY A 1 370 ? 6.408 15.440 10.822 1.00 91.25 370 GLY A O 1
ATOM 3013 N N . ALA A 1 371 ? 4.405 15.416 9.827 1.00 93.00 371 ALA A N 1
ATOM 3014 C CA . ALA A 1 371 ? 4.903 15.223 8.465 1.00 93.00 371 ALA A CA 1
ATOM 3015 C C . ALA A 1 371 ? 4.050 15.963 7.424 1.00 93.00 371 ALA A C 1
ATOM 3017 O O . ALA A 1 371 ? 2.885 16.286 7.668 1.00 93.00 371 ALA A O 1
ATOM 3018 N N . THR A 1 372 ? 4.628 16.220 6.247 1.00 93.75 372 THR A N 1
ATOM 3019 C CA . THR A 1 372 ? 3.895 16.805 5.118 1.00 93.75 372 THR A CA 1
ATOM 3020 C C . THR A 1 372 ? 2.914 15.798 4.519 1.00 93.75 372 THR A C 1
ATOM 3022 O O . THR A 1 372 ? 3.111 14.582 4.604 1.00 93.75 372 THR A O 1
ATOM 3025 N N . LYS A 1 373 ? 1.859 16.301 3.868 1.00 93.19 373 LYS A N 1
ATOM 3026 C CA . LYS A 1 373 ? 0.881 15.458 3.168 1.00 93.19 373 LYS A CA 1
ATOM 3027 C C . LYS A 1 373 ? 1.564 14.574 2.125 1.00 93.19 373 LYS A C 1
ATOM 3029 O O . LYS A 1 373 ? 1.251 13.393 2.025 1.00 93.19 373 LYS A O 1
ATOM 3034 N N . GLU A 1 374 ? 2.507 15.131 1.375 1.00 90.69 374 GLU A N 1
ATOM 3035 C CA . GLU A 1 374 ? 3.228 14.443 0.305 1.00 90.69 374 GLU A CA 1
ATOM 3036 C C . GLU A 1 374 ? 4.036 13.261 0.848 1.00 90.69 374 GLU A C 1
ATOM 3038 O O . GLU A 1 374 ? 4.000 12.180 0.264 1.00 90.69 374 GLU A O 1
ATOM 3043 N N . TYR A 1 375 ? 4.704 13.435 1.994 1.00 91.38 375 TYR A N 1
ATOM 3044 C CA . TYR A 1 375 ? 5.470 12.368 2.638 1.00 91.38 375 TYR A CA 1
ATOM 3045 C C . TYR A 1 375 ? 4.567 11.230 3.130 1.00 91.38 375 TYR A C 1
ATOM 3047 O O . TYR A 1 375 ? 4.859 10.056 2.908 1.00 91.38 375 TYR A O 1
ATOM 3055 N N . VAL A 1 376 ? 3.427 11.559 3.744 1.00 95.00 376 VAL A N 1
ATOM 3056 C CA . VAL A 1 376 ? 2.468 10.546 4.215 1.00 95.00 376 VAL A CA 1
ATOM 3057 C C . VAL A 1 376 ? 1.818 9.805 3.045 1.00 95.00 376 VAL A C 1
ATOM 3059 O O . VAL A 1 376 ? 1.712 8.579 3.085 1.00 95.00 376 VAL A O 1
ATOM 3062 N N . LEU A 1 377 ? 1.431 10.514 1.978 1.00 94.50 377 LEU A N 1
ATOM 3063 C CA . LEU A 1 377 ? 0.904 9.896 0.756 1.00 94.50 377 LEU A CA 1
ATOM 3064 C C . LEU A 1 377 ? 1.924 8.964 0.103 1.00 94.50 377 LEU A C 1
ATOM 3066 O O . LEU A 1 377 ? 1.562 7.884 -0.357 1.00 94.50 377 LEU A O 1
ATOM 3070 N N . GLN A 1 378 ? 3.195 9.360 0.091 1.00 92.25 378 GLN A N 1
ATOM 3071 C CA . GLN A 1 378 ? 4.280 8.521 -0.391 1.00 92.25 378 GLN A CA 1
ATOM 3072 C C . GLN A 1 378 ? 4.382 7.219 0.420 1.00 92.25 378 GLN A C 1
ATOM 3074 O O . GLN A 1 378 ? 4.367 6.144 -0.172 1.00 92.25 378 GLN A O 1
ATOM 3079 N N . GLN A 1 379 ? 4.404 7.293 1.756 1.00 95.06 379 GLN A N 1
ATOM 3080 C CA . GLN A 1 379 ? 4.438 6.101 2.616 1.00 95.06 379 GLN A CA 1
ATOM 3081 C C . GLN A 1 379 ? 3.195 5.210 2.430 1.00 95.06 379 GLN A C 1
ATOM 3083 O O . GLN A 1 379 ? 3.304 3.987 2.358 1.00 95.06 379 GLN A O 1
ATOM 3088 N N . ALA A 1 380 ? 2.009 5.807 2.282 1.00 96.94 380 ALA A N 1
ATOM 3089 C CA . ALA A 1 380 ? 0.790 5.061 1.981 1.00 96.94 380 ALA A CA 1
ATOM 3090 C C . ALA A 1 380 ? 0.880 4.343 0.622 1.00 96.94 380 ALA A C 1
ATOM 3092 O O . ALA A 1 380 ? 0.473 3.189 0.500 1.00 96.94 380 ALA A O 1
ATOM 3093 N N . ASN A 1 381 ? 1.424 4.998 -0.405 1.00 95.50 381 ASN A N 1
ATOM 3094 C CA . ASN A 1 381 ? 1.600 4.389 -1.720 1.00 95.50 381 ASN A CA 1
ATOM 3095 C C . ASN A 1 381 ? 2.684 3.306 -1.735 1.00 95.50 381 ASN A C 1
ATOM 3097 O O . ASN A 1 381 ? 2.495 2.304 -2.419 1.00 95.50 381 ASN A O 1
ATOM 3101 N N . GLU A 1 382 ? 3.764 3.460 -0.962 1.00 95.06 382 GLU A N 1
ATOM 3102 C CA . GLU A 1 382 ? 4.749 2.396 -0.726 1.00 95.06 382 GLU A CA 1
ATOM 3103 C C . GLU A 1 382 ? 4.041 1.145 -0.204 1.00 95.06 382 GLU A C 1
ATOM 3105 O O . GLU A 1 382 ? 4.098 0.112 -0.869 1.00 95.06 382 GLU A O 1
ATOM 3110 N N . LEU A 1 383 ? 3.266 1.261 0.884 1.00 97.25 383 LEU A N 1
ATOM 3111 C CA . LEU A 1 383 ? 2.481 0.153 1.443 1.00 97.25 383 LEU A CA 1
ATOM 3112 C C . LEU A 1 383 ? 1.536 -0.467 0.406 1.00 97.25 383 LEU A C 1
ATOM 3114 O O . LEU A 1 383 ? 1.590 -1.671 0.180 1.00 97.25 383 LEU A O 1
ATOM 3118 N N . LYS A 1 384 ? 0.713 0.346 -0.272 1.00 96.44 384 LYS A N 1
ATOM 3119 C CA . LYS A 1 384 ? -0.229 -0.118 -1.312 1.00 96.44 384 LYS A CA 1
ATOM 3120 C C . LYS A 1 384 ? 0.464 -0.768 -2.512 1.00 96.44 384 LYS A C 1
ATOM 3122 O O . LYS A 1 384 ? -0.162 -1.535 -3.239 1.00 96.44 384 LYS A O 1
ATOM 3127 N N . SER A 1 385 ? 1.732 -0.449 -2.762 1.00 94.62 385 SER A N 1
ATOM 3128 C CA . SER A 1 385 ? 2.501 -1.038 -3.859 1.00 94.62 385 SER A CA 1
ATOM 3129 C C . SER A 1 385 ? 3.143 -2.374 -3.502 1.00 94.62 385 SER A C 1
ATOM 3131 O O . SER A 1 385 ? 3.453 -3.148 -4.405 1.00 94.62 385 SER A O 1
ATOM 3133 N N . MET A 1 386 ? 3.288 -2.686 -2.211 1.00 94.38 386 MET A N 1
ATOM 3134 C CA . MET A 1 386 ? 3.747 -4.000 -1.770 1.00 94.38 386 MET A CA 1
ATOM 3135 C C . MET A 1 386 ? 2.736 -5.067 -2.209 1.00 94.38 386 MET A C 1
ATOM 3137 O O . MET A 1 386 ? 1.521 -4.843 -2.176 1.00 94.38 386 MET A O 1
ATOM 3141 N N . PHE A 1 387 ? 3.215 -6.234 -2.638 1.00 92.38 387 PHE A N 1
ATOM 3142 C CA . PHE A 1 387 ? 2.353 -7.256 -3.222 1.00 92.38 387 PHE A CA 1
ATOM 3143 C C . PHE A 1 387 ? 2.786 -8.676 -2.874 1.00 92.38 387 PHE A C 1
ATOM 3145 O O . PHE A 1 387 ? 3.956 -8.979 -2.670 1.00 92.38 387 PHE A O 1
ATOM 3152 N N . THR A 1 388 ? 1.789 -9.547 -2.873 1.00 91.62 388 THR A N 1
ATOM 3153 C CA . THR A 1 388 ? 1.918 -11.000 -2.964 1.00 91.62 388 THR A CA 1
ATOM 3154 C C . THR A 1 388 ? 1.615 -11.439 -4.395 1.00 91.62 388 THR A C 1
ATOM 3156 O O . THR A 1 388 ? 1.156 -10.646 -5.232 1.00 91.62 388 THR A O 1
ATOM 3159 N N . ASN A 1 389 ? 1.788 -12.729 -4.669 1.00 87.12 389 ASN A N 1
ATOM 3160 C CA . ASN A 1 389 ? 1.438 -13.296 -5.968 1.00 87.12 389 ASN A CA 1
ATOM 3161 C C . ASN A 1 389 ? -0.059 -13.103 -6.292 1.00 87.12 389 ASN A C 1
ATOM 3163 O O . ASN A 1 389 ? -0.415 -12.865 -7.449 1.00 87.12 389 ASN A O 1
ATOM 3167 N N . ASP A 1 390 ? -0.918 -13.065 -5.266 1.00 90.19 390 ASP A N 1
ATOM 3168 C CA . ASP A 1 390 ? -2.364 -12.891 -5.405 1.00 90.19 390 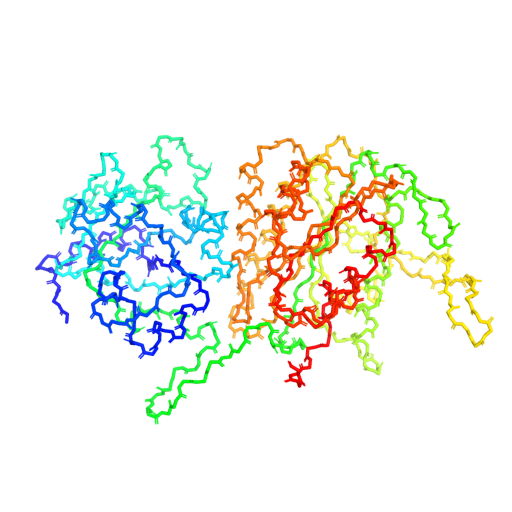ASP A CA 1
ATOM 3169 C C . ASP A 1 390 ? -2.831 -11.428 -5.430 1.00 90.19 390 ASP A C 1
ATOM 3171 O O . ASP A 1 390 ? -3.984 -11.176 -5.744 1.00 90.19 390 ASP A O 1
ATOM 3175 N N . GLY A 1 391 ? -1.999 -10.430 -5.134 1.00 91.50 391 GLY A N 1
ATOM 3176 C CA . GLY A 1 391 ? -2.447 -9.034 -5.180 1.00 91.50 391 GLY A CA 1
ATOM 3177 C C . GLY A 1 391 ? -1.627 -8.083 -4.327 1.00 91.50 391 GLY A C 1
ATOM 3178 O O . GLY A 1 391 ? -0.676 -8.478 -3.658 1.00 91.50 391 GLY A O 1
ATOM 3179 N N . ASN A 1 392 ? -2.006 -6.812 -4.359 1.00 94.81 392 ASN A N 1
ATOM 3180 C CA . ASN A 1 392 ? -1.373 -5.738 -3.604 1.00 94.81 392 ASN A CA 1
ATOM 3181 C C . ASN A 1 392 ? -1.977 -5.600 -2.201 1.00 94.81 392 ASN A C 1
ATOM 3183 O O . ASN A 1 392 ? -3.158 -5.897 -2.005 1.00 94.81 392 ASN A O 1
ATOM 3187 N N . VAL A 1 393 ? -1.182 -5.119 -1.247 1.00 97.44 393 VAL A N 1
ATOM 3188 C CA . VAL A 1 393 ? -1.633 -4.806 0.117 1.00 97.44 393 VAL A CA 1
ATOM 3189 C C . VAL A 1 393 ? -2.816 -3.847 0.079 1.00 97.44 393 VAL A C 1
ATOM 3191 O O . VAL A 1 393 ? -2.834 -2.883 -0.686 1.00 97.44 393 VAL A O 1
ATOM 3194 N N . ILE A 1 394 ? -3.804 -4.104 0.934 1.00 98.06 394 ILE A N 1
ATOM 3195 C CA . ILE A 1 394 ? -4.982 -3.249 1.071 1.00 98.06 394 ILE A CA 1
ATOM 3196 C C . ILE A 1 394 ? -4.813 -2.377 2.313 1.00 98.06 394 ILE A C 1
ATOM 3198 O O . ILE A 1 394 ? -4.760 -2.885 3.426 1.00 98.06 394 ILE A O 1
ATOM 3202 N N . LEU A 1 395 ? -4.768 -1.061 2.128 1.00 98.44 395 LEU A N 1
ATOM 3203 C CA . LEU A 1 395 ? -4.765 -0.062 3.196 1.00 98.44 395 LEU A CA 1
ATOM 3204 C C . LEU A 1 395 ? -6.162 0.550 3.363 1.00 98.44 395 LEU A C 1
ATOM 3206 O O . LEU A 1 395 ? -6.614 1.316 2.505 1.00 98.44 395 LEU A O 1
ATOM 3210 N N . PHE A 1 396 ? -6.814 0.212 4.476 1.00 97.88 396 PHE A N 1
ATOM 3211 C CA . PHE A 1 396 ? -8.029 0.848 4.975 1.00 97.88 396 PHE A CA 1
ATOM 3212 C C . PHE A 1 396 ? -7.679 2.032 5.878 1.00 97.88 396 PHE A C 1
ATOM 3214 O O . PHE A 1 396 ? -6.941 1.856 6.842 1.00 97.88 396 PHE A O 1
ATOM 3221 N N . ASN A 1 397 ? -8.254 3.209 5.621 1.00 97.81 397 ASN A N 1
ATOM 3222 C CA . ASN A 1 397 ? -8.181 4.349 6.541 1.00 97.81 397 ASN A CA 1
ATOM 3223 C C . ASN A 1 397 ? -9.582 4.711 7.036 1.00 97.81 397 ASN A C 1
ATOM 3225 O O . ASN A 1 397 ? -10.441 5.131 6.258 1.00 97.81 397 ASN A O 1
ATOM 3229 N N . ILE A 1 398 ? -9.807 4.547 8.334 1.00 97.44 398 ILE A N 1
ATOM 3230 C CA . ILE A 1 398 ? -11.096 4.749 8.985 1.00 97.44 398 ILE A CA 1
ATOM 3231 C C . ILE A 1 398 ? -10.947 5.911 9.958 1.00 97.44 398 ILE A C 1
ATOM 3233 O O . ILE A 1 398 ? -10.347 5.776 11.022 1.00 97.44 398 ILE A O 1
ATOM 3237 N N . HIS A 1 399 ? -11.501 7.058 9.579 1.00 96.25 399 HIS A N 1
ATOM 3238 C CA . HIS A 1 399 ? -11.626 8.190 10.479 1.00 96.25 399 HIS A CA 1
ATOM 3239 C C . HIS A 1 399 ? -12.949 8.091 11.236 1.00 96.25 399 HIS A C 1
ATOM 3241 O O . HIS A 1 399 ? -14.025 8.186 10.633 1.00 96.25 399 HIS A O 1
ATOM 3247 N N . ILE A 1 400 ? -12.868 7.927 12.550 1.00 94.88 400 ILE A N 1
ATOM 3248 C CA . ILE A 1 400 ? -14.019 7.894 13.451 1.00 94.88 400 ILE A CA 1
ATOM 3249 C C . ILE A 1 400 ? -14.350 9.294 13.961 1.00 94.88 400 ILE A C 1
ATOM 3251 O O . ILE A 1 400 ? -13.473 10.139 14.110 1.00 94.88 400 ILE A O 1
ATOM 3255 N N . SER A 1 401 ? -15.627 9.557 14.218 1.00 90.56 401 SER A N 1
ATOM 3256 C CA . SER A 1 401 ? -16.056 10.814 14.835 1.00 90.56 401 SER A CA 1
ATOM 3257 C C . SER A 1 401 ? -17.217 10.581 15.796 1.00 90.56 401 SER A C 1
ATOM 3259 O O . SER A 1 401 ? -17.997 9.642 15.642 1.00 90.56 401 SER A O 1
ATOM 3261 N N . ALA A 1 402 ? -17.315 11.439 16.809 1.00 78.44 402 ALA A N 1
ATOM 3262 C CA . ALA A 1 402 ? -18.487 11.530 17.678 1.00 78.44 402 ALA A CA 1
ATOM 3263 C C . ALA A 1 402 ? -19.535 12.487 17.097 1.00 78.44 402 ALA A C 1
ATOM 3265 O O . ALA A 1 402 ? -20.708 12.430 17.472 1.00 78.44 402 ALA A O 1
ATOM 3266 N N . ASP A 1 403 ? -19.110 13.359 16.184 1.00 78.69 403 ASP A N 1
ATOM 3267 C CA . ASP A 1 403 ? -19.949 14.376 15.580 1.00 78.69 403 ASP A CA 1
ATOM 3268 C C . ASP A 1 403 ? -20.780 13.779 14.441 1.00 78.69 403 ASP A C 1
ATOM 3270 O O . ASP A 1 403 ? -20.328 12.920 13.682 1.00 78.69 403 ASP A O 1
ATOM 3274 N N . LYS A 1 404 ? -22.018 14.263 14.298 1.00 70.38 404 LYS A N 1
ATOM 3275 C CA . LYS A 1 404 ? -22.947 13.854 13.230 1.00 70.38 404 LYS A CA 1
ATOM 3276 C C . LYS A 1 404 ? -22.702 14.630 11.934 1.00 70.38 404 LYS A C 1
ATOM 3278 O O . LYS A 1 404 ? -23.642 15.133 11.319 1.00 70.38 404 LYS A O 1
ATOM 3283 N N . ASP A 1 405 ? -21.436 14.760 11.564 1.00 78.25 405 ASP A N 1
ATOM 3284 C CA . ASP A 1 405 ? -21.033 15.381 10.309 1.00 78.25 405 ASP A CA 1
ATOM 3285 C C . ASP A 1 405 ? -21.358 14.479 9.113 1.00 78.25 405 ASP A C 1
ATOM 3287 O O . ASP A 1 405 ? -21.777 13.328 9.258 1.00 78.25 405 ASP A O 1
ATOM 3291 N N . VAL A 1 406 ? -21.160 15.008 7.902 1.00 84.38 406 VAL A N 1
ATOM 3292 C CA . VAL A 1 406 ? -21.293 14.226 6.668 1.00 84.38 406 VAL A CA 1
ATOM 3293 C C . VAL A 1 406 ? -20.344 13.032 6.741 1.00 84.38 406 VAL A C 1
ATOM 3295 O O . VAL A 1 406 ? -19.120 13.188 6.749 1.00 84.38 406 VAL A O 1
ATOM 3298 N N . SER A 1 407 ? -20.933 11.843 6.817 1.00 91.56 407 SER A N 1
ATOM 3299 C CA . SER A 1 407 ? -20.224 10.573 6.807 1.00 91.56 407 SER A CA 1
ATOM 3300 C C . SER A 1 407 ? -20.178 10.034 5.386 1.00 91.56 407 SER A C 1
ATOM 3302 O O . SER A 1 407 ? -21.176 10.072 4.664 1.00 91.56 407 SER A O 1
ATOM 3304 N N . VAL A 1 408 ? -19.009 9.549 4.981 1.00 94.50 408 VAL A N 1
ATOM 3305 C CA . VAL A 1 408 ? -18.823 8.862 3.700 1.00 94.50 408 VAL A CA 1
ATOM 3306 C C . VAL A 1 408 ? -18.077 7.576 3.979 1.00 94.50 408 VAL A C 1
ATOM 3308 O O . VAL A 1 408 ? -16.981 7.606 4.535 1.00 94.50 408 VAL A O 1
ATOM 3311 N N . THR A 1 409 ? -18.663 6.459 3.565 1.00 95.38 409 THR A N 1
ATOM 3312 C CA . THR A 1 409 ? -18.109 5.120 3.760 1.00 95.38 409 THR A CA 1
ATOM 3313 C C . THR A 1 409 ? -17.905 4.461 2.416 1.00 95.38 409 THR A C 1
ATOM 3315 O O . THR A 1 409 ? -18.845 4.343 1.637 1.00 95.38 409 THR A O 1
ATOM 3318 N N . CYS A 1 410 ? -16.681 4.027 2.151 1.00 96.38 410 CYS A N 1
ATOM 3319 C CA . CYS A 1 410 ? -16.268 3.391 0.911 1.00 96.38 410 CYS A CA 1
ATOM 3320 C C . CYS A 1 410 ? -16.754 4.133 -0.348 1.00 96.38 410 CYS A C 1
ATOM 3322 O O . CYS A 1 410 ? -17.572 3.588 -1.078 1.00 96.38 410 CYS A O 1
ATOM 3324 N N . PRO A 1 411 ? -16.305 5.376 -0.602 1.00 95.44 411 PRO A N 1
ATOM 3325 C CA . PRO A 1 411 ? -16.706 6.140 -1.784 1.00 95.44 411 PRO A CA 1
ATOM 3326 C C . PRO A 1 411 ? -16.295 5.433 -3.082 1.00 95.44 411 PRO A C 1
ATOM 3328 O O . PRO A 1 411 ? -15.229 4.814 -3.150 1.00 95.44 411 PRO A O 1
ATOM 3331 N N . ALA A 1 412 ? -17.123 5.553 -4.117 1.00 93.69 412 ALA A N 1
ATOM 3332 C CA . ALA A 1 412 ? -16.859 5.063 -5.468 1.00 93.69 412 ALA A CA 1
ATOM 3333 C C . ALA A 1 412 ? -16.084 6.079 -6.325 1.00 93.69 412 ALA A C 1
ATOM 3335 O O . ALA A 1 412 ? -15.468 5.698 -7.322 1.00 93.69 412 ALA A O 1
ATOM 3336 N N . SER A 1 413 ? -16.103 7.367 -5.962 1.00 92.69 413 SER A N 1
ATOM 3337 C CA . SER A 1 413 ? -15.324 8.401 -6.649 1.00 92.69 413 SER A CA 1
ATOM 3338 C C . SER A 1 413 ? -14.749 9.460 -5.705 1.00 92.69 413 SER A C 1
ATOM 3340 O O . SER A 1 413 ? -15.200 9.650 -4.575 1.00 92.69 413 SER A O 1
ATOM 3342 N N . LYS A 1 414 ? -13.748 10.198 -6.201 1.00 93.00 414 LYS A N 1
ATOM 3343 C CA . LYS A 1 414 ? -13.139 11.331 -5.488 1.00 93.00 414 LYS A CA 1
ATOM 3344 C C . LYS A 1 414 ? -14.126 12.491 -5.279 1.00 93.00 414 LYS A C 1
ATOM 3346 O O . LYS A 1 414 ? -13.974 13.263 -4.331 1.00 93.00 414 LYS A O 1
ATOM 3351 N N . ASP A 1 415 ? -15.152 12.606 -6.118 1.00 94.00 415 ASP A N 1
ATOM 3352 C CA . ASP A 1 415 ? -16.149 13.678 -6.014 1.00 94.00 415 ASP A CA 1
ATOM 3353 C C . ASP A 1 415 ? -16.943 13.576 -4.704 1.00 94.00 415 ASP A C 1
ATOM 3355 O O . ASP A 1 415 ? -17.224 14.595 -4.075 1.00 94.00 415 ASP A O 1
ATOM 3359 N N . GLU A 1 416 ? -17.203 12.352 -4.225 1.00 94.56 416 GLU A N 1
ATOM 3360 C CA . GLU A 1 416 ? -17.905 12.096 -2.957 1.00 94.56 416 GLU A CA 1
ATOM 3361 C C . GLU A 1 416 ? -17.163 12.642 -1.732 1.00 94.56 416 GLU A C 1
ATOM 3363 O O . GLU A 1 416 ? -17.789 12.868 -0.704 1.00 94.56 416 GLU A O 1
ATOM 3368 N N . VAL A 1 417 ? -15.849 12.870 -1.822 1.00 94.94 417 VAL A N 1
ATOM 3369 C CA . VAL A 1 417 ? -15.001 13.340 -0.709 1.00 94.94 417 VAL A CA 1
ATOM 3370 C C . VAL A 1 417 ? -14.397 14.727 -0.940 1.00 94.94 417 VAL A C 1
ATOM 3372 O O . VAL A 1 417 ? -13.659 15.239 -0.095 1.00 94.94 417 VAL A O 1
ATOM 3375 N N . SER A 1 418 ? -14.726 15.371 -2.062 1.00 93.81 418 SER A N 1
ATOM 3376 C CA . SER A 1 418 ? -14.146 16.662 -2.463 1.00 93.81 418 SER A CA 1
ATOM 3377 C C . SER A 1 418 ? -14.591 17.842 -1.586 1.00 93.81 418 SER A C 1
ATOM 3379 O O . SER A 1 418 ? -14.051 18.940 -1.696 1.00 93.81 418 SER A O 1
ATOM 3381 N N . PHE A 1 419 ? -15.543 17.623 -0.674 1.00 92.06 419 PHE A N 1
ATOM 3382 C CA . PHE A 1 419 ? -16.013 18.623 0.287 1.00 92.06 419 PHE A CA 1
ATOM 3383 C C . PHE A 1 419 ? -15.001 18.931 1.405 1.00 92.06 419 PHE A C 1
ATOM 3385 O O . PHE A 1 419 ? -15.140 19.943 2.089 1.00 92.06 419 PHE A O 1
ATOM 3392 N N . SER A 1 420 ? -14.002 18.067 1.629 1.00 91.62 420 SER A N 1
ATOM 3393 C CA . SER A 1 420 ? -13.037 18.215 2.722 1.00 91.62 420 SER A CA 1
ATOM 3394 C C . SER A 1 420 ? -11.629 17.806 2.298 1.00 91.62 420 SER A C 1
ATOM 3396 O O . SER A 1 420 ? -11.416 16.745 1.711 1.00 91.62 420 SER A O 1
ATOM 3398 N N . SER A 1 421 ? -10.640 18.629 2.666 1.00 92.19 421 SER A N 1
ATOM 3399 C CA . SER A 1 421 ? -9.218 18.320 2.456 1.00 92.19 421 SER A CA 1
ATOM 3400 C C . SER A 1 421 ? -8.794 17.052 3.208 1.00 92.19 421 SER A C 1
ATOM 3402 O O . SER A 1 421 ? -8.041 16.233 2.674 1.00 92.19 421 SER A O 1
ATOM 3404 N N . LEU A 1 422 ? -9.333 16.840 4.416 1.00 91.19 422 LEU A N 1
ATOM 3405 C CA . LEU A 1 422 ? -9.103 15.621 5.191 1.00 91.19 422 LEU A CA 1
ATOM 3406 C C . LEU A 1 422 ? -9.692 14.403 4.472 1.00 91.19 422 LEU A C 1
ATOM 3408 O O . LEU A 1 422 ? -8.979 13.428 4.255 1.00 91.19 422 LEU A O 1
ATOM 3412 N N . ALA A 1 423 ? -10.956 14.479 4.042 1.00 94.00 423 ALA A N 1
ATOM 3413 C CA . ALA A 1 423 ? -11.619 13.376 3.342 1.00 94.00 423 ALA A CA 1
ATOM 3414 C C . ALA A 1 423 ? -10.909 13.031 2.020 1.00 94.00 423 ALA A C 1
ATOM 3416 O O . ALA A 1 423 ? -10.671 11.861 1.727 1.00 94.00 423 ALA A O 1
ATOM 3417 N N . THR A 1 424 ? -10.480 14.050 1.271 1.00 94.88 424 THR A N 1
ATOM 3418 C CA . THR A 1 424 ? -9.695 13.880 0.041 1.00 94.88 424 THR A CA 1
ATOM 3419 C C . THR A 1 424 ? -8.345 13.217 0.317 1.00 94.88 424 THR A C 1
ATOM 3421 O O . THR A 1 424 ? -7.958 12.289 -0.387 1.00 94.88 424 THR A O 1
ATOM 3424 N N . THR A 1 425 ? -7.635 13.644 1.362 1.00 94.88 425 THR A N 1
ATOM 3425 C CA . THR A 1 425 ? -6.337 13.056 1.731 1.00 94.88 425 THR A CA 1
ATOM 3426 C C . THR A 1 425 ? -6.495 11.605 2.190 1.00 94.88 425 THR A C 1
ATOM 3428 O O . THR A 1 425 ? -5.726 10.743 1.779 1.00 94.88 425 THR A O 1
ATOM 3431 N N . MET A 1 426 ? -7.532 11.303 2.975 1.00 94.94 426 MET A N 1
ATOM 3432 C CA . MET A 1 426 ? -7.876 9.937 3.385 1.00 94.94 426 ME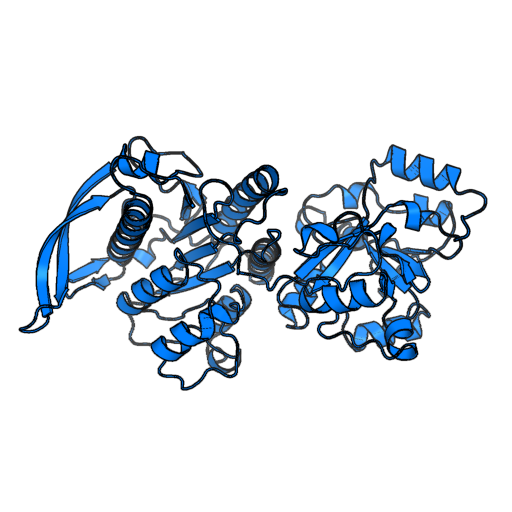T A CA 1
ATOM 3433 C C . MET A 1 426 ? -8.195 9.036 2.188 1.00 94.94 426 MET A C 1
ATOM 3435 O O . MET A 1 426 ? -7.730 7.900 2.135 1.00 94.94 426 MET A O 1
ATOM 3439 N N . TYR A 1 427 ? -8.931 9.548 1.199 1.00 95.69 427 TYR A N 1
ATOM 3440 C CA . TYR A 1 427 ? -9.196 8.838 -0.051 1.00 95.69 427 TYR A CA 1
ATOM 3441 C C . TYR A 1 427 ? -7.910 8.521 -0.821 1.00 95.69 427 TYR A C 1
ATOM 3443 O O . TYR A 1 427 ? -7.730 7.393 -1.268 1.00 95.69 427 TYR A O 1
ATOM 3451 N N . GLU A 1 428 ? -7.000 9.491 -0.942 1.00 95.12 428 GLU A N 1
ATOM 3452 C CA . GLU A 1 428 ? -5.717 9.332 -1.642 1.00 95.12 428 GLU A CA 1
ATOM 3453 C C . GLU A 1 428 ? -4.778 8.340 -0.926 1.00 95.12 428 GLU A C 1
ATOM 3455 O O . GLU A 1 428 ? -4.102 7.541 -1.580 1.00 95.12 428 GLU A O 1
ATOM 3460 N N . MET A 1 429 ? -4.774 8.325 0.412 1.00 95.94 429 MET A N 1
ATOM 3461 C CA . MET A 1 429 ? -4.020 7.340 1.201 1.00 95.94 429 MET A CA 1
ATOM 3462 C C . MET A 1 429 ? -4.579 5.921 1.044 1.00 95.94 429 MET A C 1
ATOM 3464 O O . MET A 1 429 ? -3.819 4.956 1.050 1.00 95.94 429 MET A O 1
ATOM 3468 N N . SER A 1 430 ? -5.891 5.771 0.886 1.00 97.25 430 SER A N 1
ATOM 3469 C CA . SER A 1 430 ? -6.556 4.469 0.871 1.00 97.25 430 SER A CA 1
ATOM 3470 C C . SER A 1 430 ? -6.433 3.699 -0.443 1.00 97.25 430 SER A C 1
ATOM 3472 O O . SER A 1 430 ? -6.093 4.230 -1.501 1.00 97.25 430 SER A O 1
ATOM 3474 N N . SER A 1 431 ? -6.678 2.391 -0.360 1.00 97.12 431 SER A N 1
ATOM 3475 C CA . SER A 1 431 ? -6.637 1.487 -1.517 1.00 97.12 431 SER A CA 1
ATOM 3476 C C . SER A 1 431 ? -7.945 1.470 -2.290 1.00 97.12 431 SER A C 1
ATOM 3478 O O . SER A 1 431 ? -9.016 1.501 -1.692 1.00 97.12 431 SER A O 1
ATOM 3480 N N . LEU A 1 432 ? -7.875 1.320 -3.612 1.00 94.88 432 LEU A N 1
ATOM 3481 C CA . LEU A 1 432 ? -9.042 0.957 -4.409 1.00 94.88 432 LEU A CA 1
ATOM 3482 C C . LEU A 1 432 ? -9.340 -0.534 -4.199 1.00 94.88 432 LEU A C 1
ATOM 3484 O O . LEU A 1 432 ? -8.525 -1.393 -4.534 1.00 94.88 432 LEU A O 1
ATOM 3488 N N . LEU A 1 433 ? -10.508 -0.871 -3.664 1.00 94.19 433 LEU A N 1
ATOM 3489 C CA . LEU A 1 433 ? -10.843 -2.241 -3.295 1.00 94.19 433 LEU A CA 1
ATOM 3490 C C . LEU A 1 433 ? -11.090 -3.128 -4.520 1.00 94.19 433 LEU A C 1
ATOM 3492 O O . LEU A 1 433 ? -11.682 -2.669 -5.498 1.00 94.19 433 LEU A O 1
ATOM 3496 N N . PRO A 1 434 ? -10.640 -4.393 -4.500 1.00 90.94 434 PRO A N 1
ATOM 3497 C CA . PRO A 1 434 ? -10.936 -5.368 -5.550 1.00 90.94 434 PRO A CA 1
ATOM 3498 C C . PRO A 1 434 ? -12.443 -5.589 -5.741 1.00 90.94 434 PRO A C 1
ATOM 3500 O O . PRO A 1 434 ? -13.218 -5.462 -4.795 1.00 90.94 434 PRO A O 1
ATOM 3503 N N . MET A 1 435 ? -12.861 -6.004 -6.942 1.00 86.69 435 MET A N 1
ATOM 3504 C CA . MET A 1 435 ? -14.287 -6.132 -7.295 1.00 86.69 435 MET A CA 1
ATOM 3505 C C . MET A 1 435 ? -15.076 -7.069 -6.368 1.00 86.69 435 MET A C 1
ATOM 3507 O O . MET A 1 435 ? -16.246 -6.838 -6.090 1.00 86.69 435 MET A O 1
ATOM 3511 N N . ARG A 1 436 ? -14.424 -8.091 -5.807 1.00 86.69 436 ARG A N 1
ATOM 3512 C CA . ARG A 1 436 ? -15.041 -9.020 -4.847 1.00 86.69 436 ARG A CA 1
ATOM 3513 C C . ARG A 1 436 ? -15.574 -8.365 -3.565 1.00 86.69 436 ARG A C 1
ATOM 3515 O O . ARG A 1 436 ? -16.325 -8.999 -2.831 1.00 86.69 436 ARG A O 1
ATOM 3522 N N . TYR A 1 437 ? -15.148 -7.140 -3.256 1.00 91.00 437 TYR A N 1
ATOM 3523 C CA . TYR A 1 437 ? -15.654 -6.372 -2.119 1.00 91.00 437 TYR A CA 1
ATOM 3524 C C . TYR A 1 437 ? -16.914 -5.573 -2.474 1.00 91.00 437 TYR A C 1
ATOM 3526 O O . TYR A 1 437 ? -17.645 -5.173 -1.569 1.00 91.00 437 TYR A O 1
ATOM 3534 N N . SER A 1 438 ? -17.176 -5.348 -3.766 1.00 90.81 438 SER A N 1
ATOM 3535 C CA . SER A 1 438 ? -18.183 -4.400 -4.238 1.00 90.81 438 SER A CA 1
ATOM 3536 C C . SER A 1 438 ? -19.599 -4.764 -3.813 1.00 90.81 438 SER A C 1
ATOM 3538 O O . SER A 1 438 ? -20.298 -3.879 -3.343 1.00 90.81 438 SER A O 1
ATOM 3540 N N . ASP A 1 439 ? -20.004 -6.037 -3.883 1.00 89.12 439 ASP A N 1
ATOM 3541 C CA . ASP A 1 439 ? -21.355 -6.458 -3.468 1.00 89.12 439 ASP A CA 1
ATOM 3542 C C . ASP A 1 439 ? -21.629 -6.109 -1.999 1.00 89.12 439 ASP A C 1
ATOM 3544 O O . ASP A 1 439 ? -22.621 -5.466 -1.671 1.00 89.12 439 ASP A O 1
ATOM 3548 N N . ARG A 1 440 ? -20.705 -6.478 -1.101 1.00 89.06 440 ARG A N 1
ATOM 3549 C CA . ARG A 1 440 ? -20.861 -6.241 0.342 1.00 89.06 440 ARG A CA 1
ATOM 3550 C C . ARG A 1 440 ? -20.843 -4.750 0.685 1.00 89.06 440 ARG A C 1
ATOM 3552 O O . ARG A 1 440 ? -21.488 -4.339 1.645 1.00 89.06 440 ARG A O 1
ATOM 3559 N N . ILE A 1 441 ? -20.087 -3.954 -0.068 1.00 92.94 441 ILE A N 1
ATOM 3560 C CA . ILE A 1 441 ? -20.020 -2.501 0.113 1.00 92.94 441 ILE A CA 1
ATOM 3561 C C . ILE A 1 441 ? -21.270 -1.821 -0.440 1.00 92.94 441 ILE A C 1
ATOM 3563 O O . ILE A 1 441 ? -21.785 -0.909 0.201 1.00 92.94 441 ILE A O 1
ATOM 3567 N N . ALA A 1 442 ? -21.780 -2.281 -1.581 1.00 91.75 442 ALA A N 1
ATOM 3568 C CA . ALA A 1 442 ? -23.030 -1.792 -2.136 1.00 91.75 442 ALA A CA 1
ATOM 3569 C C . ALA A 1 442 ? -24.189 -2.055 -1.167 1.00 91.75 442 ALA A C 1
ATOM 3571 O O . ALA A 1 442 ? -24.903 -1.122 -0.812 1.00 91.75 442 ALA A O 1
ATOM 3572 N N . ASP A 1 443 ? -24.280 -3.275 -0.623 1.00 89.50 443 ASP A N 1
ATOM 3573 C CA . ASP A 1 443 ? -25.256 -3.632 0.414 1.00 89.50 443 ASP A CA 1
ATOM 3574 C C . ASP A 1 443 ? -25.140 -2.730 1.656 1.00 89.50 443 ASP A C 1
ATOM 3576 O O . ASP A 1 443 ? -26.149 -2.277 2.197 1.00 89.50 443 ASP A O 1
ATOM 3580 N N . LEU A 1 444 ? -23.910 -2.450 2.107 1.00 89.25 444 LEU A N 1
ATOM 3581 C CA . LEU A 1 444 ? -23.638 -1.562 3.241 1.00 89.25 444 LEU A CA 1
ATOM 3582 C C . LEU A 1 444 ? -24.112 -0.125 2.976 1.00 89.25 444 LEU A C 1
ATOM 3584 O O . LEU A 1 444 ? -24.694 0.508 3.856 1.00 89.25 444 LEU A O 1
ATOM 3588 N N . ARG A 1 445 ? -23.850 0.390 1.773 1.00 90.38 445 ARG A N 1
ATOM 3589 C CA . ARG A 1 445 ? -24.197 1.756 1.360 1.00 90.38 445 ARG A CA 1
ATOM 3590 C C . ARG A 1 445 ? -25.663 1.903 0.944 1.00 90.38 445 ARG A C 1
ATOM 3592 O O . ARG A 1 445 ? -26.157 3.023 0.854 1.00 90.38 445 ARG A O 1
ATOM 3599 N N . GLY A 1 446 ? -26.360 0.792 0.703 1.00 88.25 446 GLY A N 1
ATOM 3600 C CA . GLY A 1 446 ? -27.661 0.796 0.037 1.00 88.25 446 GLY A CA 1
ATOM 3601 C C . GLY A 1 446 ? -27.563 1.169 -1.446 1.00 88.25 446 GLY A C 1
ATOM 3602 O O . GLY A 1 446 ? -28.555 1.607 -2.032 1.00 88.25 446 GLY A O 1
ATOM 3603 N N . ASP A 1 447 ? -26.380 1.010 -2.044 1.00 84.88 447 ASP A N 1
ATOM 3604 C CA . ASP A 1 447 ? -26.215 1.119 -3.487 1.00 84.88 447 ASP A CA 1
ATOM 3605 C C . ASP A 1 447 ? -26.881 -0.103 -4.147 1.00 84.88 447 ASP A C 1
ATOM 3607 O O . ASP A 1 447 ? -26.950 -1.190 -3.572 1.00 84.88 447 ASP A O 1
ATOM 3611 N N . GLY A 1 448 ? -27.406 0.068 -5.363 1.00 82.75 448 GLY A N 1
ATOM 3612 C CA . GLY A 1 448 ? -27.914 -1.052 -6.161 1.00 82.75 448 GLY A CA 1
ATOM 3613 C C . GLY A 1 448 ? -26.788 -1.981 -6.632 1.00 82.75 448 GLY A C 1
ATOM 3614 O O . GLY A 1 448 ? -25.723 -2.068 -6.032 1.00 82.75 448 GLY A O 1
ATOM 3615 N N . THR A 1 449 ? -26.987 -2.666 -7.759 1.00 80.31 449 THR A N 1
ATOM 3616 C CA . THR A 1 449 ? -25.916 -3.482 -8.353 1.00 80.31 449 THR A CA 1
ATOM 3617 C C . THR A 1 449 ? -24.665 -2.624 -8.607 1.00 80.31 449 THR A C 1
ATOM 3619 O O . THR A 1 449 ? -24.767 -1.620 -9.322 1.00 80.31 449 THR A O 1
ATOM 3622 N N . PRO A 1 450 ? -23.500 -2.978 -8.033 1.00 76.62 450 PRO A N 1
ATOM 3623 C CA . PRO A 1 450 ? -22.314 -2.145 -8.136 1.00 76.62 450 PRO A CA 1
ATOM 3624 C C . PRO A 1 450 ? -21.762 -2.158 -9.563 1.00 76.62 450 PRO A C 1
ATOM 3626 O O . PRO A 1 450 ? -21.413 -3.208 -10.097 1.00 76.62 450 PRO A O 1
ATOM 3629 N N . ASN A 1 451 ? -21.629 -0.972 -10.159 1.00 72.75 451 ASN A N 1
ATOM 3630 C CA . ASN A 1 451 ? -20.970 -0.787 -11.459 1.00 72.75 451 ASN A CA 1
ATOM 3631 C C . ASN A 1 451 ? -19.522 -0.281 -11.332 1.00 72.75 451 ASN A C 1
ATOM 3633 O O . ASN A 1 451 ? -18.809 -0.219 -12.330 1.00 72.75 451 ASN A O 1
ATOM 3637 N N . ASN A 1 452 ? -19.088 0.076 -10.119 1.00 79.56 452 ASN A N 1
ATOM 3638 C CA . ASN A 1 452 ? -17.775 0.647 -9.827 1.00 79.56 452 ASN A CA 1
ATOM 3639 C C . ASN A 1 452 ? -17.077 -0.127 -8.697 1.00 79.56 452 ASN A C 1
ATOM 3641 O O . ASN A 1 452 ? -17.713 -0.824 -7.905 1.00 79.56 452 ASN A O 1
ATOM 3645 N N . ARG A 1 453 ? -15.751 0.022 -8.617 1.00 90.75 453 ARG A N 1
ATOM 3646 C CA . ARG A 1 453 ? -14.967 -0.342 -7.427 1.00 90.75 453 ARG A CA 1
ATOM 3647 C C . ARG A 1 453 ? -15.087 0.777 -6.390 1.00 90.75 453 ARG A C 1
ATOM 3649 O O . ARG A 1 453 ? -15.290 1.933 -6.750 1.00 90.75 453 ARG A O 1
ATOM 3656 N N . TYR A 1 454 ? -14.904 0.428 -5.124 1.00 95.31 454 TYR A N 1
ATOM 3657 C CA . TYR A 1 454 ? -14.975 1.363 -4.002 1.00 95.31 454 TYR A CA 1
ATOM 3658 C C . TYR A 1 454 ? -13.607 1.561 -3.353 1.00 95.31 454 TYR A C 1
ATOM 3660 O O . TYR A 1 454 ? -12.744 0.692 -3.447 1.00 95.31 454 TYR A O 1
ATOM 3668 N N . THR A 1 455 ? -13.399 2.672 -2.659 1.00 96.56 455 THR A N 1
ATOM 3669 C CA . THR A 1 455 ? -12.147 2.957 -1.944 1.00 96.56 455 THR A CA 1
ATOM 3670 C C . THR A 1 455 ? -12.223 2.478 -0.492 1.00 96.56 455 THR A C 1
ATOM 3672 O O . THR A 1 455 ? -13.239 2.630 0.174 1.00 96.56 455 THR A O 1
ATOM 3675 N N . ALA A 1 456 ? -11.139 1.906 0.029 1.00 96.81 456 ALA A N 1
ATOM 3676 C CA . ALA A 1 456 ? -10.988 1.387 1.388 1.00 96.81 456 ALA A CA 1
ATOM 3677 C C . ALA A 1 456 ? -10.890 2.520 2.426 1.00 96.81 456 ALA A C 1
ATOM 3679 O O . ALA A 1 456 ? -9.859 2.717 3.070 1.00 96.81 456 ALA A O 1
ATOM 3680 N N . MET A 1 457 ? -11.917 3.355 2.544 1.00 96.12 457 MET A N 1
ATOM 3681 C CA . MET A 1 457 ? -11.885 4.485 3.467 1.00 96.12 457 MET A CA 1
ATOM 3682 C C . MET A 1 457 ? -13.248 4.797 4.053 1.00 96.12 457 MET A C 1
ATOM 3684 O O . MET A 1 457 ? -14.273 4.505 3.441 1.00 96.12 457 MET A O 1
ATOM 3688 N N . SER A 1 458 ? -13.248 5.411 5.231 1.00 96.19 458 SER A N 1
ATOM 3689 C CA . SER A 1 458 ? -14.428 6.078 5.768 1.00 96.19 458 SER A CA 1
ATOM 3690 C C . SER A 1 458 ? -14.026 7.372 6.459 1.00 96.19 458 SER A C 1
ATOM 3692 O O . SER A 1 458 ? -13.006 7.413 7.147 1.00 96.19 458 SER A O 1
ATOM 3694 N N . ILE A 1 459 ? -14.830 8.418 6.285 1.00 95.19 459 ILE A N 1
ATOM 3695 C CA . ILE A 1 459 ? -14.747 9.668 7.047 1.00 95.19 459 ILE A CA 1
ATOM 3696 C C . ILE A 1 459 ? -15.967 9.770 7.957 1.00 95.19 459 ILE A C 1
ATOM 3698 O O . ILE A 1 459 ? -17.067 9.399 7.550 1.00 95.19 459 ILE A O 1
ATOM 3702 N N . ASN A 1 460 ? -15.762 10.267 9.177 1.00 92.38 460 ASN A N 1
ATOM 3703 C CA . ASN A 1 460 ? -16.800 10.398 10.203 1.00 92.38 460 ASN A CA 1
ATOM 3704 C C . ASN A 1 460 ? -17.598 9.097 10.412 1.00 92.38 460 ASN A C 1
ATOM 3706 O O . ASN A 1 460 ? -18.828 9.102 10.422 1.00 92.38 460 ASN A O 1
ATOM 3710 N N . ALA A 1 461 ? -16.895 7.966 10.510 1.00 93.00 461 ALA A N 1
ATOM 3711 C CA . ALA A 1 461 ? -17.508 6.684 10.830 1.00 93.00 461 ALA A CA 1
ATOM 3712 C C . ALA A 1 461 ? -17.969 6.670 12.292 1.00 93.00 461 ALA A C 1
ATOM 3714 O O . ALA A 1 461 ? -17.215 7.040 13.196 1.00 93.00 461 ALA A O 1
ATOM 3715 N N . ASP A 1 462 ? -19.188 6.193 12.524 1.00 92.56 462 ASP A N 1
ATOM 3716 C CA . ASP A 1 462 ? -19.623 5.807 13.860 1.00 92.56 462 ASP A CA 1
ATOM 3717 C C . ASP A 1 462 ? -19.091 4.404 14.215 1.00 92.56 462 ASP A C 1
ATOM 3719 O O . ASP A 1 462 ? -18.502 3.690 13.394 1.00 92.56 462 ASP A O 1
ATOM 3723 N N . MET A 1 463 ? -19.306 3.979 15.461 1.00 93.06 463 MET A N 1
ATOM 3724 C CA . MET A 1 463 ? -18.819 2.677 15.927 1.00 93.06 463 MET A CA 1
ATOM 3725 C C . MET A 1 463 ? -19.497 1.495 15.216 1.00 93.06 463 MET A C 1
ATOM 3727 O O . MET A 1 463 ? -18.892 0.432 15.081 1.00 93.06 463 MET A O 1
ATOM 3731 N N . SER A 1 464 ? -20.731 1.671 14.727 1.00 90.88 464 SER A N 1
ATOM 3732 C CA . SER A 1 464 ? -21.445 0.631 13.979 1.00 90.88 464 SER A CA 1
ATOM 3733 C C . SER A 1 464 ? -20.831 0.408 12.590 1.00 90.88 464 SER A C 1
ATOM 3735 O O . SER A 1 464 ? -20.559 -0.732 12.205 1.00 90.88 464 SER A O 1
ATOM 3737 N N . THR A 1 465 ? -20.497 1.498 11.901 1.00 92.12 465 THR A N 1
ATOM 3738 C CA . THR A 1 465 ? -19.781 1.510 10.624 1.00 92.12 465 THR A CA 1
ATOM 3739 C C . THR A 1 465 ? -18.373 0.946 10.783 1.00 92.12 465 THR A C 1
ATOM 3741 O O . THR A 1 465 ? -17.939 0.140 9.960 1.00 92.12 465 THR A O 1
ATOM 3744 N N . LEU A 1 466 ? -17.661 1.297 11.864 1.00 93.38 466 LEU A N 1
ATOM 3745 C CA . LEU A 1 466 ? -16.338 0.734 12.149 1.00 93.38 466 LEU A CA 1
ATOM 3746 C C . LEU A 1 466 ? -16.396 -0.797 12.261 1.00 93.38 466 LEU A C 1
ATOM 3748 O O . LEU A 1 466 ? -15.574 -1.471 11.644 1.00 93.38 466 LEU A O 1
ATOM 3752 N N . ILE A 1 467 ? -17.380 -1.359 12.975 1.00 91.69 467 ILE A N 1
ATOM 3753 C CA . ILE A 1 467 ? -17.564 -2.819 13.053 1.00 91.69 467 ILE A CA 1
ATOM 3754 C C . ILE A 1 467 ? -17.738 -3.409 11.651 1.00 91.69 467 ILE A C 1
ATOM 3756 O O . ILE A 1 467 ? -17.043 -4.356 11.299 1.00 91.69 467 ILE A O 1
ATOM 3760 N N . GLN A 1 468 ? -18.615 -2.837 10.823 1.00 92.38 468 GLN A N 1
ATOM 3761 C CA . GLN A 1 468 ? -18.867 -3.341 9.469 1.00 92.38 468 GLN A CA 1
ATOM 3762 C C . GLN A 1 468 ? -17.615 -3.286 8.582 1.00 92.38 468 GLN A C 1
ATOM 3764 O O . GLN A 1 468 ? -17.343 -4.234 7.845 1.00 92.38 468 GLN A O 1
ATOM 3769 N N . LEU A 1 469 ? -16.827 -2.213 8.675 1.00 92.69 469 LEU A N 1
ATOM 3770 C CA . LEU A 1 469 ? -15.585 -2.048 7.919 1.00 92.69 469 LEU A CA 1
ATOM 3771 C C . LEU A 1 469 ? -14.481 -3.001 8.374 1.00 92.69 469 LEU A C 1
ATOM 3773 O O . LEU A 1 469 ? -13.789 -3.554 7.523 1.00 92.69 469 LEU A O 1
ATOM 3777 N N . MET A 1 470 ? -14.338 -3.243 9.679 1.00 90.75 470 MET A N 1
ATOM 3778 C CA . MET A 1 470 ? -13.402 -4.241 10.220 1.00 90.75 470 MET A CA 1
ATOM 3779 C C . MET A 1 470 ? -13.701 -5.631 9.664 1.00 90.75 470 MET A C 1
ATOM 3781 O O . MET A 1 470 ? -12.809 -6.382 9.268 1.00 90.75 470 MET A O 1
ATOM 3785 N N . ASP A 1 471 ? -14.986 -5.933 9.565 1.00 89.25 471 ASP A N 1
ATOM 3786 C CA . ASP A 1 471 ? -15.514 -7.207 9.119 1.00 89.25 471 ASP A CA 1
ATOM 3787 C C . ASP A 1 471 ? -15.373 -7.384 7.589 1.00 89.25 471 ASP A C 1
ATOM 3789 O O . ASP A 1 471 ? -15.198 -8.502 7.096 1.00 89.25 471 ASP A O 1
ATOM 3793 N N . ILE A 1 472 ? -15.408 -6.285 6.822 1.00 89.06 472 ILE A N 1
ATOM 3794 C CA . ILE A 1 472 ? -15.056 -6.228 5.390 1.00 89.06 472 ILE A CA 1
ATOM 3795 C C . ILE A 1 472 ? -13.539 -6.371 5.198 1.00 89.06 472 ILE A C 1
ATOM 3797 O O . ILE A 1 472 ? -13.103 -7.181 4.382 1.00 89.06 472 ILE A O 1
ATOM 3801 N N . GLY A 1 473 ? -12.740 -5.613 5.951 1.00 84.44 473 GLY A N 1
ATOM 3802 C CA . GLY A 1 473 ? -11.279 -5.558 5.855 1.00 84.44 473 GLY A CA 1
ATOM 3803 C C . GLY A 1 473 ? -10.561 -6.825 6.327 1.00 84.44 473 GLY A C 1
ATOM 3804 O O . GLY A 1 473 ? -9.373 -6.986 6.074 1.00 84.44 473 GLY A O 1
ATOM 3805 N N . THR A 1 474 ? -11.266 -7.763 6.959 1.00 84.56 474 THR A N 1
ATOM 3806 C CA . THR A 1 474 ? -10.714 -9.048 7.417 1.00 84.56 474 THR A CA 1
ATOM 3807 C C . THR A 1 474 ? -11.378 -10.238 6.706 1.00 84.56 474 THR A C 1
ATOM 3809 O O . THR A 1 474 ? -12.116 -11.023 7.311 1.00 84.56 474 THR A O 1
ATOM 3812 N N . PRO A 1 475 ? -11.156 -10.413 5.388 1.00 81.44 475 PRO A N 1
ATOM 3813 C CA . PRO A 1 475 ? -11.764 -11.507 4.641 1.00 81.44 475 PRO A CA 1
ATOM 3814 C C . PRO A 1 475 ? -11.215 -12.856 5.120 1.00 81.44 475 PRO A C 1
ATOM 3816 O O . PRO A 1 475 ? -10.052 -13.176 4.912 1.00 81.44 475 PRO A O 1
ATOM 3819 N N . THR A 1 476 ? -12.061 -13.688 5.730 1.00 70.81 476 THR A N 1
ATOM 3820 C CA . THR A 1 476 ? -11.651 -15.023 6.216 1.00 70.81 476 THR A CA 1
ATOM 3821 C C . THR A 1 476 ? -12.195 -16.183 5.389 1.00 70.81 476 THR A C 1
ATOM 3823 O O . THR A 1 476 ? -11.743 -17.310 5.548 1.00 70.81 476 THR A O 1
ATOM 3826 N N . ASN A 1 477 ? -13.176 -15.931 4.519 1.00 66.31 477 ASN A N 1
ATOM 3827 C CA . ASN A 1 477 ? -13.732 -16.922 3.600 1.00 66.31 477 ASN A CA 1
ATOM 3828 C C . ASN A 1 477 ? -13.594 -16.398 2.174 1.00 66.31 477 ASN A C 1
ATOM 3830 O O . ASN A 1 477 ? -14.384 -15.576 1.714 1.00 66.31 477 ASN A O 1
ATOM 3834 N N . ILE A 1 478 ? -12.574 -16.883 1.477 1.00 62.38 478 ILE A N 1
ATOM 3835 C CA . ILE A 1 478 ? -12.371 -16.612 0.058 1.00 62.38 478 ILE A CA 1
ATOM 3836 C C . ILE A 1 478 ? -12.966 -17.803 -0.689 1.00 62.38 478 ILE A C 1
ATOM 3838 O O . ILE A 1 478 ? -12.316 -18.829 -0.863 1.00 62.38 478 ILE A O 1
ATOM 3842 N N . SER A 1 479 ? -14.260 -17.722 -1.005 1.00 50.94 479 SER A N 1
ATOM 3843 C CA . SER A 1 479 ? -14.918 -18.724 -1.845 1.00 50.94 479 SER A CA 1
ATOM 3844 C C . SER A 1 479 ? -14.605 -18.414 -3.304 1.00 50.94 479 SER A C 1
ATOM 3846 O O . SER A 1 479 ? -14.833 -17.292 -3.738 1.00 50.94 479 SER A O 1
ATOM 3848 N N . GLN A 1 480 ? -14.119 -19.403 -4.058 1.00 45.66 480 GLN A N 1
ATOM 3849 C CA . GLN A 1 480 ? -13.842 -19.272 -5.497 1.00 45.66 480 GLN A CA 1
ATOM 3850 C C . GLN A 1 480 ? -15.117 -19.195 -6.367 1.00 45.66 480 GLN A C 1
ATOM 3852 O O . GLN A 1 480 ? -15.015 -19.081 -7.581 1.00 45.66 480 GLN A O 1
ATOM 3857 N N . ASN A 1 481 ? -16.314 -19.271 -5.767 1.00 32.28 481 ASN A N 1
ATOM 3858 C CA . ASN A 1 481 ? -17.586 -19.414 -6.486 1.00 32.28 481 ASN A CA 1
ATOM 3859 C C . ASN A 1 481 ? -18.376 -18.104 -6.667 1.00 32.28 481 ASN A C 1
ATOM 3861 O O . ASN A 1 481 ? -19.596 -18.161 -6.837 1.00 32.28 481 ASN A O 1
ATOM 3865 N N . LYS A 1 482 ? -17.727 -16.938 -6.613 1.00 36.53 482 LYS A N 1
ATOM 3866 C CA . LYS A 1 482 ? -18.347 -15.667 -7.007 1.00 36.53 482 LYS A CA 1
ATOM 3867 C C . LYS A 1 482 ? -17.387 -14.800 -7.796 1.00 36.53 482 LYS A C 1
ATOM 3869 O O . LYS A 1 482 ? -16.264 -14.588 -7.287 1.00 36.53 482 LYS A O 1
#

Sequence (482 aa):
MTYKNNYDEFKKLIEQHHITTLYHFTDRENLESIINNGGLYSWADCEQKGISISKPGGSMSSRDLDRRDNLQNFVRVSFVREHPMMYVAMNDGRISNPVVLEIDPEVIYWQDSLYADRNATKNGALVGSSIDDFSQLHFNSFKAKKHFDLDADEQKFYQAEVLVKNHIPLQFIKNIGNFGFTIPSQSAQMQTKTAYTAQITRNTPTAFIFLIDQSVSMRKYTTLYGEEMPMAEAVARIVNHQLNELVLRCIKGSETRDYYDIAIIGYGENAYSGWKGELEGRDFVKPSELKEHPYKKITTKKETRTRKGVKVVEVEEVQWIEAEATQSWTHVHHAFEKAKGLLDEWMEKHHEKDCYPPTIINITDGIFNGATKEYVLQQANELKSMFTNDGNVILFNIHISADKDVSVTCPASKDEVSFSSLATTMYEMSSLLPMRYSDRIADLRGDGTPNNRYTAMSINADMSTLIQLMDIGTPTNISQNK

Radius of gyration: 24.48 Å; chains: 1; bounding box: 72×49×65 Å

InterPro domains:
  IPR029494 ssDNA thymidine ADP-ribosyltransferase, DarT [PF14487] (23-177)
  IPR029494 ssDNA thymidine ADP-ribosyltransferase, DarT [PS52018] (20-208)
  IPR036465 von Willebrand factor A-like domain superfamily [G3DSA:3.40.50.410] (203-431)
  IPR036465 von Willebrand factor A-like domain superfamily [SSF53300] (205-400)

Foldseek 3Di:
DDFDPPLVLVVVVCVVLVQFWWKDKAALVCLVLQVVVQHDFFPVLCVVVVRDRQQDLDDPVRCVLCVVVVQRQWDKIASAQLAPSNLVSLLVVSHFFMDMWIFGCVLLGHQPKWKWQFDCSDPPIDIGNDSVSVVPRPSVLSVDNDLVVDDPVSSRSNRIIITGGGTDGPVRRPCSVQQQWDDDPDDDDIDHDAFLQDAQFLLFAAEEEEEEEQAQQQQDWADDQNDIGRNLQLVQVLVLVLLVVVLVLQDDPPDRGFRYWYFYWYDAPAIAGQFDDPCHRPGTDTSVRCVVTFRDKDWDWDWDQDPVGTDTDTDIGTGGGHRHHHHNFQAVVNVLVSVLVVVVVVCVVCQVDQHRYYEYAYEEQDDHDPDDLVSLLSSLVSQQNPDGSRGGYFYAEEHADRDPPDKDAFAQDLVSQVVDPRSNSNQSSGHFDDPVLQVLVCVVVVNDDDPGTTTRYMHHDHSVSVSSSSVSRDDNDSDPPD

Secondary structure (DSSP, 8-state):
--B-TTHHHHHHHHHHTT---EEEEEEGGGHHHHHHTTEEEPHHHHHHHT---SS-SS-HHHHHHHHHHT-TTEEEEES-SS-HHHHHHHHTTS-SSEEEEEE-GGGGGBTT-EEESS-TTSTT--EE-SHHHHHTS-TTGGGSSSGGGS-TTTTTGGG-EEEEESEEEGGGBTTGGGGSB---SSSS---BPPSS-PPP-SSS-EEEEEEEE-BGGGGSEEEETTEEEEHHHHHHHHHHHHHHHHHHHHEETTEEP--EEEEEEEESSSEEE---GGGTT-SSB-HHHHHH---EEEEEEEEEEETTEEEEEEEEEEES------BS---HHHHHHHHHHHHHHHHHHHTTS-PPPPEEEEEESS---SS-HHHHHHHHHHHHH-EETTEEPEEEEEEE-SS----EES-SSGGGGTT-HHHHHHHHHSPBPPGGGHHHHHHHHT-SS--S--BSEEEEE-HHHHHHHHHHHS-----TT-